Protein AF-0000000084523009 (afdb_homodimer)

Organism: Aneurinibacillus migulanus (NCBI:txid47500)

Secondary structure (DSSP, 8-state):
-TTEEEEEEETTEEEE-GGGEEEEEEEEETT-SS-EEEEEESSPPP--TTPEEEEEE--SSS-TTSGGGEEEEEEEEEEEEETTT--EEEEEE-TTHHHHH-EESS-EEEEEHHHHHHHHHHTTT--EE----SSEEEEE--SEEHHHHHHHHHHHHHHHHS--EEEEEEE-SS-EEEEEEETT--SS--EE-GGGEEEEEEEEE-TT--SEEEEEEEETTEEEEEEEEE-HHHHHHH---EEEEEE-TTS-HHHHHHHHHHHHSSPEEEEEEEEEE--GGGGG--TT-EEEEE-SSSEEEEEEEEEEEEEETTEEEEEEEEEE--/-TTEEEEEEETTEEEE-GGGEEEEEEEEETT-SS-EEEEEESSPPP--TTPEEEEEE--SSS-TTSGGGEEEEEEEEEEEEETTT--EEEEEE-TTHHHHH-EESS-EEEEEHHHHHHHHHHTTT--EE----SSEEEEE--SEEHHHHHHHHHHHHHHHHS--EEEEEEE-SS-EEEEEEETT--SS--EE-GGGEEEEEEEEE-TT--SEEEEEEEETTEEEEEEEEE-HHHHHHH---EEEEEE-TTS-HHHHHHHHHHHHSSPEEEEEEEEEE--GGGGG--TT-EEEEE-SSSEEEEEEEEEEEEEETTEEEEEEEEEE--

Solvent-accessible surface area (backbone atoms only — not comparable to full-atom values): 33278 Å² total; per-residue (Å²): 113,93,51,50,44,34,34,37,36,46,92,93,44,75,44,77,44,48,88,22,53,70,41,36,34,37,34,28,34,64,94,47,77,43,40,41,36,40,40,30,29,42,89,55,77,93,82,58,65,47,18,33,41,36,30,25,30,50,64,58,92,59,60,52,88,34,50,85,17,47,66,44,49,17,35,26,39,29,40,31,36,28,76,84,78,64,28,35,39,37,33,30,32,24,60,57,46,56,34,60,53,24,54,41,83,42,50,70,38,68,40,51,40,17,57,36,50,23,53,55,49,36,72,75,73,44,55,48,44,43,52,85,49,85,50,71,37,82,49,63,44,63,74,42,32,47,41,58,54,51,53,51,54,41,50,50,27,24,73,74,65,71,49,50,61,38,65,44,82,46,59,51,98,85,48,64,37,39,36,53,38,56,49,52,65,53,90,71,64,55,75,44,47,67,91,39,43,80,41,44,28,43,36,38,30,45,82,78,34,25,23,26,19,32,13,32,28,70,51,95,95,34,81,73,43,75,31,75,39,70,42,65,70,40,27,73,59,59,36,87,25,38,44,74,42,80,44,56,92,91,52,57,36,62,59,50,14,51,55,48,33,68,67,24,47,49,62,43,46,31,36,36,37,29,35,54,46,66,63,46,65,60,68,65,63,41,33,32,30,33,35,32,37,54,50,97,86,48,71,46,46,30,32,28,42,27,28,40,36,35,44,52,96,74,34,35,39,39,37,37,37,30,34,65,48,133,115,93,53,50,44,35,36,37,36,46,93,94,43,75,43,76,44,50,87,22,53,69,39,38,34,37,35,27,35,65,93,47,75,42,40,40,35,39,40,29,30,41,91,56,77,91,80,56,66,47,20,33,41,35,32,24,30,51,64,56,93,59,60,55,88,34,52,86,16,48,65,42,50,20,35,26,39,29,41,29,37,30,75,84,79,65,31,34,38,37,32,29,32,26,61,56,47,55,34,61,53,23,55,42,84,41,50,70,39,68,41,52,40,17,58,38,50,23,53,55,50,35,71,75,73,45,53,47,46,46,52,86,51,84,51,71,36,80,48,62,44,62,74,42,31,46,41,58,55,51,52,50,54,41,51,50,26,24,73,75,65,72,48,48,60,38,66,44,81,46,60,50,100,84,46,65,38,37,34,54,39,56,51,51,66,54,90,70,64,55,75,44,47,67,91,39,42,80,44,44,30,44,36,39,31,45,82,77,33,26,22,27,21,32,13,32,29,71,51,96,93,34,80,73,43,75,32,75,39,69,41,65,69,41,27,73,61,60,38,87,23,35,44,75,43,80,44,55,91,90,54,55,37,60,60,52,14,52,55,48,33,68,68,24,47,49,63,43,46,31,35,37,39,28,35,54,46,66,62,45,65,61,69,66,62,42,34,32,30,32,34,33,38,52,53,98,87,49,70,46,46,30,32,28,41,26,29,40,37,36,44,51,94,73,34,36,40,39,37,36,38,29,33,64,49,133

Nearest PDB structures (foldseek):
  8v3w-assembly1_b  TM=7.804E-01  e=6.690E-23  Clostridioides difficile
  7b5h-assembly1_AJ  TM=6.702E-01  e=1.439E-16  Nostoc sp. PCC 7120 = FACHB-418
  6v8i-assembly1_BE  TM=6.651E-01  e=3.294E-14  Dubowvirus dv80alpha
  6u5h-assembly1_C  TM=6.199E-01  e=3.574E-13  Pseudomonas aerugin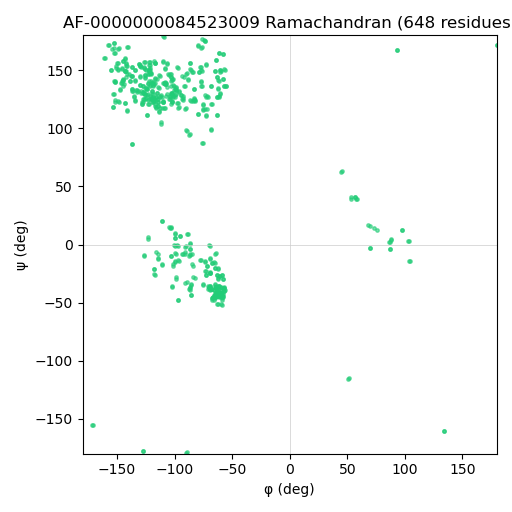osa PAO1
  8kea-assembly1_C  TM=5.680E-01  e=6.727E-10  unclassified Caudoviricetes

Sequence (652 aa):
MEKFAVVYGKQNVRHTLTEALVDLSWSSNRDEITRNMTVRLRNAPPVEQAGMLMCFARRTQEQLLHHKNQFFHGPIISYEEDEFTNEWQLEGRELGWYLAKNKGTRPYLKGEAGAELQKYIQSTGVDFRCPVLGFSIDERYGTMTHSEVILDVLQKAYEHTGYRFYLEYLRTDQSYYIVVAREGTNNQVPVFIRDQMESSSRGSSIEDTYTVVTAQKWKDEKIASSVTKSNAGAVTNLGRMEEIIEVEEKEDPATIATQKLIELSNPKLTRKITVKHEDPMLCGLRAGWLVLIQEAEYKSKWIVVSEQTSFKNGMYTVQLDLERRQMEKFAVVYGKQNVRHTLTEALVDLSWSSNRDEITRNMTVRLRNAPPVEQAGMLMCFARRTQEQLLHHKNQFFHGPIISYEEDEFTNEWQLEGRELGWYLAKNKGTRPYLKGEAGAELQKYIQSTGVDFRCPVLGFSIDERYGTMTHSEVILDVLQKAYEHTGYRFYLEYLRTDQSYYIVVAREGTNNQVPVFIRDQMESSSRGSSIEDTYTVVTAQKWKDEKIASSVTKSNAGAVTNLGRMEEIIEVEEKEDPATIATQKLIELSNPKLTRKITVKHEDPMLCGLRAGWLVLIQEAEYKSKWIVVSEQTSFKNGMYTVQLDLERRQ

pLDDT: mean 94.22, std 4.32, range [53.06, 98.75]

Structure (mmCIF, N/CA/C/O backbone):
data_AF-0000000084523009-model_v1
#
loop_
_entity.id
_entity.type
_entity.pdbx_description
1 polymer 'YQBQ-like domain-containing protein'
#
loop_
_atom_site.group_PDB
_atom_site.id
_atom_site.type_symbol
_atom_site.label_atom_id
_atom_site.label_alt_id
_atom_site.label_comp_id
_atom_site.label_asym_id
_atom_site.label_entity_id
_atom_site.label_seq_id
_atom_site.pdbx_PDB_ins_code
_atom_site.Cartn_x
_atom_site.Cartn_y
_atom_site.Cartn_z
_atom_site.occupancy
_atom_site.B_iso_or_equiv
_atom_site.auth_seq_id
_atom_site.auth_comp_id
_atom_site.auth_asym_id
_atom_site.auth_atom_id
_atom_site.pdbx_PDB_model_num
ATOM 1 N N . MET A 1 1 ? -23.031 -18.609 16.047 1 53.56 1 MET A N 1
ATOM 2 C CA . MET A 1 1 ? -22.344 -17.453 16.578 1 53.56 1 MET A CA 1
ATOM 3 C C . MET A 1 1 ? -23.266 -16.234 16.625 1 53.56 1 MET A C 1
ATOM 5 O O . MET A 1 1 ? -23.578 -15.648 15.586 1 53.56 1 MET A O 1
ATOM 9 N N . GLU A 1 2 ? -23.969 -16.016 17.625 1 73.44 2 GLU A N 1
ATOM 10 C CA . GLU A 1 2 ? -25.094 -15.094 17.781 1 73.44 2 GLU A CA 1
ATOM 11 C C . GLU A 1 2 ? -24.625 -13.641 17.734 1 73.44 2 GLU A C 1
ATOM 13 O O . GLU A 1 2 ? -25.438 -12.727 17.547 1 73.44 2 GLU A O 1
ATOM 18 N N . LYS A 1 3 ? -23.406 -13.461 17.609 1 87.94 3 LYS A N 1
ATOM 19 C CA . LYS A 1 3 ? -22.969 -12.07 17.75 1 87.94 3 LYS A CA 1
ATOM 20 C C . LYS A 1 3 ? -22.219 -11.594 16.516 1 87.94 3 LYS A C 1
ATOM 22 O O . LYS A 1 3 ? -21.75 -10.461 16.469 1 87.94 3 LYS A O 1
ATOM 27 N N . PHE A 1 4 ? -22.219 -12.508 15.539 1 93.44 4 PHE A N 1
ATOM 28 C CA . PHE A 1 4 ? -21.438 -12.211 14.344 1 93.44 4 PHE A CA 1
ATOM 29 C C . PHE A 1 4 ? -22.031 -12.891 13.117 1 93.44 4 PHE A C 1
ATOM 31 O O . PHE A 1 4 ? -22.547 -14.008 13.211 1 93.44 4 PHE A O 1
ATOM 38 N N . ALA A 1 5 ? -22.031 -12.195 12.023 1 95.81 5 ALA A N 1
ATOM 39 C CA . ALA A 1 5 ? -22.562 -12.805 10.812 1 95.81 5 ALA A CA 1
ATOM 40 C C . ALA A 1 5 ? -21.781 -12.336 9.578 1 95.81 5 ALA A C 1
ATOM 42 O O . ALA A 1 5 ? -21.375 -11.18 9.5 1 95.81 5 ALA A O 1
ATOM 43 N N . VAL A 1 6 ? -21.594 -13.227 8.68 1 96.69 6 VAL A N 1
ATOM 44 C CA . VAL A 1 6 ? -21.062 -12.945 7.348 1 96.69 6 VAL A CA 1
ATOM 45 C C . VAL A 1 6 ? -22.078 -13.367 6.293 1 96.69 6 VAL A C 1
ATOM 47 O O . VAL A 1 6 ? -22.516 -14.523 6.266 1 96.69 6 VAL A O 1
ATOM 50 N N . VAL A 1 7 ? -22.406 -12.445 5.465 1 97.06 7 VAL A N 1
ATOM 51 C CA . VAL A 1 7 ? -23.422 -12.688 4.445 1 97.06 7 VAL A CA 1
ATOM 52 C C . VAL A 1 7 ? -22.844 -12.414 3.061 1 97.06 7 VAL A C 1
ATOM 54 O O . VAL A 1 7 ? -22.078 -11.461 2.879 1 97.06 7 VAL A O 1
ATOM 57 N N . TYR A 1 8 ? -23.203 -13.281 2.188 1 97.44 8 TYR A N 1
ATOM 58 C CA . TYR A 1 8 ? -22.875 -13.148 0.773 1 97.44 8 TYR A CA 1
ATOM 59 C C . TYR A 1 8 ? -24.109 -12.836 -0.055 1 97.44 8 TYR A C 1
ATOM 61 O O . TYR A 1 8 ? -25.188 -13.391 0.195 1 97.44 8 TYR A O 1
ATOM 69 N N . GLY A 1 9 ? -23.875 -11.922 -0.99 1 96.62 9 GLY A N 1
ATOM 70 C CA . GLY A 1 9 ? -24.953 -11.641 -1.912 1 96.62 9 GLY A CA 1
ATOM 71 C C . GLY A 1 9 ? -24.484 -11.312 -3.314 1 96.62 9 GLY A C 1
ATOM 72 O O . GLY A 1 9 ? -23.469 -10.625 -3.486 1 96.62 9 GLY A O 1
ATOM 73 N N . LYS A 1 10 ? -25.188 -11.828 -4.281 1 95.44 10 LYS A N 1
ATOM 74 C CA . LYS A 1 10 ? -25 -11.477 -5.688 1 95.44 10 LYS A CA 1
ATOM 75 C C . LYS A 1 10 ? -26.297 -11.648 -6.469 1 95.44 10 LYS A C 1
ATOM 77 O O . LYS A 1 10 ? -26.875 -12.734 -6.496 1 95.44 10 LYS A O 1
ATOM 82 N N . GLN A 1 11 ? -26.688 -10.602 -7.059 1 91.44 11 GLN A N 1
ATOM 83 C CA . GLN A 1 11 ? -27.984 -10.633 -7.746 1 91.44 11 GLN A CA 1
ATOM 84 C C . GLN A 1 11 ? -29.078 -11.141 -6.824 1 91.44 11 GLN A C 1
ATOM 86 O O . GLN A 1 11 ? -29.312 -10.578 -5.754 1 91.44 11 GLN A O 1
ATOM 91 N N . ASN A 1 12 ? -29.703 -12.289 -7.078 1 90.81 12 ASN A N 1
ATOM 92 C CA . ASN A 1 12 ? -30.812 -12.773 -6.262 1 90.81 12 ASN A CA 1
ATOM 93 C C . ASN A 1 12 ? -30.344 -13.836 -5.266 1 90.81 12 ASN A C 1
ATOM 95 O O . ASN A 1 12 ? -31.156 -14.375 -4.512 1 90.81 12 ASN A O 1
ATOM 99 N N . VAL A 1 13 ? -29.094 -13.922 -5.254 1 93.38 13 VAL A N 1
ATOM 100 C CA . VAL A 1 13 ? -28.547 -14.969 -4.387 1 93.38 13 VAL A CA 1
ATOM 101 C C . VAL A 1 13 ? -28.094 -14.352 -3.064 1 93.38 13 VAL A C 1
ATOM 103 O O . VAL A 1 13 ? -27.422 -13.312 -3.053 1 93.38 13 VAL A O 1
ATOM 106 N N . ARG A 1 14 ? -28.5 -15.008 -1.971 1 94.69 14 ARG A N 1
ATOM 107 C CA . ARG A 1 14 ? -28.031 -14.656 -0.631 1 94.69 14 ARG A CA 1
ATOM 108 C C . ARG A 1 14 ? -27.656 -15.898 0.164 1 94.69 14 ARG A C 1
ATOM 110 O O . ARG A 1 14 ? -28.406 -16.875 0.195 1 94.69 14 ARG A O 1
ATOM 117 N N . HIS A 1 15 ? -26.422 -15.852 0.704 1 95.25 15 HIS A N 1
ATOM 118 C CA . HIS A 1 15 ? -25.953 -16.906 1.584 1 95.25 15 HIS A CA 1
ATOM 119 C C . HIS A 1 15 ? -25.422 -16.344 2.895 1 95.25 15 HIS A C 1
ATOM 121 O O . HIS A 1 15 ? -24.766 -15.289 2.902 1 95.25 15 HIS A O 1
ATOM 127 N N . THR A 1 16 ? -25.828 -17.047 3.939 1 95.44 16 THR A N 1
ATOM 128 C CA . THR A 1 16 ? -25.094 -16.812 5.18 1 95.44 16 THR A CA 1
ATOM 129 C C . THR A 1 16 ? -23.859 -17.719 5.242 1 95.44 16 THR A C 1
ATOM 131 O O . THR A 1 16 ? -23.953 -18.938 5.148 1 95.44 16 THR A O 1
ATOM 134 N N . LEU A 1 17 ? -22.719 -17.062 5.41 1 96 17 LEU A N 1
ATOM 135 C CA . LEU A 1 17 ? -21.469 -17.812 5.383 1 96 17 LEU A CA 1
ATOM 136 C C . LEU A 1 17 ? -20.969 -18.094 6.797 1 96 17 LEU A C 1
ATOM 138 O O . LEU A 1 17 ? -19.938 -18.734 6.98 1 96 17 LEU A O 1
ATOM 142 N N . THR A 1 18 ? -21.688 -17.766 7.75 1 94.56 18 THR A N 1
ATOM 143 C CA . THR A 1 18 ? -21.266 -17.734 9.141 1 94.56 18 THR A CA 1
ATOM 144 C C . THR A 1 18 ? -20.875 -19.141 9.617 1 94.56 18 THR A C 1
ATOM 146 O O . THR A 1 18 ? -19.828 -19.312 10.266 1 94.56 18 THR A O 1
ATOM 149 N N . GLU A 1 19 ? -21.594 -20.109 9.281 1 92.94 19 GLU A N 1
ATOM 150 C CA . GLU A 1 19 ? -21.359 -21.453 9.758 1 92.94 19 GLU A CA 1
ATOM 151 C C . GLU A 1 19 ? -20.125 -22.078 9.094 1 92.94 19 GLU A C 1
ATOM 153 O O . GLU A 1 19 ? -19.5 -22.969 9.648 1 92.94 19 GLU A O 1
ATOM 158 N N . ALA A 1 20 ? -19.781 -21.562 7.949 1 94.44 20 ALA A N 1
ATOM 159 C CA . ALA A 1 20 ? -18.672 -22.094 7.184 1 94.44 20 ALA A CA 1
ATOM 160 C C . ALA A 1 20 ? -17.359 -21.391 7.543 1 94.44 20 ALA A C 1
ATOM 162 O O . ALA A 1 20 ? -16.297 -21.75 7.059 1 94.44 20 ALA A O 1
ATOM 163 N N . LEU A 1 21 ? -17.406 -20.438 8.391 1 94.38 21 LEU A N 1
ATOM 164 C CA . LEU A 1 21 ? -16.266 -19.578 8.68 1 94.38 21 LEU A CA 1
ATOM 165 C C . LEU A 1 21 ? -15.195 -20.328 9.461 1 94.38 21 LEU A C 1
ATOM 167 O O . LEU A 1 21 ? -15.484 -20.922 10.5 1 94.38 21 LEU A O 1
ATOM 171 N N . VAL A 1 22 ? -14 -20.281 8.945 1 93.12 22 VAL A N 1
ATOM 172 C CA . VAL A 1 22 ? -12.828 -20.797 9.656 1 93.12 22 VAL A CA 1
ATOM 173 C C . VAL A 1 22 ? -12.117 -19.641 10.367 1 93.12 22 VAL A C 1
ATOM 175 O O . VAL A 1 22 ? -11.758 -19.75 11.539 1 93.12 22 VAL A O 1
ATOM 178 N N . ASP A 1 23 ? -11.93 -18.625 9.625 1 92.12 23 ASP A N 1
ATOM 179 C CA . ASP A 1 23 ? -11.258 -17.438 10.125 1 92.12 23 ASP A CA 1
ATOM 180 C C . ASP A 1 23 ? -11.672 -16.203 9.328 1 92.12 23 ASP A C 1
ATOM 182 O O . ASP A 1 23 ? -12.07 -16.312 8.164 1 92.12 23 ASP A O 1
ATOM 186 N N . LEU A 1 24 ? -11.625 -15.086 10.07 1 96.12 24 LEU A N 1
ATOM 187 C CA . LEU A 1 24 ? -11.93 -13.797 9.469 1 96.12 24 LEU A CA 1
ATOM 188 C C . LEU A 1 24 ? -10.938 -12.727 9.922 1 96.12 24 LEU A C 1
ATOM 190 O O . LEU A 1 24 ? -10.586 -12.664 11.102 1 96.12 24 LEU A O 1
ATOM 194 N N . SER A 1 25 ? -10.453 -12.023 8.945 1 97.94 25 SER A N 1
ATOM 195 C CA . SER A 1 25 ? -9.57 -10.914 9.281 1 97.94 25 SER A CA 1
ATOM 196 C C . SER A 1 25 ? -9.781 -9.727 8.359 1 97.94 25 SER A C 1
ATOM 198 O O . SER A 1 25 ? -10.242 -9.891 7.223 1 97.94 25 SER A O 1
ATOM 200 N N . TRP A 1 26 ? -9.562 -8.57 8.875 1 98.31 26 TRP A N 1
ATOM 201 C CA . TRP A 1 26 ? -9.625 -7.355 8.07 1 98.31 26 TRP A CA 1
ATOM 202 C C . TRP A 1 26 ? -8.562 -6.355 8.508 1 98.31 26 TRP A C 1
ATOM 204 O O . TRP A 1 26 ? -7.945 -6.52 9.562 1 98.31 26 TRP A O 1
ATOM 214 N N . SER A 1 27 ? -8.242 -5.43 7.652 1 98.25 27 SER A N 1
ATOM 215 C CA . SER A 1 27 ? -7.176 -4.469 7.938 1 98.25 27 SER A CA 1
ATOM 216 C C . SER A 1 27 ? -7.445 -3.131 7.254 1 98.25 27 SER A C 1
ATOM 218 O O . SER A 1 27 ? -8.203 -3.062 6.285 1 98.25 27 SER A O 1
ATOM 220 N N . SER A 1 28 ? -6.879 -2.135 7.797 1 97.94 28 SER A N 1
ATOM 221 C CA . SER A 1 28 ? -6.906 -0.783 7.25 1 97.94 28 SER A CA 1
ATOM 222 C C . SER A 1 28 ? -5.566 -0.079 7.449 1 97.94 28 SER A C 1
ATOM 224 O O . SER A 1 28 ? -4.785 -0.456 8.32 1 97.94 28 SER A O 1
ATOM 226 N N . ASN A 1 29 ? -5.297 0.819 6.609 1 97 29 ASN A N 1
ATOM 227 C CA . ASN A 1 29 ? -4.055 1.586 6.629 1 97 29 ASN A CA 1
ATOM 228 C C . ASN A 1 29 ? -4.289 3.041 6.23 1 97 29 ASN A C 1
ATOM 230 O O . ASN A 1 29 ? -5.098 3.324 5.348 1 97 29 ASN A O 1
ATOM 234 N N . ARG A 1 30 ? -3.484 3.84 6.785 1 94.62 30 ARG A N 1
ATOM 235 C CA . ARG A 1 30 ? -3.615 5.281 6.594 1 94.62 30 ARG A CA 1
ATOM 236 C C . ARG A 1 30 ? -3.467 5.652 5.125 1 94.62 30 ARG A C 1
ATOM 238 O O . ARG A 1 30 ? -4.078 6.617 4.656 1 94.62 30 ARG A O 1
ATOM 245 N N . ASP A 1 31 ? -2.781 4.918 4.371 1 91.38 31 ASP A N 1
ATOM 246 C CA . ASP A 1 31 ? -2.471 5.262 2.988 1 91.38 31 ASP A CA 1
ATOM 247 C C . ASP A 1 31 ? -3.467 4.621 2.025 1 91.38 31 ASP A C 1
ATOM 249 O O . ASP A 1 31 ? -3.279 4.668 0.809 1 91.38 31 ASP A O 1
ATOM 253 N N . GLU A 1 32 ? -4.492 4.008 2.6 1 94.69 32 GLU A N 1
ATOM 254 C CA . GLU A 1 32 ? -5.52 3.365 1.784 1 94.69 32 GLU A CA 1
ATOM 255 C C . GLU A 1 32 ? -6.898 3.951 2.072 1 94.69 32 GLU A C 1
ATOM 257 O O . GLU A 1 32 ? -7.176 4.387 3.191 1 94.69 32 GLU A O 1
ATOM 262 N N . ILE A 1 33 ? -7.75 3.82 1.017 1 97.06 33 ILE A N 1
ATOM 263 C CA . ILE A 1 33 ? -9.062 4.422 1.22 1 97.06 33 ILE A CA 1
ATOM 264 C C . ILE A 1 33 ? -10.07 3.342 1.616 1 97.06 33 ILE A C 1
ATOM 266 O O . ILE A 1 33 ? -11.227 3.643 1.922 1 97.06 33 ILE A O 1
ATOM 270 N N . THR A 1 34 ? -9.617 2.082 1.543 1 97.31 34 THR A N 1
ATOM 271 C CA . THR A 1 34 ? -10.539 0.983 1.814 1 97.31 34 THR A CA 1
ATOM 272 C C . THR A 1 34 ? -9.938 0.006 2.818 1 97.31 34 THR A C 1
ATOM 274 O O . THR A 1 34 ? -8.711 -0.14 2.893 1 97.31 34 THR A O 1
ATOM 277 N N . ARG A 1 35 ? -10.812 -0.644 3.475 1 96.81 35 ARG A N 1
ATOM 278 C CA . ARG A 1 35 ? -10.445 -1.809 4.273 1 96.81 35 ARG A CA 1
ATOM 279 C C . ARG A 1 35 ? -10.414 -3.07 3.418 1 96.81 35 ARG A C 1
ATOM 281 O O . ARG A 1 35 ? -11.211 -3.221 2.49 1 96.81 35 ARG A O 1
ATOM 288 N N . ASN A 1 36 ? -9.531 -3.932 3.838 1 97.31 36 ASN A N 1
ATOM 289 C CA . ASN A 1 36 ? -9.453 -5.262 3.246 1 97.31 36 ASN A CA 1
ATOM 290 C C . ASN A 1 36 ? -10.078 -6.32 4.156 1 97.31 36 ASN A C 1
ATOM 292 O O . ASN A 1 36 ? -9.93 -6.254 5.375 1 97.31 36 ASN A O 1
ATOM 296 N N . MET A 1 37 ? -10.719 -7.309 3.525 1 98.12 37 MET A N 1
ATOM 297 C CA . MET A 1 37 ? -11.32 -8.422 4.25 1 98.12 37 MET A CA 1
ATOM 298 C C . MET A 1 37 ? -10.836 -9.758 3.699 1 98.12 37 MET A C 1
ATOM 300 O O . MET A 1 37 ? -10.789 -9.953 2.484 1 98.12 37 MET A O 1
ATOM 304 N N . THR A 1 38 ? -10.422 -10.578 4.594 1 97.31 38 THR A N 1
ATOM 305 C CA . THR A 1 38 ? -10.086 -11.953 4.246 1 97.31 38 THR A CA 1
ATOM 306 C C . THR A 1 38 ? -10.977 -12.938 5 1 97.31 38 THR A C 1
ATOM 308 O O . THR A 1 38 ? -11.047 -12.898 6.23 1 97.31 38 THR A O 1
ATOM 311 N N . VAL A 1 39 ? -11.602 -13.805 4.25 1 96.81 39 VAL A N 1
ATOM 312 C CA . VAL A 1 39 ? -12.492 -14.805 4.828 1 96.81 39 VAL A CA 1
ATOM 313 C C . VAL A 1 39 ? -12.016 -16.203 4.434 1 96.81 39 VAL A C 1
ATOM 315 O O . VAL A 1 39 ? -11.844 -16.5 3.25 1 96.81 39 VAL A O 1
ATOM 318 N N . ARG A 1 40 ? -11.805 -17 5.414 1 95.88 40 ARG A N 1
ATOM 319 C CA . ARG A 1 40 ? -11.508 -18.406 5.164 1 95.88 40 ARG A CA 1
ATOM 320 C C . ARG A 1 40 ? -12.719 -19.281 5.469 1 95.88 40 ARG A C 1
ATOM 322 O O . ARG A 1 40 ? -13.32 -19.172 6.543 1 95.88 40 ARG A O 1
ATOM 329 N N . LEU A 1 41 ? -13.016 -20.047 4.5 1 96.31 41 LEU A N 1
ATOM 330 C CA . LEU A 1 41 ? -14.227 -20.859 4.586 1 96.31 41 LEU A CA 1
ATOM 331 C C . LEU A 1 41 ? -13.922 -22.328 4.363 1 96.31 41 LEU A C 1
ATOM 333 O O . LEU A 1 41 ? -12.977 -22.672 3.652 1 96.31 41 LEU A O 1
ATOM 337 N N . ARG A 1 42 ? -14.734 -23.094 4.973 1 95.25 42 ARG A N 1
ATOM 338 C CA . ARG A 1 42 ? -14.766 -24.531 4.738 1 95.25 42 ARG A CA 1
ATOM 339 C C . ARG A 1 42 ? -16.188 -25.031 4.523 1 95.25 42 ARG A C 1
ATOM 341 O O . ARG A 1 42 ? -17.109 -24.625 5.25 1 95.25 42 ARG A O 1
ATOM 348 N N . ASN A 1 43 ? -16.391 -25.844 3.438 1 92.62 43 ASN A N 1
ATOM 349 C CA . ASN A 1 43 ? -17.703 -26.391 3.104 1 92.62 43 ASN A CA 1
ATOM 350 C C . ASN A 1 43 ? -18.734 -25.281 2.889 1 92.62 43 ASN A C 1
ATOM 352 O O . ASN A 1 43 ? -19.859 -25.359 3.393 1 92.62 43 ASN A O 1
ATOM 356 N N . ALA A 1 44 ? -18.297 -24.25 2.273 1 90.5 44 ALA A N 1
ATOM 357 C CA . ALA A 1 44 ? -19.172 -23.094 2.062 1 90.5 44 ALA A CA 1
ATOM 358 C C . ALA A 1 44 ? -20 -23.25 0.796 1 90.5 44 ALA A C 1
ATOM 360 O O . ALA A 1 44 ? -19.625 -23.984 -0.119 1 90.5 44 ALA A O 1
ATOM 361 N N . PRO A 1 45 ? -21.188 -22.625 0.838 1 91.5 45 PRO A N 1
ATOM 362 C CA . PRO A 1 45 ? -21.906 -22.516 -0.432 1 91.5 45 PRO A CA 1
ATOM 363 C C . PRO A 1 45 ? -21.109 -21.797 -1.511 1 91.5 45 PRO A C 1
ATOM 365 O O . PRO A 1 45 ? -20.094 -21.141 -1.205 1 91.5 45 PRO A O 1
ATOM 368 N N . PRO A 1 46 ? -21.578 -21.984 -2.668 1 89.12 46 PRO A N 1
ATOM 369 C CA . PRO A 1 46 ? -20.844 -21.359 -3.77 1 89.12 46 PRO A CA 1
ATOM 370 C C . PRO A 1 46 ? -20.828 -19.828 -3.668 1 89.12 46 PRO A C 1
ATOM 372 O O . PRO A 1 46 ? -21.844 -19.219 -3.318 1 89.12 46 PRO A O 1
ATOM 375 N N . VAL A 1 47 ? -19.688 -19.25 -3.865 1 92.69 47 VAL A N 1
ATOM 376 C CA . VAL A 1 47 ? -19.484 -17.812 -3.934 1 92.69 47 VAL A CA 1
ATOM 377 C C . VAL A 1 47 ? -18.781 -17.438 -5.23 1 92.69 47 VAL A C 1
ATOM 379 O O . VAL A 1 47 ? -18.031 -18.25 -5.785 1 92.69 47 VAL A O 1
ATOM 382 N N . GLU A 1 48 ? -19.125 -16.297 -5.762 1 91.56 48 GLU A N 1
ATOM 383 C CA . GLU A 1 48 ? -18.516 -15.82 -7 1 91.56 48 GLU A CA 1
ATOM 384 C C . GLU A 1 48 ? -17.844 -14.461 -6.797 1 91.56 48 GLU A C 1
ATOM 386 O O . GLU A 1 48 ? -18.219 -13.711 -5.895 1 91.56 48 GLU A O 1
ATOM 391 N N . GLN A 1 49 ? -16.906 -14.18 -7.66 1 91.81 49 GLN A N 1
ATOM 392 C CA . GLN A 1 49 ? -16.281 -12.859 -7.668 1 91.81 49 GLN A CA 1
ATOM 393 C C . GLN A 1 49 ? -17.312 -11.766 -7.941 1 91.81 49 GLN A C 1
ATOM 395 O O . GLN A 1 49 ? -18.312 -12.008 -8.609 1 91.81 49 GLN A O 1
ATOM 400 N N . ALA A 1 50 ? -17.047 -10.641 -7.418 1 94.31 50 ALA A N 1
ATOM 401 C CA . ALA A 1 50 ? -17.875 -9.445 -7.547 1 94.31 50 ALA A CA 1
ATOM 402 C C . ALA A 1 50 ? -19.188 -9.594 -6.77 1 94.31 50 ALA A C 1
ATOM 404 O O . ALA A 1 50 ? -20.031 -8.695 -6.773 1 94.31 50 ALA A O 1
ATOM 405 N N . GLY A 1 51 ? -19.375 -10.797 -6.168 1 96.31 51 GLY A N 1
ATOM 406 C CA . GLY A 1 51 ? -20.391 -10.836 -5.133 1 96.31 51 GLY A CA 1
ATOM 407 C C . GLY A 1 51 ? -20.062 -9.969 -3.932 1 96.31 51 GLY A C 1
ATOM 408 O O . GLY A 1 51 ? -18.891 -9.648 -3.697 1 96.31 51 GLY A O 1
ATOM 409 N N . MET A 1 52 ? -21.078 -9.625 -3.203 1 96.31 52 MET A N 1
ATOM 410 C CA . MET A 1 52 ? -20.891 -8.711 -2.082 1 96.31 52 MET A CA 1
ATOM 411 C C . MET A 1 52 ? -20.719 -9.477 -0.775 1 96.31 52 MET A C 1
ATOM 413 O O . MET A 1 52 ? -21.453 -10.438 -0.511 1 96.31 52 MET A O 1
ATOM 417 N N . LEU A 1 53 ? -19.703 -9.078 -0.06 1 97.25 53 LEU A N 1
ATOM 418 C CA . LEU A 1 53 ? -19.516 -9.547 1.309 1 97.25 53 LEU A CA 1
ATOM 419 C C . LEU A 1 53 ? -20 -8.508 2.312 1 97.25 53 LEU A C 1
ATOM 421 O O . LEU A 1 53 ? -19.656 -7.328 2.211 1 97.25 53 LEU A O 1
ATOM 425 N N . MET A 1 54 ? -20.828 -8.945 3.227 1 96.38 54 MET A N 1
ATOM 426 C CA . MET A 1 54 ? -21.328 -8.109 4.316 1 96.38 54 MET A CA 1
ATOM 427 C C . MET A 1 54 ? -21.047 -8.75 5.668 1 96.38 54 MET A C 1
ATOM 429 O O . MET A 1 54 ? -21.406 -9.906 5.902 1 96.38 54 MET A O 1
ATOM 433 N N . CYS A 1 55 ? -20.422 -8.008 6.496 1 97.12 55 CYS A N 1
ATOM 434 C CA . CYS A 1 55 ? -20.094 -8.508 7.824 1 97.12 55 CYS A CA 1
ATOM 435 C C . CYS A 1 55 ? -20.781 -7.688 8.906 1 97.12 55 CYS A C 1
ATOM 437 O O . CYS A 1 55 ? -20.859 -6.461 8.805 1 97.12 55 CYS A O 1
ATOM 439 N N . PHE A 1 56 ? -21.281 -8.391 9.898 1 96.5 56 PHE A N 1
ATOM 440 C CA . PHE A 1 56 ? -22.047 -7.789 10.984 1 96.5 56 PHE A CA 1
ATOM 441 C C . PHE A 1 56 ? -21.516 -8.234 12.336 1 96.5 56 PHE A C 1
ATOM 443 O O . PHE A 1 56 ? -21.156 -9.398 12.523 1 96.5 56 PHE A O 1
ATOM 450 N N . ALA A 1 57 ? -21.422 -7.352 13.211 1 95.69 57 ALA A N 1
ATOM 451 C CA . ALA A 1 57 ? -21.141 -7.621 14.617 1 95.69 57 ALA A CA 1
ATOM 452 C C . ALA A 1 57 ? -22.141 -6.918 15.523 1 95.69 57 ALA A C 1
ATOM 454 O O . ALA A 1 57 ? -22.547 -5.785 15.258 1 95.69 57 ALA A O 1
ATOM 455 N N . ARG A 1 58 ? -22.484 -7.516 16.578 1 93.81 58 ARG A N 1
ATOM 456 C CA . ARG A 1 58 ? -23.516 -6.977 17.469 1 93.81 58 ARG A CA 1
ATOM 457 C C . ARG A 1 58 ? -22.969 -5.816 18.297 1 93.81 58 ARG A C 1
ATOM 459 O O . ARG A 1 58 ? -22.625 -5.988 19.469 1 93.81 58 ARG A O 1
ATOM 466 N N . ARG A 1 59 ? -23.062 -4.66 17.719 1 91.44 59 ARG A N 1
ATOM 467 C CA . ARG A 1 59 ? -22.578 -3.451 18.375 1 91.44 59 ARG A CA 1
ATOM 468 C C . ARG A 1 59 ? -23.719 -2.658 18.984 1 91.44 59 ARG A C 1
ATOM 470 O O . ARG A 1 59 ? -23.5 -1.773 19.812 1 91.44 59 ARG A O 1
ATOM 477 N N . THR A 1 60 ? -24.906 -2.963 18.547 1 92.12 60 THR A N 1
ATOM 478 C CA . THR A 1 60 ? -26.094 -2.275 19.047 1 92.12 60 THR A CA 1
ATOM 479 C C . THR A 1 60 ? -27.141 -3.279 19.531 1 92.12 60 THR A C 1
ATOM 481 O O . THR A 1 60 ? -26.922 -4.488 19.469 1 92.12 60 THR A O 1
ATOM 484 N N . GLN A 1 61 ? -28.297 -2.688 19.969 1 93.12 61 GLN A N 1
ATOM 485 C CA . GLN A 1 61 ? -29.375 -3.529 20.453 1 93.12 61 GLN A CA 1
ATOM 486 C C . GLN A 1 61 ? -30.281 -3.994 19.312 1 93.12 61 GLN A C 1
ATOM 488 O O . GLN A 1 61 ? -31.172 -4.824 19.516 1 93.12 61 GLN A O 1
ATOM 493 N N . GLU A 1 62 ? -29.984 -3.627 18.156 1 92.75 62 GLU A N 1
ATOM 494 C CA . GLU A 1 62 ? -30.766 -4.016 16.984 1 92.75 62 GLU A CA 1
ATOM 495 C C . GLU A 1 62 ? -30.484 -5.457 16.578 1 92.75 62 GLU A C 1
ATOM 497 O O . GLU A 1 62 ? -29.562 -6.086 17.109 1 92.75 62 GLU A O 1
ATOM 502 N N . GLN A 1 63 ? -31.359 -5.855 15.664 1 94.31 63 GLN A N 1
ATOM 503 C CA . GLN A 1 63 ? -31.109 -7.176 15.102 1 94.31 63 GLN A CA 1
ATOM 504 C C . GLN A 1 63 ? -29.719 -7.258 14.477 1 94.31 63 GLN A C 1
ATOM 506 O O . GLN A 1 63 ? -29.219 -6.262 13.945 1 94.31 63 GLN A O 1
ATOM 511 N N . LEU A 1 64 ? -29.172 -8.414 14.484 1 95.44 64 LEU A N 1
ATOM 512 C CA . LEU A 1 64 ? -27.781 -8.609 14.078 1 95.44 64 LEU A CA 1
ATOM 513 C C . LEU A 1 64 ? -27.547 -8.094 12.664 1 95.44 64 LEU A C 1
ATOM 515 O O . LEU A 1 64 ? -26.547 -7.41 12.398 1 95.44 64 LEU A O 1
ATOM 519 N N . LEU A 1 65 ? -28.484 -8.32 11.773 1 94 65 LEU A N 1
ATOM 520 C CA . LEU A 1 65 ? -28.297 -7.98 10.367 1 94 65 LEU A CA 1
ATOM 521 C C . LEU A 1 65 ? -28.75 -6.547 10.094 1 94 65 LEU A C 1
ATOM 523 O O . LEU A 1 65 ? -28.812 -6.129 8.93 1 94 65 LEU A O 1
ATOM 527 N N . HIS A 1 66 ? -29.031 -5.836 11.18 1 94.12 66 HIS A N 1
ATOM 528 C CA . HIS A 1 66 ? -29.359 -4.422 11.047 1 94.12 66 HIS A CA 1
ATOM 529 C C . HIS A 1 66 ? -28.172 -3.629 10.516 1 94.12 66 HIS A C 1
ATOM 531 O O . HIS A 1 66 ? -27.031 -3.916 10.859 1 94.12 66 HIS A O 1
ATOM 537 N N . HIS A 1 67 ? -28.406 -2.531 9.758 1 93 67 HIS A N 1
ATOM 538 C CA . HIS A 1 67 ? -27.359 -1.768 9.094 1 93 67 HIS A CA 1
ATOM 539 C C . HIS A 1 67 ? -26.406 -1.143 10.102 1 93 67 HIS A C 1
ATOM 541 O O . HIS A 1 67 ? -25.219 -0.979 9.82 1 93 67 HIS A O 1
ATOM 547 N N . LYS A 1 68 ? -26.891 -0.902 11.266 1 91.69 68 LYS A N 1
ATOM 548 C CA . LYS A 1 68 ? -26.062 -0.287 12.305 1 91.69 68 LYS A CA 1
ATOM 549 C C . LYS A 1 68 ? -25.016 -1.268 12.82 1 91.69 68 LYS A C 1
ATOM 551 O O . LYS A 1 68 ? -24.047 -0.862 13.453 1 91.69 68 LYS A O 1
ATOM 556 N N . ASN A 1 69 ? -25.25 -2.568 12.562 1 95 69 ASN A N 1
ATOM 557 C CA . ASN A 1 69 ? -24.312 -3.602 13 1 95 69 ASN A CA 1
ATOM 558 C C . ASN A 1 69 ? -23.359 -4.012 11.883 1 95 69 ASN A C 1
ATOM 560 O O . ASN A 1 69 ? -22.469 -4.832 12.094 1 95 69 ASN A O 1
ATOM 564 N N . GLN A 1 70 ? -23.531 -3.404 10.688 1 95.44 70 GLN A N 1
ATOM 565 C CA . GLN A 1 70 ? -22.672 -3.734 9.547 1 95.44 70 GLN A CA 1
ATOM 566 C C . GLN A 1 70 ? -21.375 -2.955 9.602 1 95.44 70 GLN A C 1
ATOM 568 O O . GLN A 1 70 ? -21.375 -1.724 9.664 1 95.44 70 GLN A O 1
ATOM 573 N N . PHE A 1 71 ? -20.234 -3.734 9.578 1 95.81 71 PHE A N 1
ATOM 574 C CA . PHE A 1 71 ? -18.984 -3.004 9.695 1 95.81 71 PHE A CA 1
ATOM 575 C C . PHE A 1 71 ? -18.141 -3.15 8.43 1 95.81 71 PHE A C 1
ATOM 577 O O . PHE A 1 71 ? -17.094 -2.52 8.289 1 95.81 71 PHE A O 1
ATOM 584 N N . PHE A 1 72 ? -18.656 -4.035 7.516 1 97 72 PHE A N 1
ATOM 585 C CA . PHE A 1 72 ? -17.984 -4.195 6.23 1 97 72 PHE A CA 1
ATOM 586 C C . PHE A 1 72 ? -18.984 -4.469 5.121 1 97 72 PHE A C 1
ATOM 588 O O . PHE A 1 72 ? -19.938 -5.223 5.316 1 97 72 PHE A O 1
ATOM 595 N N . HIS A 1 73 ? -18.766 -3.918 4.004 1 96.5 73 HIS A N 1
ATOM 596 C CA . HIS A 1 73 ? -19.547 -4.133 2.787 1 96.5 73 HIS A CA 1
ATOM 597 C C . HIS A 1 73 ? -18.703 -3.889 1.541 1 96.5 73 HIS A C 1
ATOM 599 O O . HIS A 1 73 ? -18.219 -2.775 1.328 1 96.5 73 HIS A O 1
ATOM 605 N N . GLY A 1 74 ? -18.562 -4.926 0.785 1 96.31 74 GLY A N 1
ATOM 606 C CA . GLY A 1 74 ? -17.812 -4.715 -0.443 1 96.31 74 GLY A CA 1
ATOM 607 C C . GLY A 1 74 ? -17.672 -5.969 -1.281 1 96.31 74 GLY A C 1
ATOM 608 O O . GLY A 1 74 ? -18.109 -7.047 -0.871 1 96.31 74 GLY A O 1
ATOM 609 N N . PRO A 1 75 ? -17.172 -5.859 -2.457 1 97.25 75 PRO A N 1
ATOM 610 C CA . PRO A 1 75 ? -17.094 -6.984 -3.393 1 97.25 75 PRO A CA 1
ATOM 611 C C . PRO A 1 75 ? -15.953 -7.945 -3.053 1 97.25 75 PRO A C 1
ATOM 613 O O . PRO A 1 75 ? -14.93 -7.531 -2.504 1 97.25 75 PRO A O 1
ATOM 616 N N . ILE A 1 76 ? -16.172 -9.18 -3.398 1 97.69 76 ILE A N 1
ATOM 617 C CA . ILE A 1 76 ? -15.102 -10.18 -3.418 1 97.69 76 ILE A CA 1
ATOM 618 C C . ILE A 1 76 ? -14.211 -9.961 -4.645 1 97.69 76 ILE A C 1
ATOM 620 O O . ILE A 1 76 ? -14.68 -10.07 -5.781 1 97.69 76 ILE A O 1
ATOM 624 N N . ILE A 1 77 ? -12.977 -9.719 -4.367 1 97.19 77 ILE A N 1
ATOM 625 C CA . ILE A 1 77 ? -12.055 -9.352 -5.438 1 97.19 77 ILE A CA 1
ATOM 626 C C . ILE A 1 77 ? -11.25 -10.57 -5.879 1 97.19 77 ILE A C 1
ATOM 628 O O . ILE A 1 77 ? -10.797 -10.641 -7.023 1 97.19 77 ILE A O 1
ATOM 632 N N . SER A 1 78 ? -11.078 -11.469 -4.949 1 96.5 78 SER A N 1
ATOM 633 C CA . SER A 1 78 ? -10.352 -12.688 -5.277 1 96.5 78 SER A CA 1
ATOM 634 C C . SER A 1 78 ? -10.812 -13.859 -4.418 1 96.5 78 SER A C 1
ATOM 636 O O . SER A 1 78 ? -11.359 -13.664 -3.334 1 96.5 78 SER A O 1
ATOM 638 N N . TYR A 1 79 ? -10.672 -15.008 -4.969 1 95 79 TYR A N 1
ATOM 639 C CA . TYR A 1 79 ? -10.883 -16.234 -4.199 1 95 79 TYR A CA 1
ATOM 640 C C . TYR A 1 79 ? -9.875 -17.297 -4.605 1 95 79 TYR A C 1
ATOM 642 O O . TYR A 1 79 ? -9.43 -17.344 -5.754 1 95 79 TYR A O 1
ATOM 650 N N . GLU A 1 80 ? -9.5 -18.016 -3.652 1 95.12 80 GLU A N 1
ATOM 651 C CA . GLU A 1 80 ? -8.539 -19.094 -3.857 1 95.12 80 GLU A CA 1
ATOM 652 C C . GLU A 1 80 ? -8.938 -20.344 -3.074 1 95.12 80 GLU A C 1
ATOM 654 O O . GLU A 1 80 ? -9.492 -20.25 -1.979 1 95.12 80 GLU A O 1
ATOM 659 N N . GLU A 1 81 ? -8.648 -21.422 -3.672 1 95.38 81 GLU A N 1
ATOM 660 C CA . GLU A 1 81 ? -8.836 -22.703 -3.006 1 95.38 81 GLU A CA 1
ATOM 661 C C . GLU A 1 81 ? -7.496 -23.312 -2.6 1 95.38 81 GLU A C 1
ATOM 663 O O . GLU A 1 81 ? -6.582 -23.422 -3.422 1 95.38 81 GLU A O 1
ATOM 668 N N . ASP A 1 82 ? -7.426 -23.688 -1.362 1 94.38 82 ASP A N 1
ATOM 669 C CA . ASP A 1 82 ? -6.227 -24.344 -0.868 1 94.38 82 ASP A CA 1
ATOM 670 C C . ASP A 1 82 ? -6.137 -25.781 -1.398 1 94.38 82 ASP A C 1
ATOM 672 O O . ASP A 1 82 ? -7.055 -26.578 -1.209 1 94.38 82 ASP A O 1
ATOM 676 N N . GLU A 1 83 ? -5.066 -26.078 -1.934 1 91.38 83 GLU A N 1
ATOM 677 C CA . GLU A 1 83 ? -4.91 -27.375 -2.592 1 91.38 83 GLU A CA 1
ATOM 678 C C . GLU A 1 83 ? -4.691 -28.484 -1.573 1 91.38 83 GLU A C 1
ATOM 680 O O . GLU A 1 83 ? -4.812 -29.672 -1.904 1 91.38 83 GLU A O 1
ATOM 685 N N . PHE A 1 84 ? -4.395 -28.125 -0.314 1 90.81 84 PHE A N 1
ATOM 686 C CA . PHE A 1 84 ? -4.105 -29.125 0.704 1 90.81 84 PHE A CA 1
ATOM 687 C C . PHE A 1 84 ? -5.305 -29.328 1.617 1 90.81 84 PHE A C 1
ATOM 689 O O . PHE A 1 84 ? -5.582 -30.453 2.041 1 90.81 84 PHE A O 1
ATOM 696 N N . THR A 1 85 ? -6.066 -28.281 1.937 1 90.69 85 THR A N 1
ATOM 697 C CA . THR A 1 85 ? -7.113 -28.359 2.949 1 90.69 85 THR A CA 1
ATOM 698 C C . THR A 1 85 ? -8.492 -28.25 2.312 1 90.69 85 THR A C 1
ATOM 700 O O . THR A 1 85 ? -9.508 -28.516 2.959 1 90.69 85 THR A O 1
ATOM 703 N N . ASN A 1 86 ? -8.602 -27.75 1.069 1 89.75 86 ASN A N 1
ATOM 704 C CA . ASN A 1 86 ? -9.828 -27.5 0.325 1 89.75 86 ASN A CA 1
ATOM 705 C C . ASN A 1 86 ? -10.617 -26.328 0.923 1 89.75 86 ASN A C 1
ATOM 707 O O . ASN A 1 86 ? -11.82 -26.219 0.715 1 89.75 86 ASN A O 1
ATOM 711 N N . GLU A 1 87 ? -9.914 -25.641 1.709 1 94.25 87 GLU A N 1
ATOM 712 C CA . GLU A 1 87 ? -10.508 -24.391 2.201 1 94.25 87 GLU A CA 1
ATOM 713 C C . GLU A 1 87 ? -10.445 -23.297 1.145 1 94.25 87 GLU A C 1
ATOM 715 O O . GLU A 1 87 ? -9.578 -23.328 0.266 1 94.25 87 GLU A O 1
ATOM 720 N N . TRP A 1 88 ? -11.414 -22.422 1.306 1 94.88 88 TRP A N 1
ATOM 721 C CA . TRP A 1 88 ? -11.461 -21.266 0.421 1 94.88 88 TRP A CA 1
ATOM 722 C C . TRP A 1 88 ? -11.062 -20 1.165 1 94.88 88 TRP A C 1
ATOM 724 O O . TRP A 1 88 ? -11.445 -19.797 2.32 1 94.88 88 TRP A O 1
ATOM 734 N N . GLN A 1 89 ? -10.312 -19.266 0.456 1 96.19 89 GLN A N 1
ATOM 735 C CA . GLN A 1 89 ? -10.023 -17.922 0.954 1 96.19 89 GLN A CA 1
ATOM 736 C C . GLN A 1 89 ? -10.594 -16.859 0.018 1 96.19 89 GLN A C 1
ATOM 738 O O . GLN A 1 89 ? -10.312 -16.859 -1.184 1 96.19 89 GLN A O 1
ATOM 743 N N . LEU A 1 90 ? -11.375 -15.961 0.585 1 97.06 90 LEU A N 1
ATOM 744 C CA . LEU A 1 90 ? -11.938 -14.82 -0.126 1 97.06 90 LEU A CA 1
ATOM 745 C C . LEU A 1 90 ? -11.258 -13.523 0.31 1 97.06 90 LEU A C 1
ATOM 747 O O . LEU A 1 90 ? -10.984 -13.328 1.496 1 97.06 90 LEU A O 1
ATOM 751 N N . GLU A 1 91 ? -11 -12.703 -0.671 1 97.38 91 GLU A N 1
ATOM 752 C CA . GLU A 1 91 ? -10.555 -11.344 -0.383 1 97.38 91 GLU A CA 1
ATOM 753 C C . GLU A 1 91 ? -11.594 -10.32 -0.847 1 97.38 91 GLU A C 1
ATOM 755 O O . GLU A 1 91 ? -12.008 -10.328 -2.008 1 97.38 91 GLU A O 1
ATOM 760 N N . GLY A 1 92 ? -12 -9.562 0.084 1 97.88 92 GLY A N 1
ATOM 761 C CA . GLY A 1 92 ? -12.906 -8.469 -0.214 1 97.88 92 GLY A CA 1
ATOM 762 C C . GLY A 1 92 ? -12.32 -7.102 0.084 1 97.88 92 GLY A C 1
ATOM 763 O O . GLY A 1 92 ? -11.359 -6.984 0.845 1 97.88 92 GLY A O 1
ATOM 764 N N . ARG A 1 93 ? -12.859 -6.121 -0.586 1 97.44 93 ARG A N 1
ATOM 765 C CA . ARG A 1 93 ? -12.555 -4.723 -0.315 1 97.44 93 ARG A CA 1
ATOM 766 C C . ARG A 1 93 ? -13.828 -3.918 -0.073 1 97.44 93 ARG A C 1
ATOM 768 O O . ARG A 1 93 ? -14.898 -4.27 -0.579 1 97.44 93 ARG A O 1
ATOM 775 N N . GLU A 1 94 ? -13.695 -2.879 0.7 1 96.75 94 GLU A N 1
ATOM 776 C CA . GLU A 1 94 ? -14.852 -2.004 0.889 1 96.75 94 GLU A CA 1
ATOM 777 C C . GLU A 1 94 ? -15.297 -1.389 -0.434 1 96.75 94 GLU A C 1
ATOM 779 O O . GLU A 1 94 ? -14.523 -1.329 -1.391 1 96.75 94 GLU A O 1
ATOM 784 N N . LEU A 1 95 ? -16.469 -0.864 -0.433 1 94.44 95 LEU A N 1
ATOM 785 C CA . LEU A 1 95 ? -17.125 -0.373 -1.638 1 94.44 95 LEU A CA 1
ATOM 786 C C . LEU A 1 95 ? -16.297 0.712 -2.311 1 94.44 95 LEU A C 1
ATOM 788 O O . LEU A 1 95 ? -16.344 0.87 -3.533 1 94.44 95 LEU A O 1
ATOM 792 N N . GLY A 1 96 ? -15.539 1.354 -1.521 1 95.19 96 GLY A N 1
ATOM 793 C CA . GLY A 1 96 ? -14.68 2.389 -2.072 1 95.19 96 GLY A CA 1
ATOM 794 C C . GLY A 1 96 ? -13.633 1.848 -3.029 1 95.19 96 GLY A C 1
ATOM 795 O O . GLY A 1 96 ? -12.969 2.615 -3.727 1 95.19 96 GLY A O 1
ATOM 796 N N . TRP A 1 97 ? -13.516 0.536 -3.133 1 96.5 97 TRP A N 1
ATOM 797 C CA . TRP A 1 97 ? -12.594 -0.105 -4.062 1 96.5 97 TRP A CA 1
ATOM 798 C C . TRP A 1 97 ? -12.883 0.317 -5.5 1 96.5 97 TRP A C 1
ATOM 800 O O . TRP A 1 97 ? -11.961 0.472 -6.305 1 96.5 97 TRP A O 1
ATOM 810 N N . TYR A 1 98 ? -14.094 0.636 -5.828 1 95.25 98 TYR A N 1
ATOM 811 C CA . TYR A 1 98 ? -14.469 1.04 -7.18 1 95.25 98 TYR A CA 1
ATOM 812 C C . TYR A 1 98 ? -13.875 2.402 -7.527 1 95.25 98 TYR A C 1
ATOM 814 O O . TYR A 1 98 ? -13.703 2.73 -8.703 1 95.25 98 TYR A O 1
ATOM 822 N N . LEU A 1 99 ? -13.578 3.174 -6.547 1 96.69 99 LEU A N 1
ATOM 823 C CA . LEU A 1 99 ? -12.906 4.445 -6.785 1 96.69 99 LEU A CA 1
ATOM 824 C C . LEU A 1 99 ? -11.445 4.227 -7.168 1 96.69 99 LEU A C 1
ATOM 826 O O . LEU A 1 99 ? -10.844 5.07 -7.832 1 96.69 99 LEU A O 1
ATOM 830 N N . ALA A 1 100 ? -10.883 3.117 -6.727 1 94.38 100 ALA A N 1
ATOM 831 C CA . ALA A 1 100 ? -9.516 2.762 -7.094 1 94.38 100 ALA A CA 1
ATOM 832 C C . ALA A 1 100 ? -9.477 2.049 -8.438 1 94.38 100 ALA A C 1
ATOM 834 O O . ALA A 1 100 ? -8.422 1.97 -9.078 1 94.38 100 ALA A O 1
ATOM 835 N N . LYS A 1 101 ? -10.578 1.546 -8.859 1 93.75 101 LYS A N 1
ATOM 836 C CA . LYS A 1 101 ? -10.68 0.795 -10.109 1 93.75 101 LYS A CA 1
ATOM 837 C C . LYS A 1 101 ? -10.977 1.722 -11.289 1 93.75 101 LYS A C 1
ATOM 839 O O . LYS A 1 101 ? -10.539 1.468 -12.406 1 93.75 101 LYS A O 1
ATOM 844 N N . ASN A 1 102 ? -11.703 2.762 -11.016 1 95.06 102 ASN A N 1
ATOM 845 C CA . ASN A 1 102 ? -12.172 3.635 -12.086 1 95.06 102 ASN A CA 1
ATOM 846 C C . ASN A 1 102 ? -11.367 4.93 -12.141 1 95.06 102 ASN A C 1
ATOM 848 O O . ASN A 1 102 ? -10.953 5.457 -11.109 1 95.06 102 ASN A O 1
ATOM 852 N N . LYS A 1 103 ? -11.219 5.422 -13.391 1 93.81 103 LYS A N 1
ATOM 853 C CA . LYS A 1 103 ? -10.422 6.625 -13.625 1 93.81 103 LYS A CA 1
ATOM 854 C C . LYS A 1 103 ? -11.312 7.801 -14.031 1 93.81 103 LYS A C 1
ATOM 856 O O . LYS A 1 103 ? -12.445 7.605 -14.469 1 93.81 103 LYS A O 1
ATOM 861 N N . GLY A 1 104 ? -10.766 8.961 -13.797 1 92.12 104 GLY A N 1
ATOM 862 C CA . GLY A 1 104 ? -11.328 10.18 -14.359 1 92.12 104 GLY A CA 1
ATOM 863 C C . GLY A 1 104 ? -10.477 10.773 -15.461 1 92.12 104 GLY A C 1
ATOM 864 O O . GLY A 1 104 ? -9.25 10.602 -15.477 1 92.12 104 GLY A O 1
ATOM 865 N N . THR A 1 105 ? -11.125 11.445 -16.344 1 91.62 105 THR A N 1
ATOM 866 C CA . THR A 1 105 ? -10.43 12.078 -17.469 1 91.62 105 THR A CA 1
ATOM 867 C C . THR A 1 105 ? -9.938 13.469 -17.078 1 91.62 105 THR A C 1
ATOM 869 O O . THR A 1 105 ? -10.688 14.445 -17.156 1 91.62 105 THR A O 1
ATOM 872 N N . ARG A 1 106 ? -8.711 13.539 -16.656 1 90.19 106 ARG A N 1
ATOM 873 C CA . ARG A 1 106 ? -7.969 14.758 -16.344 1 90.19 106 ARG A CA 1
ATOM 874 C C . ARG A 1 106 ? -8.828 15.727 -15.531 1 90.19 106 ARG A C 1
ATOM 876 O O . ARG A 1 106 ? -9.039 16.875 -15.945 1 90.19 106 ARG A O 1
ATOM 883 N N . PRO A 1 107 ? -9.242 15.336 -14.336 1 93.44 107 PRO A N 1
ATOM 884 C CA . PRO A 1 107 ? -10.094 16.219 -13.539 1 93.44 107 PRO A CA 1
ATOM 885 C C . PRO A 1 107 ? -9.391 17.531 -13.156 1 93.44 107 PRO A C 1
ATOM 887 O O . PRO A 1 107 ? -8.172 17.547 -12.977 1 93.44 107 PRO A O 1
ATOM 890 N N . TYR A 1 108 ? -10.172 18.578 -13.133 1 93.69 108 TYR A N 1
ATOM 891 C CA . TYR A 1 108 ? -9.719 19.891 -12.727 1 93.69 108 TYR A CA 1
ATOM 892 C C . TYR A 1 108 ? -10.438 20.344 -11.461 1 93.69 108 TYR A C 1
ATOM 894 O O . TYR A 1 108 ? -11.672 20.422 -11.438 1 93.69 108 TYR A O 1
ATOM 902 N N . LEU A 1 109 ? -9.688 20.562 -10.414 1 95.19 109 LEU A N 1
ATOM 903 C CA . LEU A 1 109 ? -10.234 21.047 -9.156 1 95.19 109 LEU A CA 1
ATOM 904 C C . LEU A 1 109 ? -9.789 22.484 -8.891 1 95.19 109 LEU A C 1
ATOM 906 O O . LEU A 1 109 ? -8.586 22.766 -8.867 1 95.19 109 LEU A O 1
ATOM 910 N N . LYS A 1 110 ? -10.711 23.375 -8.711 1 93.62 110 LYS A N 1
ATOM 911 C CA . LYS A 1 110 ? -10.422 24.781 -8.461 1 93.62 110 LYS A CA 1
ATOM 912 C C . LYS A 1 110 ? -11.391 25.359 -7.434 1 93.62 110 LYS A C 1
ATOM 914 O O . LYS A 1 110 ? -12.586 25.5 -7.707 1 93.62 110 LYS A O 1
ATOM 919 N N . GLY A 1 111 ? -10.883 25.75 -6.305 1 94.81 111 GLY A N 1
ATOM 920 C CA . GLY A 1 111 ? -11.695 26.25 -5.219 1 94.81 111 GLY A CA 1
ATOM 921 C C . GLY A 1 111 ? -11.336 25.672 -3.869 1 94.81 111 GLY A C 1
ATOM 922 O O . GLY A 1 111 ? -10.195 25.266 -3.65 1 94.81 111 GLY A O 1
ATOM 923 N N . GLU A 1 112 ? -12.281 25.781 -2.975 1 96.81 112 GLU A N 1
ATOM 924 C CA . GLU A 1 112 ? -12.047 25.109 -1.697 1 96.81 112 GLU A CA 1
ATOM 925 C C . GLU A 1 112 ? -11.891 23.609 -1.88 1 96.81 112 GLU A C 1
ATOM 927 O O . GLU A 1 112 ? -12.766 22.953 -2.438 1 96.81 112 GLU A O 1
ATOM 932 N N . ALA A 1 113 ? -10.82 23.016 -1.378 1 97.25 113 ALA A N 1
ATOM 933 C CA . ALA A 1 113 ? -10.383 21.672 -1.727 1 97.25 113 ALA A CA 1
ATOM 934 C C . ALA A 1 113 ? -11.438 20.641 -1.35 1 97.25 113 ALA A C 1
ATOM 936 O O . ALA A 1 113 ? -11.727 19.719 -2.125 1 97.25 113 ALA A O 1
ATOM 937 N N . GLY A 1 114 ? -12.008 20.75 -0.147 1 98.5 114 GLY A N 1
ATOM 938 C CA . GLY A 1 114 ? -13.023 19.797 0.278 1 98.5 114 GLY A CA 1
ATOM 939 C C . GLY A 1 114 ? -14.273 19.828 -0.58 1 98.5 114 GLY A C 1
ATOM 940 O O . GLY A 1 114 ? -14.797 18.781 -0.97 1 98.5 114 GLY A O 1
ATOM 941 N N . ALA A 1 115 ? -14.711 21 -0.876 1 98.62 115 ALA A N 1
ATOM 942 C CA . ALA A 1 115 ? -15.891 21.172 -1.715 1 98.62 115 ALA A CA 1
ATOM 943 C C . ALA A 1 115 ? -15.641 20.656 -3.131 1 98.62 115 ALA A C 1
ATOM 945 O O . ALA A 1 115 ? -16.5 20 -3.719 1 98.62 115 ALA A O 1
ATOM 946 N N . GLU A 1 116 ? -14.492 21.016 -3.682 1 98.5 116 GLU A N 1
ATOM 947 C CA . GLU A 1 116 ? -14.141 20.578 -5.031 1 98.5 116 GLU A CA 1
ATOM 948 C C . GLU A 1 116 ? -14.031 19.047 -5.105 1 98.5 116 GLU A C 1
ATOM 950 O O . GLU A 1 116 ? -14.5 18.438 -6.066 1 98.5 116 GLU A O 1
ATOM 955 N N . LEU A 1 117 ? -13.43 18.469 -4.062 1 98.69 117 LEU A N 1
ATOM 956 C CA . LEU A 1 117 ? -13.289 17.016 -4.023 1 98.69 117 LEU A CA 1
ATOM 957 C C . LEU A 1 117 ? -14.656 16.344 -3.943 1 98.69 117 LEU A C 1
ATOM 959 O O . LEU A 1 117 ? -14.914 15.375 -4.66 1 98.69 117 LEU A O 1
ATOM 963 N N . GLN A 1 118 ? -15.516 16.844 -3.066 1 98.75 118 GLN A N 1
ATOM 964 C CA . GLN A 1 118 ? -16.859 16.297 -2.928 1 98.75 118 GLN A CA 1
ATOM 965 C C . GLN A 1 118 ? -17.625 16.375 -4.25 1 98.75 118 GLN A C 1
ATOM 967 O O . GLN A 1 118 ? -18.203 15.375 -4.684 1 98.75 118 GLN A O 1
ATOM 972 N N . LYS A 1 119 ? -17.547 17.516 -4.875 1 98.56 119 LYS A N 1
ATOM 973 C CA . LYS A 1 119 ? -18.219 17.688 -6.156 1 98.56 119 LYS A CA 1
ATOM 974 C C . LYS A 1 119 ? -17.688 16.719 -7.199 1 98.56 119 LYS A C 1
ATOM 976 O O . LYS A 1 119 ? -18.469 16.094 -7.922 1 98.56 119 LYS A O 1
ATOM 981 N N . TYR A 1 120 ? -16.438 16.562 -7.273 1 98.31 120 TYR A N 1
ATOM 982 C CA . TYR A 1 120 ? -15.797 15.68 -8.234 1 98.31 120 TYR A CA 1
ATOM 983 C C . TYR A 1 120 ? -16.219 14.234 -8.016 1 98.31 120 TYR A C 1
ATOM 985 O O . TYR A 1 120 ? -16.688 13.57 -8.945 1 98.31 120 TYR A O 1
ATOM 993 N N . ILE A 1 121 ? -16.125 13.719 -6.785 1 98.5 121 ILE A N 1
ATOM 994 C CA . ILE A 1 121 ? -16.422 12.312 -6.516 1 98.5 121 ILE A CA 1
ATOM 995 C C . ILE A 1 121 ? -17.922 12.062 -6.672 1 98.5 121 ILE A C 1
ATOM 997 O O . ILE A 1 121 ? -18.328 11.016 -7.168 1 98.5 121 ILE A O 1
ATOM 1001 N N . GLN A 1 122 ? -18.75 13.008 -6.289 1 97.94 122 GLN A N 1
ATOM 1002 C CA . GLN A 1 122 ? -20.203 12.867 -6.457 1 97.94 122 GLN A CA 1
ATOM 1003 C C . GLN A 1 122 ? -20.562 12.742 -7.934 1 97.94 122 GLN A C 1
ATOM 1005 O O . GLN A 1 122 ? -21.547 12.086 -8.281 1 97.94 122 GLN A O 1
ATOM 1010 N N . SER A 1 123 ? -19.766 13.352 -8.781 1 96.81 123 SER A N 1
ATOM 1011 C CA . SER A 1 123 ? -20.031 13.273 -10.211 1 96.81 123 SER A CA 1
ATOM 1012 C C . SER A 1 123 ? -19.891 11.844 -10.727 1 96.81 123 SER A C 1
ATOM 1014 O O . SER A 1 123 ? -20.344 11.523 -11.828 1 96.81 123 SER A O 1
ATOM 1016 N N . THR A 1 124 ? -19.266 10.977 -9.977 1 94.19 124 THR A N 1
ATOM 1017 C CA . THR A 1 124 ? -19.109 9.578 -10.367 1 94.19 124 THR A CA 1
ATOM 1018 C C . THR A 1 124 ? -20.328 8.75 -9.922 1 94.19 124 THR A C 1
ATOM 1020 O O . THR A 1 124 ? -20.406 7.555 -10.195 1 94.19 124 THR A O 1
ATOM 1023 N N . GLY A 1 125 ? -21.234 9.289 -9.133 1 93.31 125 GLY A N 1
ATOM 1024 C CA . GLY A 1 125 ? -22.422 8.602 -8.664 1 93.31 125 GLY A CA 1
ATOM 1025 C C . GLY A 1 125 ? -22.312 8.125 -7.23 1 93.31 125 GLY A C 1
ATOM 1026 O O . GLY A 1 125 ? -23.219 7.477 -6.715 1 93.31 125 GLY A O 1
ATOM 1027 N N . VAL A 1 126 ? -21.25 8.422 -6.57 1 94.5 126 VAL A N 1
ATOM 1028 C CA . VAL A 1 126 ? -21.031 8.008 -5.191 1 94.5 126 VAL A CA 1
ATOM 1029 C C . VAL A 1 126 ? -21.469 9.117 -4.238 1 94.5 126 VAL A C 1
ATOM 1031 O O . VAL A 1 126 ? -21.141 10.289 -4.445 1 94.5 126 VAL A O 1
ATOM 1034 N N . ASP A 1 127 ? -22.266 8.781 -3.285 1 96.44 127 ASP A N 1
ATOM 1035 C CA . ASP A 1 127 ? -22.562 9.734 -2.221 1 96.44 127 ASP A CA 1
ATOM 1036 C C . ASP A 1 127 ? -21.328 9.992 -1.353 1 96.44 127 ASP A C 1
ATOM 1038 O O . ASP A 1 127 ? -21 9.188 -0.475 1 96.44 127 ASP A O 1
ATOM 1042 N N . PHE A 1 128 ? -20.672 11.031 -1.59 1 98.06 128 PHE A N 1
ATOM 1043 C CA . PHE A 1 128 ? -19.406 11.398 -0.971 1 98.06 128 PHE A CA 1
ATOM 1044 C C . PHE A 1 128 ? -19.516 12.742 -0.255 1 98.06 128 PHE A C 1
ATOM 1046 O O . PHE A 1 128 ? -19.984 13.719 -0.835 1 98.06 128 PHE A O 1
ATOM 1053 N N . ARG A 1 129 ? -19.125 12.773 0.964 1 98.12 129 ARG A N 1
ATOM 1054 C CA . ARG A 1 129 ? -19.234 13.961 1.796 1 98.12 129 ARG A CA 1
ATOM 1055 C C . ARG A 1 129 ? -17.875 14.375 2.35 1 98.12 129 ARG A C 1
ATOM 1057 O O . ARG A 1 129 ? -17.219 13.586 3.033 1 98.12 129 ARG A O 1
ATOM 1064 N N . CYS A 1 130 ? -17.469 15.492 2.068 1 98.62 130 CYS A N 1
ATOM 1065 C CA . CYS A 1 130 ? -16.172 16 2.477 1 98.62 130 CYS A CA 1
ATOM 1066 C C . CYS A 1 130 ? -16.297 17.328 3.209 1 98.62 130 CYS A C 1
ATOM 1068 O O . CYS A 1 130 ? -16.984 18.234 2.732 1 98.62 130 CYS A O 1
ATOM 1070 N N . PRO A 1 131 ? -15.711 17.469 4.367 1 98.31 131 PRO A N 1
ATOM 1071 C CA . PRO A 1 131 ? -15.727 18.75 5.066 1 98.31 131 PRO A CA 1
ATOM 1072 C C . PRO A 1 131 ? -14.805 19.781 4.422 1 98.31 131 PRO A C 1
ATOM 1074 O O . PRO A 1 131 ? -14.125 19.469 3.439 1 98.31 131 PRO A O 1
ATOM 1077 N N . VAL A 1 132 ? -14.906 20.969 5.012 1 97.75 132 VAL A N 1
ATOM 1078 C CA . VAL A 1 132 ? -13.922 21.969 4.641 1 97.75 132 VAL A CA 1
ATOM 1079 C C . VAL A 1 132 ? -12.531 21.516 5.051 1 97.75 132 VAL A C 1
ATOM 1081 O O . VAL A 1 132 ? -12.312 21.109 6.199 1 97.75 132 VAL A O 1
ATOM 1084 N N . LEU A 1 133 ? -11.547 21.516 4.09 1 96.75 133 LEU A N 1
ATOM 1085 C CA . LEU A 1 133 ? -10.219 20.969 4.367 1 96.75 133 LEU A CA 1
ATOM 1086 C C . LEU A 1 133 ? -9.25 22.078 4.754 1 96.75 133 LEU A C 1
ATOM 1088 O O . LEU A 1 133 ? -8.148 21.812 5.227 1 96.75 133 LEU A O 1
ATOM 1092 N N . GLY A 1 134 ? -9.633 23.344 4.527 1 92 134 GLY A N 1
ATOM 1093 C CA . GLY A 1 134 ? -8.859 24.453 5.062 1 92 134 GLY A CA 1
ATOM 1094 C C . GLY A 1 134 ? -7.887 25.047 4.062 1 92 134 GLY A C 1
ATOM 1095 O O . GLY A 1 134 ? -6.949 25.75 4.441 1 92 134 GLY A O 1
ATOM 1096 N N . PHE A 1 135 ? -7.992 24.703 2.768 1 91.88 135 PHE A N 1
ATOM 1097 C CA . PHE A 1 135 ? -7.145 25.297 1.738 1 91.88 135 PHE A CA 1
ATOM 1098 C C . PHE A 1 135 ? -7.852 25.281 0.389 1 91.88 135 PHE A C 1
ATOM 1100 O O . PHE A 1 135 ? -8.898 24.656 0.23 1 91.88 135 PHE A O 1
ATOM 1107 N N . SER A 1 136 ? -7.324 26.047 -0.515 1 92.12 136 SER A N 1
ATOM 1108 C CA . SER A 1 136 ? -7.828 26.078 -1.884 1 92.12 136 SER A CA 1
ATOM 1109 C C . SER A 1 136 ? -6.887 25.344 -2.832 1 92.12 136 SER A C 1
ATOM 1111 O O . SER A 1 136 ? -5.672 25.328 -2.625 1 92.12 136 SER A O 1
ATOM 1113 N N . ILE A 1 137 ? -7.527 24.75 -3.822 1 91.31 137 ILE A N 1
ATOM 1114 C CA . ILE A 1 137 ? -6.762 24 -4.805 1 91.31 137 ILE A CA 1
ATOM 1115 C C . ILE A 1 137 ? -7.02 24.547 -6.203 1 91.31 137 ILE A C 1
ATOM 1117 O O . ILE A 1 137 ? -8.109 25.047 -6.488 1 91.31 137 ILE A O 1
ATOM 1121 N N . ASP A 1 138 ? -6.02 24.609 -6.977 1 89 138 ASP A N 1
ATOM 1122 C CA . ASP A 1 138 ? -6.039 24.938 -8.398 1 89 138 ASP A CA 1
ATOM 1123 C C . ASP A 1 138 ? -5.113 24.016 -9.188 1 89 138 ASP A C 1
ATOM 1125 O O . ASP A 1 138 ? -3.965 24.359 -9.461 1 89 138 ASP A O 1
ATOM 1129 N N . GLU A 1 139 ? -5.715 22.828 -9.578 1 87.81 139 GLU A N 1
ATOM 1130 C CA . GLU A 1 139 ? -4.855 21.797 -10.148 1 87.81 139 GLU A CA 1
ATOM 1131 C C . GLU A 1 139 ? -5.598 20.984 -11.195 1 87.81 139 GLU A C 1
ATOM 1133 O O . GLU A 1 139 ? -6.75 20.594 -10.984 1 87.81 139 GLU A O 1
ATOM 1138 N N . ARG A 1 140 ? -4.961 20.781 -12.328 1 89.38 140 ARG A N 1
ATOM 1139 C CA . ARG A 1 140 ? -5.387 19.812 -13.328 1 89.38 140 ARG A CA 1
ATOM 1140 C C . ARG A 1 140 ? -4.633 18.484 -13.18 1 89.38 140 ARG A C 1
ATOM 1142 O O . ARG A 1 140 ? -3.406 18.453 -13.289 1 89.38 140 ARG A O 1
ATOM 1149 N N . TYR A 1 141 ? -5.379 17.453 -12.906 1 89.31 141 TYR A N 1
ATOM 1150 C CA . TYR A 1 141 ? -4.781 16.141 -12.781 1 89.31 141 TYR A CA 1
ATOM 1151 C C . TYR A 1 141 ? -4.684 15.445 -14.141 1 89.31 141 TYR A C 1
ATOM 1153 O O . TYR A 1 141 ? -5.402 15.805 -15.07 1 89.31 141 TYR A O 1
ATOM 1161 N N . GLY A 1 142 ? -3.754 14.516 -14.242 1 86.62 142 GLY A N 1
ATOM 1162 C CA . GLY A 1 142 ? -3.797 13.594 -15.367 1 86.62 142 GLY A CA 1
ATOM 1163 C C . GLY A 1 142 ? -4.887 12.547 -15.234 1 86.62 142 GLY A C 1
ATOM 1164 O O . GLY A 1 142 ? -5.66 12.562 -14.281 1 86.62 142 GLY A O 1
ATOM 1165 N N . THR A 1 143 ? -4.973 11.766 -16.297 1 90.62 143 THR A N 1
ATOM 1166 C CA . THR A 1 143 ? -5.855 10.609 -16.203 1 90.62 143 THR A CA 1
ATOM 1167 C C . THR A 1 143 ? -5.375 9.633 -15.133 1 90.62 143 THR A C 1
ATOM 1169 O O . THR A 1 143 ? -4.289 9.062 -15.25 1 90.62 143 THR A O 1
ATOM 1172 N N . MET A 1 144 ? -6.121 9.5 -14.039 1 91.88 144 MET A N 1
ATOM 1173 C CA . MET A 1 144 ? -5.77 8.633 -12.914 1 91.88 144 MET A CA 1
ATOM 1174 C C . MET A 1 144 ? -7.02 8.164 -12.18 1 91.88 144 MET A C 1
ATOM 1176 O O . MET A 1 144 ? -8.125 8.617 -12.477 1 91.88 144 MET A O 1
ATOM 1180 N N . THR A 1 145 ? -6.859 7.316 -11.273 1 95.06 145 THR A N 1
ATOM 1181 C CA . THR A 1 145 ? -8 6.77 -10.547 1 95.06 145 THR A CA 1
ATOM 1182 C C . THR A 1 145 ? -8.586 7.812 -9.594 1 95.06 145 THR A C 1
ATOM 1184 O O . THR A 1 145 ? -7.871 8.703 -9.125 1 95.06 145 THR A O 1
ATOM 1187 N N . HIS A 1 146 ? -9.836 7.66 -9.289 1 97.31 146 HIS A N 1
ATOM 1188 C CA . HIS A 1 146 ? -10.484 8.578 -8.352 1 97.31 146 HIS A CA 1
ATOM 1189 C C . HIS A 1 146 ? -9.82 8.516 -6.98 1 97.31 146 HIS A C 1
ATOM 1191 O O . HIS A 1 146 ? -9.688 9.547 -6.309 1 97.31 146 HIS A O 1
ATOM 1197 N N . SER A 1 147 ? -9.398 7.344 -6.602 1 96.94 147 SER A N 1
ATOM 1198 C CA . SER A 1 147 ? -8.75 7.172 -5.305 1 96.94 147 SER A CA 1
ATOM 1199 C C . SER A 1 147 ? -7.449 7.961 -5.23 1 96.94 147 SER A C 1
ATOM 1201 O O . SER A 1 147 ? -7.109 8.516 -4.18 1 96.94 147 SER A O 1
ATOM 1203 N N . GLU A 1 148 ? -6.719 8.047 -6.305 1 94.5 148 GLU A N 1
ATOM 1204 C CA . GLU A 1 148 ? -5.473 8.805 -6.324 1 94.5 148 GLU A CA 1
ATOM 1205 C C . GLU A 1 148 ? -5.734 10.297 -6.133 1 94.5 148 GLU A C 1
ATOM 1207 O O . GLU A 1 148 ? -4.973 10.984 -5.449 1 94.5 148 GLU A O 1
ATOM 1212 N N . VAL A 1 149 ? -6.77 10.773 -6.727 1 96 149 VAL A N 1
ATOM 1213 C CA . VAL A 1 149 ? -7.152 12.172 -6.551 1 96 149 VAL A CA 1
ATOM 1214 C C . VAL A 1 149 ? -7.516 12.43 -5.09 1 96 149 VAL A C 1
ATOM 1216 O O . VAL A 1 149 ? -7.062 13.406 -4.496 1 96 149 VAL A O 1
ATOM 1219 N N . ILE A 1 150 ? -8.266 11.508 -4.52 1 98.06 150 ILE A N 1
ATOM 1220 C CA . ILE A 1 150 ? -8.68 11.633 -3.125 1 98.06 150 ILE A CA 1
ATOM 1221 C C . ILE A 1 150 ? -7.441 11.703 -2.23 1 98.06 150 ILE A C 1
ATOM 1223 O O . ILE A 1 150 ? -7.301 12.633 -1.427 1 98.06 150 ILE A O 1
ATOM 1227 N N . LEU A 1 151 ? -6.555 10.789 -2.393 1 96.25 151 LEU A N 1
ATOM 1228 C CA . LEU A 1 151 ? -5.379 10.688 -1.537 1 96.25 151 LEU A CA 1
ATOM 1229 C C . LEU A 1 151 ? -4.477 11.906 -1.7 1 96.25 151 LEU A C 1
ATOM 1231 O O . LEU A 1 151 ? -3.91 12.398 -0.724 1 96.25 151 LEU A O 1
ATOM 1235 N N . ASP A 1 152 ? -4.375 12.414 -2.904 1 94 152 ASP A N 1
ATOM 1236 C CA . ASP A 1 152 ? -3.543 13.586 -3.143 1 94 152 ASP A CA 1
ATOM 1237 C C . ASP A 1 152 ? -4.125 14.82 -2.461 1 94 152 ASP A C 1
ATOM 1239 O O . ASP A 1 152 ? -3.4 15.578 -1.811 1 94 152 ASP A O 1
ATOM 1243 N N . VAL A 1 153 ? -5.395 14.984 -2.621 1 96.94 153 VAL A N 1
ATOM 1244 C CA . VAL A 1 153 ? -6.055 16.141 -2.029 1 96.94 153 VAL A CA 1
ATOM 1245 C C . VAL A 1 153 ? -5.949 16.078 -0.507 1 96.94 153 VAL A C 1
ATOM 1247 O O . VAL A 1 153 ? -5.668 17.094 0.145 1 96.94 153 VAL A O 1
ATOM 1250 N N . LEU A 1 154 ? -6.121 14.938 0.064 1 97.38 154 LEU A N 1
ATOM 1251 C CA . LEU A 1 154 ? -6.047 14.789 1.514 1 97.38 154 LEU A CA 1
ATOM 1252 C C . LEU A 1 154 ? -4.617 14.984 2.008 1 97.38 154 LEU A C 1
ATOM 1254 O O . LEU A 1 154 ? -4.398 15.508 3.102 1 97.38 154 LEU A O 1
ATOM 1258 N N . GLN A 1 155 ? -3.652 14.547 1.254 1 93.56 155 GLN A N 1
ATOM 1259 C CA . GLN A 1 155 ? -2.256 14.797 1.598 1 93.56 155 GLN A CA 1
ATOM 1260 C C . GLN A 1 155 ? -1.95 16.281 1.604 1 93.56 155 GLN A C 1
ATOM 1262 O O . GLN A 1 155 ? -1.27 16.781 2.506 1 93.56 155 GLN A O 1
ATOM 1267 N N . LYS A 1 156 ? -2.41 16.953 0.662 1 92.25 156 LYS A N 1
ATOM 1268 C CA . LYS A 1 156 ? -2.215 18.406 0.599 1 92.25 156 LYS A CA 1
ATOM 1269 C C . LYS A 1 156 ? -2.891 19.109 1.775 1 92.25 156 LYS A C 1
ATOM 1271 O O . LYS A 1 156 ? -2.369 20.094 2.303 1 92.25 156 LYS A O 1
ATOM 1276 N N . ALA A 1 157 ? -4.055 18.594 2.154 1 94.94 157 ALA A N 1
ATOM 1277 C CA . ALA A 1 157 ? -4.707 19.141 3.344 1 94.94 157 ALA A CA 1
ATOM 1278 C C . ALA A 1 157 ? -3.799 19.016 4.566 1 94.94 157 ALA A C 1
ATOM 1280 O O . ALA A 1 157 ? -3.662 19.969 5.336 1 94.94 157 ALA A O 1
ATOM 1281 N N . TYR A 1 158 ? -3.178 17.906 4.758 1 91.81 158 TYR A N 1
ATOM 1282 C CA . TYR A 1 158 ? -2.254 17.688 5.867 1 91.81 158 TYR A CA 1
ATOM 1283 C C . TYR A 1 158 ? -1.092 18.672 5.805 1 91.81 158 TYR A C 1
ATOM 1285 O O . TYR A 1 158 ? -0.717 19.266 6.824 1 91.81 158 TYR A O 1
ATOM 1293 N N . GLU A 1 159 ? -0.623 18.859 4.629 1 85.94 159 GLU A N 1
ATOM 1294 C CA . GLU A 1 159 ? 0.516 19.75 4.434 1 85.94 159 GLU A CA 1
ATOM 1295 C C . GLU A 1 159 ? 0.156 21.188 4.785 1 85.94 159 GLU A C 1
ATOM 1297 O O . GLU A 1 159 ? 0.982 21.938 5.328 1 85.94 159 GLU A O 1
ATOM 1302 N N . HIS A 1 160 ? -1.065 21.547 4.523 1 87 160 HIS A N 1
ATOM 1303 C CA . HIS A 1 160 ? -1.495 22.938 4.727 1 87 160 HIS A CA 1
ATOM 1304 C C . HIS A 1 160 ? -1.946 23.172 6.164 1 87 160 HIS A C 1
ATOM 1306 O O . HIS A 1 160 ? -1.717 24.234 6.727 1 87 160 HIS A O 1
ATOM 1312 N N . THR A 1 161 ? -2.537 22.141 6.738 1 87.81 161 THR A N 1
ATOM 1313 C CA . THR A 1 161 ? -3.252 22.438 7.977 1 87.81 161 THR A CA 1
ATOM 1314 C C . THR A 1 161 ? -2.641 21.672 9.148 1 87.81 161 THR A C 1
ATOM 1316 O O . THR A 1 161 ? -2.904 21.984 10.305 1 87.81 161 THR A O 1
ATOM 1319 N N . GLY A 1 162 ? -1.94 20.609 8.82 1 84.38 162 GLY A N 1
ATOM 1320 C CA . GLY A 1 162 ? -1.44 19.734 9.859 1 84.38 162 GLY A CA 1
ATOM 1321 C C . GLY A 1 162 ? -2.434 18.656 10.266 1 84.38 162 GLY A C 1
ATOM 1322 O O . GLY A 1 162 ? -2.117 17.781 11.07 1 84.38 162 GLY A O 1
ATOM 1323 N N . TYR A 1 163 ? -3.645 18.719 9.664 1 91.75 163 TYR A N 1
ATOM 1324 C CA . TYR A 1 163 ? -4.664 17.719 9.977 1 91.75 163 TYR A CA 1
ATOM 1325 C C . TYR A 1 163 ? -4.711 16.641 8.898 1 91.75 163 TYR A C 1
ATOM 1327 O O . TYR A 1 163 ? -4.727 16.953 7.703 1 91.75 163 TYR A O 1
ATOM 1335 N N . ARG A 1 164 ? -4.75 15.445 9.352 1 95.19 164 ARG A N 1
ATOM 1336 C CA . ARG A 1 164 ? -4.922 14.32 8.43 1 95.19 164 ARG A CA 1
ATOM 1337 C C . ARG A 1 164 ? -6.379 13.875 8.375 1 95.19 164 ARG A C 1
ATOM 1339 O O . ARG A 1 164 ? -7.129 14.07 9.336 1 95.19 164 ARG A O 1
ATOM 1346 N N . PHE A 1 165 ? -6.684 13.32 7.242 1 97.69 165 PHE A N 1
ATOM 1347 C CA . PHE A 1 165 ? -8.055 12.867 7.023 1 97.69 165 PHE A CA 1
ATOM 1348 C C . PHE A 1 165 ? -8.07 11.438 6.508 1 97.69 165 PHE A C 1
ATOM 1350 O O . PHE A 1 165 ? -7.062 10.945 5.992 1 97.69 165 PHE A O 1
ATOM 1357 N N . TYR A 1 166 ? -9.18 10.742 6.785 1 97.12 166 TYR A N 1
ATOM 1358 C CA . TYR A 1 166 ? -9.414 9.391 6.293 1 97.12 166 TYR A CA 1
ATOM 1359 C C . TYR A 1 166 ? -10.867 9.195 5.898 1 97.12 166 TYR A C 1
ATOM 1361 O O . TYR A 1 166 ? -11.703 10.078 6.117 1 97.12 166 TYR A O 1
ATOM 1369 N N . LEU A 1 167 ? -11.156 8.086 5.254 1 97.25 167 LEU A N 1
ATOM 1370 C CA . LEU A 1 167 ? -12.516 7.828 4.781 1 97.25 167 LEU A CA 1
ATOM 1371 C C . LEU A 1 167 ? -13.234 6.852 5.703 1 97.25 167 LEU A C 1
ATOM 1373 O O . LEU A 1 167 ? -12.641 5.875 6.164 1 97.25 167 LEU A O 1
ATOM 1377 N N . GLU A 1 168 ? -14.5 7.125 5.867 1 94.31 168 GLU A N 1
ATOM 1378 C CA . GLU A 1 168 ? -15.422 6.211 6.543 1 94.31 168 GLU A CA 1
ATOM 1379 C C . GLU A 1 168 ? -16.578 5.809 5.629 1 94.31 168 GLU A C 1
ATOM 1381 O O . GLU A 1 168 ? -17 6.594 4.781 1 94.31 168 GLU A O 1
ATOM 1386 N N . TYR A 1 169 ? -16.969 4.656 5.848 1 94.38 169 TYR A N 1
ATOM 1387 C CA . TYR A 1 169 ? -18.078 4.09 5.098 1 94.38 169 TYR A CA 1
ATOM 1388 C C . TYR A 1 169 ? -19.281 3.855 6 1 94.38 169 TYR A C 1
ATOM 1390 O O . TYR A 1 169 ? -19.234 3.027 6.914 1 94.38 169 TYR A O 1
ATOM 1398 N N . LEU A 1 170 ? -20.312 4.609 5.703 1 91.38 170 LEU A N 1
ATOM 1399 C CA . LEU A 1 170 ? -21.469 4.566 6.578 1 91.38 170 LEU A CA 1
ATOM 1400 C C . LEU A 1 170 ? -22.703 4.098 5.82 1 91.38 170 LEU A C 1
ATOM 1402 O O . LEU A 1 170 ? -22.891 4.449 4.656 1 91.38 170 LEU A O 1
ATOM 1406 N N . ARG A 1 171 ? -23.438 3.281 6.512 1 90.69 171 ARG A N 1
ATOM 1407 C CA . ARG A 1 171 ? -24.688 2.76 5.953 1 90.69 171 ARG A CA 1
ATOM 1408 C C . ARG A 1 171 ? -25.891 3.268 6.734 1 90.69 171 ARG A C 1
ATOM 1410 O O . ARG A 1 171 ? -25.844 3.363 7.961 1 90.69 171 ARG A O 1
ATOM 1417 N N . THR A 1 172 ? -26.859 3.672 5.957 1 87.81 172 THR A N 1
ATOM 1418 C CA . THR A 1 172 ? -28.188 3.934 6.516 1 87.81 172 THR A CA 1
ATOM 1419 C C . THR A 1 172 ? -29.188 2.867 6.07 1 87.81 172 THR A C 1
ATOM 1421 O O . THR A 1 172 ? -28.797 1.89 5.418 1 87.81 172 THR A O 1
ATOM 1424 N N . ASP A 1 173 ? -30.422 2.947 6.504 1 85.19 173 ASP A N 1
ATOM 1425 C CA . ASP A 1 173 ? -31.469 2.008 6.09 1 85.19 173 ASP A CA 1
ATOM 1426 C C . ASP A 1 173 ? -31.719 2.096 4.586 1 85.19 173 ASP A C 1
ATOM 1428 O O . ASP A 1 173 ? -32.219 1.145 3.977 1 85.19 173 ASP A O 1
ATOM 1432 N N . GLN A 1 174 ? -31.297 3.223 4.016 1 83.44 174 GLN A N 1
ATOM 1433 C CA . GLN A 1 174 ? -31.672 3.447 2.627 1 83.44 174 GLN A CA 1
ATOM 1434 C C . GLN A 1 174 ? -30.453 3.516 1.722 1 83.44 174 GLN A C 1
ATOM 1436 O O . GLN A 1 174 ? -30.547 3.277 0.516 1 83.44 174 GLN A O 1
ATOM 1441 N N . SER A 1 175 ? -29.375 3.912 2.354 1 86.06 175 SER A N 1
ATOM 1442 C CA . SER A 1 175 ? -28.266 4.215 1.456 1 86.06 175 SER A CA 1
ATOM 1443 C C . SER A 1 175 ? -26.938 4.047 2.16 1 86.06 175 SER A C 1
ATOM 1445 O O . SER A 1 175 ? -26.875 3.609 3.311 1 86.06 175 SER A O 1
ATOM 1447 N N . TYR A 1 176 ? -25.906 4.062 1.345 1 89.12 176 TYR A N 1
ATOM 1448 C CA . TYR A 1 176 ? -24.531 4.109 1.832 1 89.12 176 TYR A CA 1
ATOM 1449 C C . TYR A 1 176 ? -23.828 5.387 1.374 1 89.12 176 TYR A C 1
ATOM 1451 O O . TYR A 1 176 ? -24.156 5.941 0.324 1 89.12 176 TYR A O 1
ATOM 1459 N N . TYR A 1 177 ? -23 5.938 2.232 1 94.56 177 TYR A N 1
ATOM 1460 C CA . TYR A 1 177 ? -22.203 7.082 1.8 1 94.56 177 TYR A CA 1
ATOM 1461 C C . TYR A 1 177 ? -20.797 7.027 2.385 1 94.56 177 TYR A C 1
ATOM 1463 O O . TYR A 1 177 ? -20.547 6.301 3.348 1 94.56 177 TYR A O 1
ATOM 1471 N N . ILE A 1 178 ? -19.922 7.645 1.714 1 97.25 178 ILE A N 1
ATOM 1472 C CA . ILE A 1 178 ? -18.531 7.785 2.133 1 97.25 178 ILE A CA 1
ATOM 1473 C C . ILE A 1 178 ? -18.297 9.18 2.703 1 97.25 178 ILE A C 1
ATOM 1475 O O . ILE A 1 178 ? -18.688 10.18 2.096 1 97.25 178 ILE A O 1
ATOM 1479 N N . VAL A 1 179 ? -17.703 9.242 3.848 1 97.25 179 VAL A N 1
ATOM 1480 C CA . VAL A 1 179 ? -17.469 10.539 4.473 1 97.25 179 VAL A CA 1
ATOM 1481 C C . VAL A 1 179 ? -15.977 10.695 4.785 1 97.25 179 VAL A C 1
ATOM 1483 O O . VAL A 1 179 ? -15.328 9.742 5.234 1 97.25 179 VAL A O 1
ATOM 1486 N N . VAL A 1 180 ? -15.43 11.852 4.465 1 98.25 180 VAL A N 1
ATOM 1487 C CA . VAL A 1 180 ? -14.078 12.203 4.883 1 98.25 180 VAL A CA 1
ATOM 1488 C C . VAL A 1 180 ? -14.102 12.727 6.32 1 98.25 180 VAL A C 1
ATOM 1490 O O . VAL A 1 180 ? -14.859 13.648 6.641 1 98.25 180 VAL A O 1
ATOM 1493 N N . ALA A 1 181 ? -13.328 12.094 7.117 1 97.56 181 ALA A N 1
ATOM 1494 C CA . ALA A 1 181 ? -13.258 12.484 8.523 1 97.56 181 ALA A CA 1
ATOM 1495 C C . ALA A 1 181 ? -11.836 12.852 8.93 1 97.56 181 ALA A C 1
ATOM 1497 O O . ALA A 1 181 ? -10.875 12.32 8.367 1 97.56 181 ALA A O 1
ATOM 1498 N N . ARG A 1 182 ? -11.766 13.742 9.859 1 97.38 182 ARG A N 1
ATOM 1499 C CA . ARG A 1 182 ? -10.461 14.102 10.406 1 97.38 182 ARG A CA 1
ATOM 1500 C C . ARG A 1 182 ? -9.969 13.039 11.383 1 97.38 182 ARG A C 1
ATOM 1502 O O . ARG A 1 182 ? -10.742 12.523 12.195 1 97.38 182 ARG A O 1
ATOM 1509 N N . GLU A 1 183 ? -8.68 12.766 11.305 1 96.94 183 GLU A N 1
ATOM 1510 C CA . GLU A 1 183 ? -8.109 11.781 12.219 1 96.94 183 GLU A CA 1
ATOM 1511 C C . GLU A 1 183 ? -8.367 12.18 13.672 1 96.94 183 GLU A C 1
ATOM 1513 O O . GLU A 1 183 ? -8.25 13.352 14.039 1 96.94 183 GLU A O 1
ATOM 1518 N N . GLY A 1 184 ? -8.75 11.203 14.469 1 97.12 184 GLY A N 1
ATOM 1519 C CA . GLY A 1 184 ? -8.867 11.383 15.906 1 97.12 184 GLY A CA 1
ATOM 1520 C C . GLY A 1 184 ? -10.227 11.898 16.344 1 97.12 184 GLY A C 1
ATOM 1521 O O . GLY A 1 184 ? -10.438 12.195 17.516 1 97.12 184 GLY A O 1
ATOM 1522 N N . THR A 1 185 ? -11.156 12.016 15.398 1 96.31 185 THR A N 1
ATOM 1523 C CA . THR A 1 185 ? -12.453 12.594 15.75 1 96.31 185 THR A CA 1
ATOM 1524 C C . THR A 1 185 ? -13.516 11.5 15.852 1 96.31 185 THR A C 1
ATOM 1526 O O . THR A 1 185 ? -14.711 11.789 15.773 1 96.31 185 THR A O 1
ATOM 1529 N N . ASN A 1 186 ? -13.039 10.289 15.922 1 94.69 186 ASN A N 1
ATOM 1530 C CA . ASN A 1 186 ? -13.984 9.195 16.094 1 94.69 186 ASN A CA 1
ATOM 1531 C C . ASN A 1 186 ? -14.828 9.367 17.344 1 94.69 186 ASN A C 1
ATOM 1533 O O . ASN A 1 186 ? -14.336 9.836 18.375 1 94.69 186 ASN A O 1
ATOM 1537 N N . ASN A 1 187 ? -16.109 8.984 17.234 1 89.81 187 ASN A N 1
ATOM 1538 C CA . ASN A 1 187 ? -17.078 9.172 18.312 1 89.81 187 ASN A CA 1
ATOM 1539 C C . ASN A 1 187 ? -16.797 8.234 19.484 1 89.81 187 ASN A C 1
ATOM 1541 O O . ASN A 1 187 ? -17.016 8.602 20.641 1 89.81 187 ASN A O 1
ATOM 1545 N N . GLN A 1 188 ? -16.422 7.086 19.172 1 91.62 188 GLN A N 1
ATOM 1546 C CA . GLN A 1 188 ? -16.031 6.121 20.203 1 91.62 188 GLN A CA 1
ATOM 1547 C C . GLN A 1 188 ? -14.516 5.969 20.266 1 91.62 188 GLN A C 1
ATOM 1549 O O . GLN A 1 188 ? -13.867 5.645 19.266 1 91.62 188 GLN A O 1
ATOM 1554 N N . VAL A 1 189 ? -14.008 6.18 21.469 1 96.25 189 VAL A N 1
ATOM 1555 C CA . VAL A 1 189 ? -12.562 6.121 21.641 1 96.25 189 VAL A CA 1
ATOM 1556 C C . VAL A 1 189 ? -12.188 4.906 22.484 1 96.25 189 VAL A C 1
ATOM 1558 O O . VAL A 1 189 ? -12.398 4.902 23.703 1 96.25 189 VAL A O 1
ATOM 1561 N N . PRO A 1 190 ? -11.664 3.91 21.859 1 96.62 190 PRO A N 1
ATOM 1562 C CA . PRO A 1 190 ? -11.234 2.746 22.641 1 96.62 190 PRO A CA 1
ATOM 1563 C C . PRO A 1 190 ? -10.125 3.08 23.641 1 96.62 190 PRO A C 1
ATOM 1565 O O . PRO A 1 190 ? -9.242 3.893 23.344 1 96.62 190 PRO A O 1
ATOM 1568 N N . VAL A 1 191 ? -10.227 2.459 24.828 1 97 191 VAL A N 1
ATOM 1569 C CA . VAL A 1 191 ? -9.172 2.52 25.844 1 97 191 VAL A CA 1
ATOM 1570 C C . VAL A 1 191 ? -8.578 1.128 26.047 1 97 191 VAL A C 1
ATOM 1572 O O . VAL A 1 191 ? -9.289 0.198 26.453 1 97 191 VAL A O 1
ATOM 1575 N N . PHE A 1 192 ? -7.277 1.046 25.766 1 97.12 192 PHE A N 1
ATOM 1576 C CA . PHE A 1 192 ? -6.609 -0.237 25.953 1 97.12 192 PHE A CA 1
ATOM 1577 C C . PHE A 1 192 ? -5.793 -0.245 27.234 1 97.12 192 PHE A C 1
ATOM 1579 O O . PHE A 1 192 ? -5.164 0.756 27.578 1 97.12 192 PHE A O 1
ATOM 1586 N N . ILE A 1 193 ? -5.828 -1.366 27.891 1 95.44 193 ILE A N 1
ATOM 1587 C CA . ILE A 1 193 ? -5.082 -1.513 29.141 1 95.44 193 ILE A CA 1
ATOM 1588 C C . ILE A 1 193 ? -4.031 -2.609 28.984 1 95.44 193 ILE A C 1
ATOM 1590 O O . ILE A 1 193 ? -4.164 -3.494 28.141 1 95.44 193 ILE A O 1
ATOM 1594 N N . ARG A 1 194 ? -3.078 -2.547 29.766 1 91.12 194 ARG A N 1
ATOM 1595 C CA . ARG A 1 194 ? -1.915 -3.424 29.672 1 91.12 194 ARG A CA 1
ATOM 1596 C C . ARG A 1 194 ? -2.326 -4.891 29.75 1 91.12 194 ARG A C 1
ATOM 1598 O O . ARG A 1 194 ? -1.791 -5.73 29.031 1 91.12 194 ARG A O 1
ATOM 1605 N N . ASP A 1 195 ? -3.271 -5.23 30.562 1 90.25 195 ASP A N 1
ATOM 1606 C CA . ASP A 1 195 ? -3.676 -6.613 30.797 1 90.25 195 ASP A CA 1
ATOM 1607 C C . ASP A 1 195 ? -4.273 -7.234 29.531 1 90.25 195 ASP A C 1
ATOM 1609 O O . ASP A 1 195 ? -4.344 -8.461 29.422 1 90.25 195 ASP A O 1
ATOM 1613 N N . GLN A 1 196 ? -4.695 -6.395 28.656 1 90.69 196 GLN A N 1
ATOM 1614 C CA . GLN A 1 196 ? -5.305 -6.875 27.422 1 90.69 196 GLN A CA 1
ATOM 1615 C C . GLN A 1 196 ? -4.262 -7.043 26.312 1 90.69 196 GLN A C 1
ATOM 1617 O O . GLN A 1 196 ? -4.559 -7.582 25.25 1 90.69 196 GLN A O 1
ATOM 1622 N N . MET A 1 197 ? -3.051 -6.617 26.578 1 94.5 197 MET A N 1
ATOM 1623 C CA . MET A 1 197 ? -2.039 -6.57 25.531 1 94.5 197 MET A CA 1
ATOM 1624 C C . MET A 1 197 ? -1.203 -7.844 25.516 1 94.5 197 MET A C 1
ATOM 1626 O O . MET A 1 197 ? -0.654 -8.242 26.547 1 94.5 197 MET A O 1
ATOM 1630 N N . GLU A 1 198 ? -1.197 -8.43 24.344 1 95 198 GLU A N 1
ATOM 1631 C CA . GLU A 1 198 ? -0.311 -9.57 24.141 1 95 198 GLU A CA 1
ATOM 1632 C C . GLU A 1 198 ? 1.102 -9.109 23.781 1 95 198 GLU A C 1
ATOM 1634 O O . GLU A 1 198 ? 2.072 -9.828 24.047 1 95 198 GLU A O 1
ATOM 1639 N N . SER A 1 199 ? 1.219 -8.016 23.203 1 95.25 199 SER A N 1
ATOM 1640 C CA . SER A 1 199 ? 2.494 -7.391 22.859 1 95.25 199 SER A CA 1
ATOM 1641 C C . SER A 1 199 ? 2.385 -5.871 22.875 1 95.25 199 SER A C 1
ATOM 1643 O O . SER A 1 199 ? 1.305 -5.32 22.656 1 95.25 199 SER A O 1
ATOM 1645 N N . SER A 1 200 ? 3.441 -5.293 23.172 1 96.31 200 SER A N 1
ATOM 1646 C CA . SER A 1 200 ? 3.553 -3.836 23.172 1 96.31 200 SER A CA 1
ATOM 1647 C C . SER A 1 200 ? 4.988 -3.393 22.922 1 96.31 200 SER A C 1
ATOM 1649 O O . SER A 1 200 ? 5.926 -3.926 23.531 1 96.31 200 SER A O 1
ATOM 1651 N N . SER A 1 201 ? 5.105 -2.496 21.969 1 96.5 201 SER A N 1
ATOM 1652 C CA . SER A 1 201 ? 6.422 -1.936 21.672 1 96.5 201 SER A CA 1
ATOM 1653 C C . SER A 1 201 ? 6.352 -0.419 21.531 1 96.5 201 SER A C 1
ATOM 1655 O O . SER A 1 201 ? 5.301 0.132 21.188 1 96.5 201 SER A O 1
ATOM 1657 N N . ARG A 1 202 ? 7.418 0.216 21.859 1 96.19 202 ARG A N 1
ATOM 1658 C CA . ARG A 1 202 ? 7.543 1.665 21.734 1 96.19 202 ARG A CA 1
ATOM 1659 C C . ARG A 1 202 ? 8.773 2.039 20.906 1 96.19 202 ARG A C 1
ATOM 1661 O O . ARG A 1 202 ? 9.805 1.368 20.984 1 96.19 202 ARG A O 1
ATOM 1668 N N . GLY A 1 203 ? 8.609 3.07 20.141 1 96.19 203 GLY A N 1
ATOM 1669 C CA . GLY A 1 203 ? 9.734 3.51 19.328 1 96.19 203 GLY A CA 1
ATOM 1670 C C . GLY A 1 203 ? 9.492 4.84 18.641 1 96.19 203 GLY A C 1
ATOM 1671 O O . GLY A 1 203 ? 8.844 5.73 19.203 1 96.19 203 GLY A O 1
ATOM 1672 N N . SER A 1 204 ? 10.195 4.992 17.578 1 96.31 204 SER A N 1
ATOM 1673 C CA . SER A 1 204 ? 10.094 6.211 16.797 1 96.31 204 SER A CA 1
ATOM 1674 C C . SER A 1 204 ? 10.25 5.918 15.305 1 96.31 204 SER A C 1
ATOM 1676 O O . SER A 1 204 ? 10.766 4.863 14.922 1 96.31 204 SER A O 1
ATOM 1678 N N . SER A 1 205 ? 9.727 6.832 14.523 1 96.62 205 SER A N 1
ATOM 1679 C CA . SER A 1 205 ? 9.75 6.68 13.078 1 96.62 205 SER A CA 1
ATOM 1680 C C . SER A 1 205 ? 10.07 8 12.383 1 96.62 205 SER A C 1
ATOM 1682 O O . SER A 1 205 ? 9.57 9.055 12.789 1 96.62 205 SER A O 1
ATOM 1684 N N . ILE A 1 206 ? 10.875 7.902 11.312 1 96.12 206 ILE A N 1
ATOM 1685 C CA . ILE A 1 206 ? 11.18 9.094 10.523 1 96.12 206 ILE A CA 1
ATOM 1686 C C . ILE A 1 206 ? 10.375 9.07 9.227 1 96.12 206 ILE A C 1
ATOM 1688 O O . ILE A 1 206 ? 10.648 9.844 8.305 1 96.12 206 ILE A O 1
ATOM 1692 N N . GLU A 1 207 ? 9.359 8.211 9.109 1 93.31 207 GLU A N 1
ATOM 1693 C CA . GLU A 1 207 ? 8.562 8.078 7.898 1 93.31 207 GLU A CA 1
ATOM 1694 C C . GLU A 1 207 ? 7.926 9.406 7.508 1 93.31 207 GLU A C 1
ATOM 1696 O O . GLU A 1 207 ? 7.887 9.758 6.324 1 93.31 207 GLU A O 1
ATOM 1701 N N . ASP A 1 208 ? 7.496 10.18 8.469 1 90.5 208 ASP A N 1
ATOM 1702 C CA . ASP A 1 208 ? 6.812 11.438 8.203 1 90.5 208 ASP A CA 1
ATOM 1703 C C . ASP A 1 208 ? 7.684 12.625 8.617 1 90.5 208 ASP A C 1
ATOM 1705 O O . ASP A 1 208 ? 7.164 13.703 8.914 1 90.5 208 ASP A O 1
ATOM 1709 N N . THR A 1 209 ? 8.953 12.414 8.742 1 94.56 209 THR A N 1
ATOM 1710 C CA . THR A 1 209 ? 9.898 13.461 9.109 1 94.56 209 THR A CA 1
ATOM 1711 C C . THR A 1 209 ? 10.461 14.141 7.867 1 94.56 209 THR A C 1
ATOM 1713 O O . THR A 1 209 ? 10.805 13.469 6.891 1 94.56 209 THR A O 1
ATOM 1716 N N . TYR A 1 210 ? 10.516 15.391 7.941 1 95.5 210 TYR A N 1
ATOM 1717 C CA . TYR A 1 210 ? 11.141 16.188 6.895 1 95.5 210 TYR A CA 1
ATOM 1718 C C . TYR A 1 210 ? 12.156 17.156 7.48 1 95.5 210 TYR A C 1
ATOM 1720 O O . TYR A 1 210 ? 11.852 17.891 8.43 1 95.5 210 TYR A O 1
ATOM 1728 N N . THR A 1 211 ? 13.289 17.172 6.898 1 96.81 211 THR A N 1
ATOM 1729 C CA . THR A 1 211 ? 14.391 17.969 7.434 1 96.81 211 THR A CA 1
ATOM 1730 C C . THR A 1 211 ? 14.523 19.281 6.664 1 96.81 211 THR A C 1
ATOM 1732 O O . THR A 1 211 ? 15.227 20.203 7.102 1 96.81 211 THR A O 1
ATOM 1735 N N . VAL A 1 212 ? 13.891 19.375 5.5 1 96.88 212 VAL A N 1
ATOM 1736 C CA . VAL A 1 212 ? 13.844 20.547 4.641 1 96.88 212 VAL A CA 1
ATOM 1737 C C . VAL A 1 212 ? 12.414 20.812 4.191 1 96.88 212 VAL A C 1
ATOM 1739 O O . VAL A 1 212 ? 11.695 19.875 3.816 1 96.88 212 VAL A O 1
ATOM 1742 N N . VAL A 1 213 ? 11.969 22.062 4.277 1 96.56 213 VAL A N 1
ATOM 1743 C CA . VAL A 1 213 ? 10.641 22.422 3.799 1 96.56 213 VAL A CA 1
ATOM 1744 C C . VAL A 1 213 ? 10.742 23.609 2.838 1 96.56 213 VAL A C 1
ATOM 1746 O O . VAL A 1 213 ? 11.375 24.625 3.15 1 96.56 213 VAL A O 1
ATOM 1749 N N . THR A 1 214 ? 10.203 23.422 1.679 1 97.12 214 THR A N 1
ATOM 1750 C CA . THR A 1 214 ? 10.094 24.5 0.704 1 97.12 214 THR A CA 1
ATOM 1751 C C . THR A 1 214 ? 8.641 24.938 0.525 1 97.12 214 THR A C 1
ATOM 1753 O O . THR A 1 214 ? 7.773 24.094 0.242 1 97.12 214 THR A O 1
ATOM 1756 N N . ALA A 1 215 ? 8.367 26.188 0.757 1 96.44 215 ALA A N 1
ATOM 1757 C CA . ALA A 1 215 ? 7.059 26.781 0.489 1 96.44 215 ALA A CA 1
ATOM 1758 C C . ALA A 1 215 ? 7.074 27.578 -0.807 1 96.44 215 ALA A C 1
ATOM 1760 O O . ALA A 1 215 ? 7.945 28.422 -1.008 1 96.44 215 ALA A O 1
ATOM 1761 N N . GLN A 1 216 ? 6.094 27.234 -1.66 1 95.12 216 GLN A N 1
ATOM 1762 C CA . GLN A 1 216 ? 6.062 27.875 -2.973 1 95.12 216 GLN A CA 1
ATOM 1763 C C . GLN A 1 216 ? 4.727 28.562 -3.219 1 95.12 216 GLN A C 1
ATOM 1765 O O . GLN A 1 216 ? 3.668 28.016 -2.914 1 95.12 216 GLN A O 1
ATOM 1770 N N . LYS A 1 217 ? 4.844 29.781 -3.699 1 92.56 217 LYS A N 1
ATOM 1771 C CA . LYS A 1 217 ? 3.686 30.531 -4.188 1 92.56 217 LYS A CA 1
ATOM 1772 C C . LYS A 1 217 ? 3.643 30.531 -5.715 1 92.56 217 LYS A C 1
ATOM 1774 O O . LYS A 1 217 ? 4.629 30.891 -6.367 1 92.56 217 LYS A O 1
ATOM 1779 N N . TRP A 1 218 ? 2.529 30.047 -6.199 1 88.38 218 TRP A N 1
ATOM 1780 C CA . TRP A 1 218 ? 2.365 29.969 -7.645 1 88.38 218 TRP A CA 1
ATOM 1781 C C . TRP A 1 218 ? 1.395 31.031 -8.141 1 88.38 218 TRP A C 1
ATOM 1783 O O . TRP A 1 218 ? 0.405 31.328 -7.473 1 88.38 218 TRP A O 1
ATOM 1793 N N . LYS A 1 219 ? 1.803 31.688 -9.258 1 85.19 219 LYS A N 1
ATOM 1794 C CA . LYS A 1 219 ? 0.954 32.625 -9.984 1 85.19 219 LYS A CA 1
ATOM 1795 C C . LYS A 1 219 ? 1.028 32.375 -11.492 1 85.19 219 LYS A C 1
ATOM 1797 O O . LYS A 1 219 ? 2.117 32.344 -12.062 1 85.19 219 LYS A O 1
ATOM 1802 N N . ASP A 1 220 ? -0.12 32.156 -12.133 1 81.88 220 ASP A N 1
ATOM 1803 C CA . ASP A 1 220 ? -0.215 31.938 -13.578 1 81.88 220 ASP A CA 1
ATOM 1804 C C . ASP A 1 220 ? 0.726 30.812 -14.023 1 81.88 220 ASP A C 1
ATOM 1806 O O . ASP A 1 220 ? 1.518 31 -14.953 1 81.88 220 ASP A O 1
ATOM 1810 N N . GLU A 1 221 ? 0.881 29.672 -13.234 1 79.25 221 GLU A N 1
ATOM 1811 C CA . GLU A 1 221 ? 1.617 28.453 -13.555 1 79.25 221 GLU A CA 1
ATOM 1812 C C . GLU A 1 221 ? 3.123 28.672 -13.43 1 79.25 221 GLU A C 1
ATOM 1814 O O . GLU A 1 221 ? 3.912 27.906 -13.977 1 79.25 221 GLU A O 1
ATOM 1819 N N . LYS A 1 222 ? 3.441 29.891 -12.773 1 87.44 222 LYS A N 1
ATOM 1820 C CA . LYS A 1 222 ? 4.844 30.172 -12.484 1 87.44 222 LYS A CA 1
ATOM 1821 C C . LYS A 1 222 ? 5.066 30.391 -10.992 1 87.44 222 LYS A C 1
ATOM 1823 O O . LYS A 1 222 ? 4.152 30.812 -10.273 1 87.44 222 LYS A O 1
ATOM 1828 N N . ILE A 1 223 ? 6.258 30.031 -10.602 1 92.19 223 ILE A N 1
ATOM 1829 C CA . ILE A 1 223 ? 6.602 30.266 -9.203 1 92.19 223 ILE A CA 1
ATOM 1830 C C . ILE A 1 223 ? 6.801 31.75 -8.953 1 92.19 223 ILE A C 1
ATOM 1832 O O . ILE A 1 223 ? 7.688 32.375 -9.539 1 92.19 223 ILE A O 1
ATOM 1836 N N . ALA A 1 224 ? 6.012 32.344 -8.156 1 93.44 224 ALA A N 1
ATOM 1837 C CA . ALA A 1 224 ? 6.105 33.781 -7.797 1 93.44 224 ALA A CA 1
ATOM 1838 C C . ALA A 1 224 ? 7.066 33.969 -6.633 1 93.44 224 ALA A C 1
ATOM 1840 O O . ALA A 1 224 ? 7.746 35 -6.555 1 93.44 224 ALA A O 1
ATOM 1841 N N . SER A 1 225 ? 7.027 33.062 -5.758 1 94.75 225 SER A N 1
ATOM 1842 C CA . SER A 1 225 ? 7.898 33.094 -4.59 1 94.75 225 SER A CA 1
ATOM 1843 C C .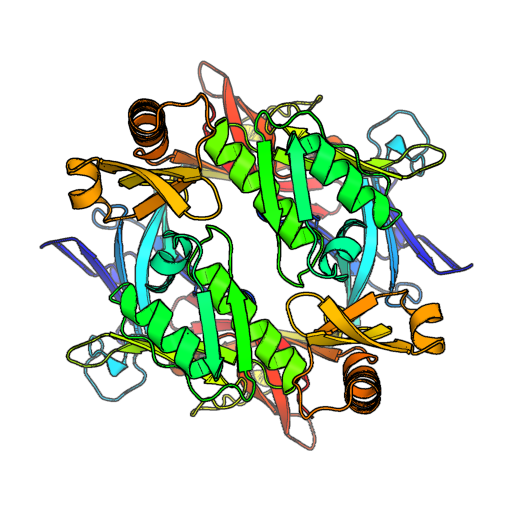 SER A 1 225 ? 8.195 31.688 -4.074 1 94.75 225 SER A C 1
ATOM 1845 O O . SER A 1 225 ? 7.344 30.797 -4.145 1 94.75 225 SER A O 1
ATOM 1847 N N . SER A 1 226 ? 9.43 31.438 -3.641 1 96.31 226 SER A N 1
ATOM 1848 C CA . SER A 1 226 ? 9.859 30.172 -3.084 1 96.31 226 SER A CA 1
ATOM 1849 C C . SER A 1 226 ? 10.844 30.359 -1.937 1 96.31 226 SER A C 1
ATOM 1851 O O . SER A 1 226 ? 11.859 31.047 -2.094 1 96.31 226 SER A O 1
ATOM 1853 N N . VAL A 1 227 ? 10.492 29.844 -0.798 1 97.75 227 VAL A N 1
ATOM 1854 C CA . VAL A 1 227 ? 11.359 29.938 0.369 1 97.75 227 VAL A CA 1
ATOM 1855 C C . VAL A 1 227 ? 11.656 28.531 0.912 1 97.75 227 VAL A C 1
ATOM 1857 O O . VAL A 1 227 ? 10.734 27.734 1.104 1 97.75 227 VAL A O 1
ATOM 1860 N N . THR A 1 228 ? 12.883 28.234 1.107 1 97.62 228 THR A N 1
ATOM 1861 C CA . THR A 1 228 ? 13.32 26.953 1.651 1 97.62 228 THR A CA 1
ATOM 1862 C C . THR A 1 228 ? 13.93 27.125 3.039 1 97.62 228 THR A C 1
ATOM 1864 O O . THR A 1 228 ? 14.75 28.031 3.25 1 97.62 228 THR A O 1
ATOM 1867 N N . LYS A 1 229 ? 13.484 26.406 3.971 1 97.81 229 LYS A N 1
ATOM 1868 C CA . LYS A 1 229 ? 14.039 26.344 5.32 1 97.81 229 LYS A CA 1
ATOM 1869 C C . LYS A 1 229 ? 14.562 24.938 5.621 1 97.81 229 LYS A C 1
ATOM 1871 O O . LYS A 1 229 ? 14 23.938 5.156 1 97.81 229 LYS A O 1
ATOM 1876 N N . SER A 1 230 ? 15.672 24.859 6.355 1 97.38 230 SER A N 1
ATOM 1877 C CA . SER A 1 230 ? 16.281 23.562 6.668 1 97.38 230 SER A CA 1
ATOM 1878 C C . SER A 1 230 ? 16.672 23.484 8.133 1 97.38 230 SER A C 1
ATOM 1880 O O . SER A 1 230 ? 17 24.484 8.758 1 97.38 230 SER A O 1
ATOM 1882 N N . ASN A 1 231 ? 16.484 22.359 8.719 1 96.69 231 ASN A N 1
ATOM 1883 C CA . ASN A 1 231 ? 17.062 22 10.008 1 96.69 231 ASN A CA 1
ATOM 1884 C C . ASN A 1 231 ? 18.422 21.328 9.844 1 96.69 231 ASN A C 1
ATOM 1886 O O . ASN A 1 231 ? 18.5 20.125 9.617 1 96.69 231 ASN A O 1
ATOM 1890 N N . ALA A 1 232 ? 19.484 22.047 9.992 1 94.88 232 ALA A N 1
ATOM 1891 C CA . ALA A 1 232 ? 20.828 21.594 9.68 1 94.88 232 ALA A CA 1
ATOM 1892 C C . ALA A 1 232 ? 21.203 20.359 10.508 1 94.88 232 ALA A C 1
ATOM 1894 O O . ALA A 1 232 ? 21.812 19.422 9.992 1 94.88 232 ALA A O 1
ATOM 1895 N N . GLY A 1 233 ? 20.891 20.469 11.75 1 93.56 233 GLY A N 1
ATOM 1896 C CA . GLY A 1 233 ? 21.156 19.312 12.602 1 93.56 233 GLY A CA 1
ATOM 1897 C C . GLY A 1 233 ? 20.453 18.047 12.141 1 93.56 233 GLY A C 1
ATOM 1898 O O . GLY A 1 233 ? 21.078 16.984 12.062 1 93.56 233 GLY A O 1
ATOM 1899 N N . ALA A 1 234 ? 19.188 18.203 11.75 1 94.38 234 ALA A N 1
ATOM 1900 C CA . ALA A 1 234 ? 18.406 17.062 11.289 1 94.38 234 ALA A CA 1
ATOM 1901 C C . ALA A 1 234 ? 18.922 16.562 9.938 1 94.38 234 ALA A C 1
ATOM 1903 O O . ALA A 1 234 ? 18.953 15.352 9.695 1 94.38 234 ALA A O 1
ATOM 1904 N N . VAL A 1 235 ? 19.297 17.484 9.078 1 94.38 235 VAL A N 1
ATOM 1905 C CA . VAL A 1 235 ? 19.844 17.078 7.781 1 94.38 235 VAL A CA 1
ATOM 1906 C C . VAL A 1 235 ? 21.094 16.234 7.977 1 94.38 235 VAL A C 1
ATOM 1908 O O . VAL A 1 235 ? 21.266 15.203 7.32 1 94.38 235 VAL A O 1
ATOM 1911 N N . THR A 1 236 ? 21.875 16.641 8.875 1 92.31 236 THR A N 1
ATOM 1912 C CA . THR A 1 236 ? 23.125 15.93 9.141 1 92.31 236 THR A CA 1
ATOM 1913 C C . THR A 1 236 ? 22.844 14.547 9.734 1 92.31 236 THR A C 1
ATOM 1915 O O . THR A 1 236 ? 23.469 13.562 9.328 1 92.31 236 THR A O 1
ATOM 1918 N N . ASN A 1 237 ? 21.875 14.477 10.555 1 92.62 237 ASN A N 1
ATOM 1919 C CA . ASN A 1 237 ? 21.609 13.258 11.32 1 92.62 237 ASN A CA 1
ATOM 1920 C C . ASN A 1 237 ? 20.734 12.289 10.539 1 92.62 237 ASN A C 1
ATOM 1922 O O . ASN A 1 237 ? 20.922 11.07 10.617 1 92.62 237 ASN A O 1
ATOM 1926 N N . LEU A 1 238 ? 19.734 12.805 9.805 1 93.56 238 LEU A N 1
ATOM 1927 C CA . LEU A 1 238 ? 18.719 11.953 9.219 1 93.56 238 LEU A CA 1
ATOM 1928 C C . LEU A 1 238 ? 18.797 11.977 7.695 1 93.56 238 LEU A C 1
ATOM 1930 O O . LEU A 1 238 ? 18.188 11.141 7.023 1 93.56 238 LEU A O 1
ATOM 1934 N N . GLY A 1 239 ? 19.547 12.898 7.188 1 90.81 239 GLY A N 1
ATOM 1935 C CA . GLY A 1 239 ? 19.578 13.078 5.742 1 90.81 239 GLY A CA 1
ATOM 1936 C C . GLY A 1 239 ? 18.594 14.117 5.242 1 90.81 239 GLY A C 1
ATOM 1937 O O . GLY A 1 239 ? 17.781 14.633 6.016 1 90.81 239 GLY A O 1
ATOM 1938 N N . ARG A 1 240 ? 18.797 14.453 4.027 1 92.12 240 ARG A N 1
ATOM 1939 C CA . ARG A 1 240 ? 17.922 15.453 3.412 1 92.12 240 ARG A CA 1
ATOM 1940 C C . ARG A 1 240 ? 16.594 14.836 2.977 1 92.12 240 ARG A C 1
ATOM 1942 O O . ARG A 1 240 ? 16.578 13.961 2.105 1 92.12 240 ARG A O 1
ATOM 194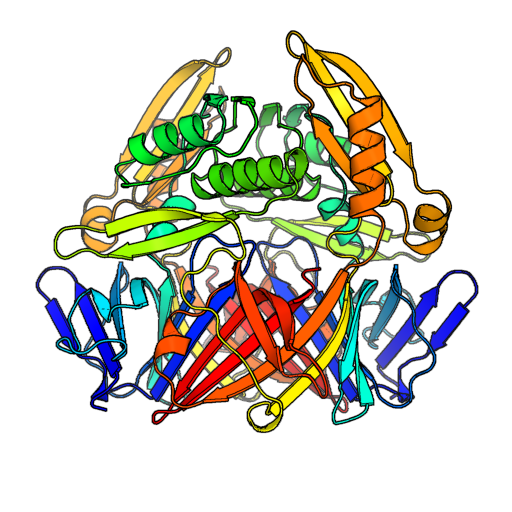9 N N . MET A 1 241 ? 15.562 15.172 3.562 1 94.75 241 MET A N 1
ATOM 1950 C CA . MET A 1 241 ? 14.172 14.844 3.252 1 94.75 241 MET A CA 1
ATOM 1951 C C . MET A 1 241 ? 13.344 16.109 3.08 1 94.75 241 MET A C 1
ATOM 1953 O O . MET A 1 241 ? 13.07 16.828 4.051 1 94.75 241 MET A O 1
ATOM 1957 N N . GLU A 1 242 ? 12.922 16.328 1.829 1 94.75 242 GLU A N 1
ATOM 1958 C CA . GLU A 1 242 ? 12.344 17.641 1.521 1 94.75 242 GLU A CA 1
ATOM 1959 C C . GLU A 1 242 ? 10.852 17.516 1.238 1 94.75 242 GLU A C 1
ATOM 1961 O O . GLU A 1 242 ? 10.422 16.688 0.437 1 94.75 242 GLU A O 1
ATOM 1966 N N . GLU A 1 243 ? 10.109 18.344 1.937 1 94.06 243 GLU A N 1
ATOM 1967 C CA . GLU A 1 243 ? 8.695 18.562 1.662 1 94.06 243 GLU A CA 1
ATOM 1968 C C . GLU A 1 243 ? 8.484 19.875 0.894 1 94.06 243 GLU A C 1
ATOM 1970 O O . GLU A 1 243 ? 9.156 20.875 1.162 1 94.06 243 GLU A O 1
ATOM 1975 N N . ILE A 1 244 ? 7.637 19.859 -0.094 1 94.56 244 ILE A N 1
ATOM 1976 C CA . ILE A 1 244 ? 7.262 21.062 -0.84 1 94.56 244 ILE A CA 1
ATOM 1977 C C . ILE A 1 244 ? 5.777 21.359 -0.621 1 94.56 244 ILE A C 1
ATOM 1979 O O . ILE A 1 244 ? 4.922 20.5 -0.875 1 94.56 244 ILE A O 1
ATOM 1983 N N . ILE A 1 245 ? 5.551 22.562 -0.176 1 92.56 245 ILE A N 1
ATOM 1984 C CA . ILE A 1 245 ? 4.184 22.984 0.117 1 92.56 245 ILE A CA 1
ATOM 1985 C C . ILE A 1 245 ? 3.811 24.156 -0.778 1 92.56 245 ILE A C 1
ATOM 1987 O O . ILE A 1 245 ? 4.523 25.172 -0.827 1 92.56 245 ILE A O 1
ATOM 1991 N N . GLU A 1 246 ? 2.781 24.031 -1.504 1 89.5 246 GLU A N 1
ATOM 1992 C CA . GLU A 1 246 ? 2.244 25.172 -2.256 1 89.5 246 GLU A CA 1
ATOM 1993 C C . GLU A 1 246 ? 1.356 26.047 -1.378 1 89.5 246 GLU A C 1
ATOM 1995 O O . GLU A 1 246 ? 0.391 25.562 -0.784 1 89.5 246 GLU A O 1
ATOM 2000 N N . VAL A 1 247 ? 1.69 27.328 -1.346 1 91.19 247 VAL A N 1
ATOM 2001 C CA . VAL A 1 247 ? 1.002 28.219 -0.42 1 91.19 247 VAL A CA 1
ATOM 2002 C C . VAL A 1 247 ? 0.041 29.125 -1.191 1 91.19 247 VAL A C 1
ATOM 2004 O O . VAL A 1 247 ? 0.244 29.391 -2.379 1 91.19 247 VAL A O 1
ATOM 2007 N N . GLU A 1 248 ? -0.947 29.578 -0.474 1 86.75 248 GLU A N 1
ATOM 2008 C CA . GLU A 1 248 ? -1.973 30.422 -1.06 1 86.75 248 GLU A CA 1
ATOM 2009 C C . GLU A 1 248 ? -1.48 31.875 -1.187 1 86.75 248 GLU A C 1
ATOM 2011 O O . GLU A 1 248 ? -0.476 32.25 -0.579 1 86.75 248 GLU A O 1
ATOM 2016 N N . GLU A 1 249 ? -2.34 32.688 -1.918 1 84.81 249 GLU A N 1
ATOM 2017 C CA . GLU A 1 249 ? -1.985 34.062 -2.219 1 84.81 249 GLU A CA 1
ATOM 2018 C C . GLU A 1 249 ? -1.827 34.875 -0.94 1 84.81 249 GLU A C 1
ATOM 2020 O O . GLU A 1 249 ? -0.909 35.688 -0.828 1 84.81 249 GLU A O 1
ATOM 2025 N N . LYS A 1 250 ? -2.586 34.625 0.019 1 87.06 250 LYS A N 1
ATOM 2026 C CA . LYS A 1 250 ? -2.604 35.438 1.231 1 87.06 250 LYS A CA 1
ATOM 2027 C C . LYS A 1 250 ? -1.562 34.969 2.234 1 87.06 250 LYS A C 1
ATOM 2029 O O . LYS A 1 250 ? -1.316 35.625 3.25 1 87.06 250 LYS A O 1
ATOM 2034 N N . GLU A 1 251 ? -0.918 33.844 1.988 1 89.75 251 GLU A N 1
ATOM 2035 C CA . GLU A 1 251 ? 0.028 33.25 2.926 1 89.75 251 GLU A CA 1
ATOM 2036 C C . GLU A 1 251 ? 1.455 33.688 2.635 1 89.75 251 GLU A C 1
ATOM 2038 O O . GLU A 1 251 ? 1.806 33.969 1.481 1 89.75 251 GLU A O 1
ATOM 2043 N N . ASP A 1 252 ? 2.203 33.844 3.631 1 93.94 252 ASP A N 1
ATOM 2044 C CA . ASP A 1 252 ? 3.625 34.156 3.5 1 93.94 252 ASP A CA 1
ATOM 2045 C C . ASP A 1 252 ? 4.457 32.875 3.467 1 93.94 252 ASP A C 1
ATOM 2047 O O . ASP A 1 252 ? 4.535 32.156 4.461 1 93.94 252 ASP A O 1
ATOM 2051 N N . PRO A 1 253 ? 5.152 32.562 2.389 1 95.44 253 PRO A N 1
ATOM 2052 C CA . PRO A 1 253 ? 5.91 31.312 2.254 1 95.44 253 PRO A CA 1
ATOM 2053 C C . PRO A 1 253 ? 6.949 31.125 3.357 1 95.44 253 PRO A C 1
ATOM 2055 O O . PRO A 1 253 ? 7.164 30 3.826 1 95.44 253 PRO A O 1
ATOM 2058 N N . ALA A 1 254 ? 7.562 32.219 3.766 1 96.62 254 ALA A N 1
ATOM 2059 C CA . ALA A 1 254 ? 8.602 32.125 4.789 1 96.62 254 ALA A CA 1
ATOM 2060 C C . ALA A 1 254 ? 8.016 31.672 6.121 1 96.62 254 ALA A C 1
ATOM 2062 O O . ALA A 1 254 ? 8.602 30.812 6.801 1 96.62 254 ALA A O 1
ATOM 2063 N N . THR A 1 255 ? 6.945 32.188 6.465 1 95.75 255 THR A N 1
ATOM 2064 C CA . THR A 1 255 ? 6.273 31.844 7.707 1 95.75 255 THR A CA 1
ATOM 2065 C C . THR A 1 255 ? 5.82 30.391 7.68 1 95.75 255 THR A C 1
ATOM 2067 O O . THR A 1 255 ? 6.051 29.641 8.633 1 95.75 255 THR A O 1
ATOM 2070 N N . ILE A 1 256 ? 5.258 29.984 6.539 1 94.12 256 ILE A N 1
ATOM 2071 C CA . ILE A 1 256 ? 4.738 28.625 6.406 1 94.12 256 ILE A CA 1
ATOM 2072 C C . ILE A 1 256 ? 5.891 27.625 6.449 1 94.12 256 ILE A C 1
ATOM 2074 O O . ILE A 1 256 ? 5.828 26.625 7.168 1 94.12 256 ILE A O 1
ATOM 2078 N N . ALA A 1 257 ? 6.953 27.891 5.742 1 96.5 257 ALA A N 1
ATOM 2079 C CA . ALA A 1 257 ? 8.102 26.984 5.703 1 96.5 257 ALA A CA 1
ATOM 2080 C C . ALA A 1 257 ? 8.703 26.812 7.094 1 96.5 257 ALA A C 1
ATOM 2082 O O . ALA A 1 257 ? 9.055 25.703 7.492 1 96.5 257 ALA A O 1
ATOM 2083 N N . THR A 1 258 ? 8.797 27.938 7.852 1 96.44 258 THR A N 1
ATOM 2084 C CA . THR A 1 258 ? 9.383 27.906 9.188 1 96.44 258 THR A CA 1
ATOM 2085 C C . THR A 1 258 ? 8.523 27.078 10.141 1 96.44 258 THR A C 1
ATOM 2087 O O . THR A 1 258 ? 9.023 26.203 10.836 1 96.44 258 THR A O 1
ATOM 2090 N N . GLN A 1 259 ? 7.273 27.359 10.109 1 94 259 GLN A N 1
ATOM 2091 C CA . GLN A 1 259 ? 6.352 26.672 11.008 1 94 259 GLN A CA 1
ATOM 2092 C C . GLN A 1 259 ? 6.289 25.172 10.695 1 94 259 GLN A C 1
ATOM 2094 O O . GLN A 1 259 ? 6.352 24.344 11.602 1 94 259 GLN A O 1
ATOM 2099 N N . LYS A 1 260 ? 6.266 24.875 9.438 1 93.25 260 LYS A N 1
ATOM 2100 C CA . LYS A 1 260 ? 6.145 23.469 9.039 1 93.25 260 LYS A CA 1
ATOM 2101 C C . LYS A 1 260 ? 7.426 22.703 9.336 1 93.25 260 LYS A C 1
ATOM 2103 O O . LYS A 1 260 ? 7.379 21.516 9.695 1 93.25 260 LYS A O 1
ATOM 2108 N N . LEU A 1 261 ? 8.523 23.344 9.18 1 95.75 261 LEU A N 1
ATOM 2109 C CA . LEU A 1 261 ? 9.789 22.688 9.492 1 95.75 261 LEU A CA 1
ATOM 2110 C C . LEU A 1 261 ? 9.844 22.281 10.961 1 95.75 261 LEU A C 1
ATOM 2112 O O . LEU A 1 261 ? 10.289 21.188 11.297 1 95.75 261 LEU A O 1
ATOM 2116 N N . ILE A 1 262 ? 9.383 23.125 11.844 1 92.94 262 ILE A N 1
ATOM 2117 C CA . ILE A 1 262 ? 9.375 22.844 13.273 1 92.94 262 ILE A CA 1
ATOM 2118 C C . ILE A 1 262 ? 8.477 21.641 13.57 1 92.94 262 ILE A C 1
ATOM 2120 O O . ILE A 1 262 ? 8.836 20.766 14.344 1 92.94 262 ILE A O 1
ATOM 2124 N N . GLU A 1 263 ? 7.434 21.578 12.844 1 88.75 263 GLU A N 1
ATOM 2125 C CA . GLU A 1 263 ? 6.445 20.516 13.07 1 88.75 263 GLU A CA 1
ATOM 2126 C C . GLU A 1 263 ? 6.938 19.188 12.531 1 88.75 263 GLU A C 1
ATOM 2128 O O . GLU A 1 263 ? 6.668 18.141 13.125 1 88.75 263 GLU A O 1
ATOM 2133 N N . LEU A 1 264 ? 7.676 19.203 11.445 1 90.56 264 LEU A N 1
ATOM 2134 C CA . LEU A 1 264 ? 7.918 17.984 10.672 1 90.56 264 LEU A CA 1
ATOM 2135 C C . LEU A 1 264 ? 9.32 17.453 10.938 1 90.56 264 LEU A C 1
ATOM 2137 O O . LEU A 1 264 ? 9.625 16.312 10.594 1 90.56 264 LEU A O 1
ATOM 2141 N N . SER A 1 265 ? 10.164 18.156 11.594 1 91.31 265 SER A N 1
ATOM 2142 C CA . SER A 1 265 ? 11.586 17.812 11.625 1 91.31 265 SER A CA 1
ATOM 2143 C C . SER A 1 265 ? 11.898 16.812 12.734 1 91.31 265 SER A C 1
ATOM 2145 O O . SER A 1 265 ? 13.031 16.359 12.867 1 91.31 265 SER A O 1
ATOM 2147 N N . ASN A 1 266 ? 10.898 16.5 13.492 1 89.75 266 ASN A N 1
ATOM 2148 C CA . ASN A 1 266 ? 11.141 15.539 14.562 1 89.75 266 ASN A CA 1
ATOM 2149 C C . ASN A 1 266 ? 10.484 14.195 14.258 1 89.75 266 ASN A C 1
ATOM 2151 O O . ASN A 1 266 ? 9.352 14.156 13.773 1 89.75 266 ASN A O 1
ATOM 2155 N N . PRO A 1 267 ? 11.219 13.125 14.586 1 93.19 267 PRO A N 1
ATOM 2156 C CA . PRO A 1 267 ? 10.602 11.805 14.445 1 93.19 267 PRO A CA 1
ATOM 2157 C C . PRO A 1 267 ? 9.359 11.633 15.312 1 93.19 267 PRO A C 1
ATOM 2159 O O . PRO A 1 267 ? 9.266 12.227 16.391 1 93.19 267 PRO A O 1
ATOM 2162 N N . LYS A 1 268 ? 8.492 10.867 14.82 1 94.06 268 LYS A N 1
ATOM 2163 C CA . LYS A 1 268 ? 7.262 10.617 15.57 1 94.06 268 LYS A CA 1
ATOM 2164 C C . LYS A 1 268 ? 7.43 9.43 16.516 1 94.06 268 LYS A C 1
ATOM 2166 O O . LYS A 1 268 ? 8.07 8.438 16.172 1 94.06 268 LYS A O 1
ATOM 2171 N N . LEU A 1 269 ? 6.832 9.586 17.656 1 96.5 269 LEU A N 1
ATOM 2172 C CA . LEU A 1 269 ? 6.793 8.453 18.562 1 96.5 269 LEU A CA 1
ATOM 2173 C C . LEU A 1 269 ? 5.754 7.43 18.125 1 96.5 269 LEU A C 1
ATOM 2175 O O . LEU A 1 269 ? 4.66 7.801 17.688 1 96.5 269 LEU A O 1
ATOM 2179 N N . THR A 1 270 ? 6.141 6.219 18.188 1 97.12 270 THR A N 1
ATOM 2180 C CA . THR A 1 270 ? 5.27 5.152 17.719 1 97.12 270 THR A CA 1
ATOM 2181 C C . THR A 1 270 ? 5.066 4.09 18.797 1 97.12 270 THR A C 1
ATOM 2183 O O . THR A 1 270 ? 5.855 3.998 19.734 1 97.12 270 THR A O 1
ATOM 2186 N N . ARG A 1 271 ? 3.996 3.4 18.656 1 97 271 ARG A N 1
ATOM 2187 C CA . ARG A 1 271 ? 3.678 2.25 19.5 1 97 271 ARG A CA 1
ATOM 2188 C C . ARG A 1 271 ? 2.975 1.162 18.688 1 97 271 ARG A C 1
ATOM 2190 O O . ARG A 1 271 ? 2.141 1.459 17.828 1 97 271 ARG A O 1
ATOM 2197 N N . LYS A 1 272 ? 3.369 -0.028 18.938 1 97.19 272 LYS A N 1
ATOM 2198 C CA . LYS A 1 272 ? 2.691 -1.188 18.375 1 97.19 272 LYS A CA 1
ATOM 2199 C C . LYS A 1 272 ? 2.133 -2.092 19.469 1 97.19 272 LYS A C 1
ATOM 2201 O O . LYS A 1 272 ? 2.854 -2.477 20.391 1 97.19 272 LYS A O 1
ATOM 2206 N N . ILE A 1 273 ? 0.883 -2.434 19.312 1 97.88 273 ILE A N 1
ATOM 2207 C CA . ILE A 1 273 ? 0.298 -3.291 20.344 1 97.88 273 ILE A CA 1
ATOM 2208 C C . ILE A 1 273 ? -0.548 -4.379 19.688 1 97.88 273 ILE A C 1
ATOM 2210 O O . ILE A 1 273 ? -1.019 -4.211 18.547 1 97.88 273 ILE A O 1
ATOM 2214 N N . THR A 1 274 ? -0.677 -5.457 20.328 1 97.88 274 THR A N 1
ATOM 2215 C CA . THR A 1 274 ? -1.647 -6.508 20.047 1 97.88 274 THR A CA 1
ATOM 2216 C C . THR A 1 274 ? -2.58 -6.727 21.234 1 97.88 274 THR A C 1
ATOM 2218 O O . THR A 1 274 ? -2.123 -6.992 22.344 1 97.88 274 THR A O 1
ATOM 2221 N N . VAL A 1 275 ? -3.799 -6.582 20.969 1 97.19 275 VAL A N 1
ATOM 2222 C CA . VAL A 1 275 ? -4.781 -6.688 22.047 1 97.19 275 VAL A CA 1
ATOM 2223 C C . VAL A 1 275 ? -5.797 -7.777 21.703 1 97.19 275 VAL A C 1
ATOM 2225 O O . VAL A 1 275 ? -6.168 -7.949 20.531 1 97.19 275 VAL A O 1
ATOM 2228 N N . LYS A 1 276 ? -6.277 -8.445 22.75 1 95.75 276 LYS A N 1
ATOM 2229 C CA . LYS A 1 276 ? -7.367 -9.406 22.641 1 95.75 276 LYS A CA 1
ATOM 2230 C C . LYS A 1 276 ? -8.562 -8.984 23.5 1 95.75 276 LYS A C 1
ATOM 2232 O O . LYS A 1 276 ? -8.391 -8.602 24.656 1 95.75 276 LYS A O 1
ATOM 2237 N N . HIS A 1 277 ? -9.695 -9.039 22.844 1 94.25 277 HIS A N 1
ATOM 2238 C CA . HIS A 1 277 ? -10.891 -8.656 23.578 1 94.25 277 HIS A CA 1
ATOM 2239 C C . HIS A 1 277 ? -12.148 -9.195 22.906 1 94.25 277 HIS A C 1
ATOM 2241 O O . HIS A 1 277 ? -12.141 -9.492 21.719 1 94.25 277 HIS A O 1
ATOM 2247 N N . GLU A 1 278 ? -13.266 -9.281 23.641 1 93.25 278 GLU A N 1
ATOM 2248 C CA . GLU A 1 278 ? -14.516 -9.82 23.109 1 93.25 278 GLU A CA 1
ATOM 2249 C C . GLU A 1 278 ? -15.477 -8.703 22.703 1 93.25 278 GLU A C 1
ATOM 2251 O O . GLU A 1 278 ? -16.547 -8.969 22.156 1 93.25 278 GLU A O 1
ATOM 2256 N N . ASP A 1 279 ? -15.078 -7.488 22.906 1 93.31 279 ASP A N 1
ATOM 2257 C CA . ASP A 1 279 ? -15.945 -6.344 22.625 1 93.31 279 ASP A CA 1
ATOM 2258 C C . ASP A 1 279 ? -16.188 -6.199 21.125 1 93.31 279 ASP A C 1
ATOM 2260 O O . ASP A 1 279 ? -15.258 -5.926 20.359 1 93.31 279 ASP A O 1
ATOM 2264 N N . PRO A 1 280 ? -17.453 -6.242 20.656 1 94.06 280 PRO A N 1
ATOM 2265 C CA . PRO A 1 280 ? -17.75 -6.16 19.219 1 94.06 280 PRO A CA 1
ATOM 2266 C C . PRO A 1 280 ? -17.469 -4.781 18.641 1 94.06 280 PRO A C 1
ATOM 2268 O O . PRO A 1 280 ? -17.391 -4.629 17.422 1 94.06 280 PRO A O 1
ATOM 2271 N N . MET A 1 281 ? -17.234 -3.814 19.469 1 92.12 281 MET A N 1
ATOM 2272 C CA . MET A 1 281 ? -16.938 -2.473 18.969 1 92.12 281 MET A CA 1
ATOM 2273 C C . MET A 1 281 ? -15.594 -2.443 18.25 1 92.12 281 MET A C 1
ATOM 2275 O O . MET A 1 281 ? -15.328 -1.532 17.453 1 92.12 281 MET A O 1
ATOM 2279 N N . LEU A 1 282 ? -14.766 -3.455 18.438 1 94.06 282 LEU A N 1
ATOM 2280 C CA . LEU A 1 282 ? -13.438 -3.508 17.844 1 94.06 282 LEU A CA 1
ATOM 2281 C C . LEU A 1 282 ? -13.508 -3.799 16.359 1 94.06 282 LEU A C 1
ATOM 2283 O O . LEU A 1 282 ? -12.539 -3.572 15.625 1 94.06 282 LEU A O 1
ATOM 2287 N N . CYS A 1 283 ? -14.688 -4.234 15.922 1 95.19 283 CYS A N 1
ATOM 2288 C CA . CYS A 1 283 ? -14.812 -4.555 14.5 1 95.19 283 CYS A CA 1
ATOM 2289 C C . CYS A 1 283 ? -14.75 -3.289 13.656 1 95.19 283 CYS A C 1
ATOM 2291 O O . CYS A 1 283 ? -14.344 -3.334 12.492 1 95.19 283 CYS A O 1
ATOM 2293 N N . GLY A 1 284 ? -15.102 -2.162 14.234 1 93.69 284 GLY A N 1
ATOM 2294 C CA . GLY A 1 284 ? -15.156 -0.906 13.508 1 93.69 284 GLY A CA 1
ATOM 2295 C C . GLY A 1 284 ? -13.875 -0.107 13.594 1 93.69 284 GLY A C 1
ATOM 2296 O O . GLY A 1 284 ? -13.719 0.911 12.922 1 93.69 284 GLY A O 1
ATOM 2297 N N . LEU A 1 285 ? -12.938 -0.58 14.469 1 96.56 285 LEU A N 1
ATOM 2298 C CA . LEU A 1 285 ? -11.664 0.115 14.648 1 96.56 285 LEU A CA 1
ATOM 2299 C C . LEU A 1 285 ? -10.883 0.161 13.344 1 96.56 285 LEU A C 1
ATOM 2301 O O . LEU A 1 285 ? -10.727 -0.861 12.672 1 96.56 285 LEU A O 1
ATOM 2305 N N . ARG A 1 286 ? -10.406 1.366 12.953 1 97.19 286 ARG A N 1
ATOM 2306 C CA . ARG A 1 286 ? -9.695 1.499 11.68 1 97.19 286 ARG A CA 1
ATOM 2307 C C . ARG A 1 286 ? -8.633 2.586 11.758 1 97.19 286 ARG A C 1
ATOM 2309 O O . ARG A 1 286 ? -8.594 3.361 12.719 1 97.19 286 ARG A O 1
ATOM 2316 N N . ALA A 1 287 ? -7.793 2.627 10.75 1 98 287 ALA A N 1
ATOM 2317 C CA . ALA A 1 287 ? -6.801 3.689 10.625 1 98 287 ALA A CA 1
ATOM 2318 C C . ALA A 1 287 ? -7.457 5.066 10.656 1 98 287 ALA A C 1
ATOM 2320 O O . ALA A 1 287 ? -8.508 5.27 10.047 1 98 287 ALA A O 1
ATOM 2321 N N . GLY A 1 288 ? -6.824 5.945 11.414 1 97.75 288 GLY A N 1
ATOM 2322 C CA . GLY A 1 288 ? -7.355 7.289 11.562 1 97.75 288 GLY A CA 1
ATOM 2323 C C . GLY A 1 288 ? -8.039 7.52 12.898 1 97.75 288 GLY A C 1
ATOM 2324 O O . GLY A 1 288 ? -8.258 8.664 13.297 1 97.75 288 GLY A O 1
ATOM 2325 N N . TRP A 1 289 ? -8.336 6.477 13.641 1 97.88 289 TRP A N 1
ATOM 2326 C CA . TRP A 1 289 ? -9.016 6.594 14.93 1 97.88 289 TRP A CA 1
ATOM 2327 C C . TRP A 1 289 ? -8.039 7.012 16.031 1 97.88 289 TRP A C 1
ATOM 2329 O O . TRP A 1 289 ? -6.863 6.652 15.984 1 97.88 289 TRP A O 1
ATOM 2339 N N . LEU A 1 290 ? -8.602 7.734 16.953 1 98.19 290 LEU A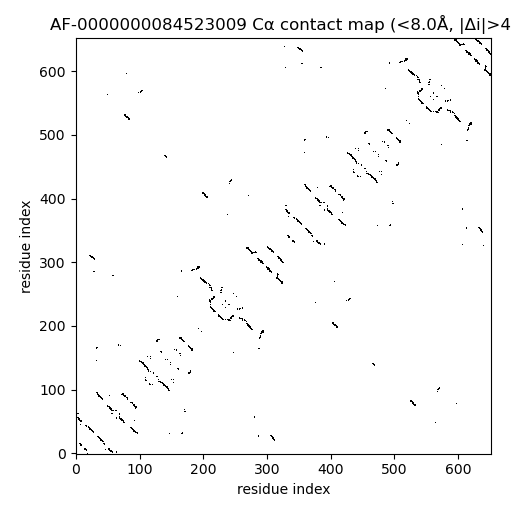 N 1
ATOM 2340 C CA . LEU A 1 290 ? -7.938 7.961 18.234 1 98.19 290 LEU A CA 1
ATOM 2341 C C . LEU A 1 290 ? -8.172 6.793 19.188 1 98.19 290 LEU A C 1
ATOM 2343 O O . LEU A 1 290 ? -9.297 6.289 19.297 1 98.19 290 LEU A O 1
ATOM 2347 N N . VAL A 1 291 ? -7.145 6.375 19.797 1 98.06 291 VAL A N 1
ATOM 2348 C CA . VAL A 1 291 ? -7.242 5.391 20.875 1 98.06 291 VAL A CA 1
ATOM 2349 C C . VAL A 1 291 ? -6.441 5.867 22.078 1 98.06 291 VAL A C 1
ATOM 2351 O O . VAL A 1 291 ? -5.52 6.676 21.938 1 98.06 291 VAL A O 1
ATOM 2354 N N . LEU A 1 292 ? -6.844 5.367 23.188 1 98.06 292 LEU A N 1
ATOM 2355 C CA . LEU A 1 292 ? -6.117 5.66 24.422 1 98.06 292 LEU A CA 1
ATOM 2356 C C . LEU A 1 292 ? -5.457 4.402 24.969 1 98.06 292 LEU A C 1
ATOM 2358 O O . LEU A 1 292 ? -5.988 3.299 24.828 1 98.06 292 LEU A O 1
ATOM 2362 N N . ILE A 1 293 ? -4.332 4.574 25.547 1 97.25 293 ILE A N 1
ATOM 2363 C CA . ILE A 1 293 ? -3.66 3.508 26.266 1 97.25 293 ILE A CA 1
ATOM 2364 C C . ILE A 1 293 ? -3.5 3.906 27.734 1 97.25 293 ILE A C 1
ATOM 2366 O O . ILE A 1 293 ? -2.955 4.969 28.047 1 97.25 293 ILE A O 1
ATOM 2370 N N . GLN A 1 294 ? -3.979 3.09 28.578 1 96.69 294 GLN A N 1
ATOM 2371 C CA . GLN A 1 294 ? -3.828 3.318 30.016 1 96.69 294 GLN A CA 1
ATOM 2372 C C . GLN A 1 294 ? -2.391 3.062 30.453 1 96.69 294 GLN A C 1
ATOM 2374 O O . GLN A 1 294 ? -1.93 1.92 30.469 1 96.69 294 GLN A O 1
ATOM 2379 N N . GLU A 1 295 ? -1.773 4.133 30.812 1 94.06 295 GLU A N 1
ATOM 2380 C CA . GLU A 1 295 ? -0.452 4.051 31.422 1 94.06 295 GLU A CA 1
ATOM 2381 C C . GLU A 1 295 ? -0.555 3.945 32.938 1 94.06 295 GLU A C 1
ATOM 2383 O O . GLU A 1 295 ? -1.649 3.785 33.5 1 94.06 295 GLU A O 1
ATOM 2388 N N . ALA A 1 296 ? 0.572 3.883 33.625 1 91.62 296 ALA A N 1
ATOM 2389 C CA . ALA A 1 296 ? 0.582 3.75 35.094 1 91.62 296 ALA A CA 1
ATOM 2390 C C . ALA A 1 296 ? -0.132 4.926 35.75 1 91.62 296 ALA A C 1
ATOM 2392 O O . ALA A 1 296 ? -0.948 4.73 36.656 1 91.62 296 ALA A O 1
ATOM 2393 N N . GLU A 1 297 ? 0.05 6.141 35.156 1 93.56 297 GLU A N 1
ATOM 2394 C CA . GLU A 1 297 ? -0.437 7.324 35.875 1 93.56 297 GLU A CA 1
ATOM 2395 C C . GLU A 1 297 ? -1.372 8.148 34.969 1 93.56 297 GLU A C 1
ATOM 2397 O O . GLU A 1 297 ? -2.004 9.094 35.438 1 93.56 297 GLU A O 1
ATOM 2402 N N . TYR A 1 298 ? -1.483 7.867 33.781 1 95 298 TYR A N 1
ATOM 2403 C CA . TYR A 1 298 ? -2.281 8.672 32.844 1 95 298 TYR A CA 1
ATOM 2404 C C . TYR A 1 298 ? -2.693 7.852 31.625 1 95 298 TYR A C 1
ATOM 2406 O O . TYR A 1 298 ? -2.318 6.684 31.5 1 95 298 TYR A O 1
ATOM 2414 N N . LYS A 1 299 ? -3.537 8.43 30.844 1 96.25 299 LYS A N 1
ATOM 2415 C CA . LYS A 1 299 ? -3.898 7.848 29.547 1 96.25 299 LYS A CA 1
ATOM 2416 C C . LYS A 1 299 ? -3.188 8.562 28.406 1 96.25 299 LYS A C 1
ATOM 2418 O O . LYS A 1 299 ? -3.281 9.781 28.281 1 96.25 299 LYS A O 1
ATOM 2423 N N . SER A 1 300 ? -2.438 7.824 27.625 1 96.75 300 SER A N 1
ATOM 2424 C CA . SER A 1 300 ? -1.778 8.398 26.469 1 96.75 300 SER A CA 1
ATOM 2425 C C . SER A 1 300 ? -2.672 8.328 25.234 1 96.75 300 SER A C 1
ATOM 2427 O O . SER A 1 300 ? -3.502 7.422 25.109 1 96.75 300 SER A O 1
ATOM 2429 N N . LYS A 1 301 ? -2.562 9.32 24.344 1 97.75 301 LYS A N 1
ATOM 2430 C CA . LYS A 1 301 ? -3.377 9.43 23.141 1 97.75 301 LYS A CA 1
ATOM 2431 C C . LYS A 1 301 ? -2.582 9.016 21.891 1 97.75 301 LYS A C 1
ATOM 2433 O O . LYS A 1 301 ? -1.45 9.461 21.703 1 97.75 301 LYS A O 1
ATOM 2438 N N . TRP A 1 302 ? -3.215 8.141 21.109 1 98.25 302 TRP A N 1
ATOM 2439 C CA . TRP A 1 302 ? -2.535 7.609 19.938 1 98.25 302 TRP A CA 1
ATOM 2440 C C . TRP A 1 302 ? -3.475 7.566 18.734 1 98.25 302 TRP A C 1
ATOM 2442 O O . TRP A 1 302 ? -4.668 7.301 18.891 1 98.25 302 TRP A O 1
ATOM 2452 N N . ILE A 1 303 ? -2.938 7.812 17.516 1 98 303 ILE A N 1
ATOM 2453 C CA . ILE A 1 303 ? -3.678 7.648 16.281 1 98 303 ILE A CA 1
ATOM 2454 C C . ILE A 1 303 ? -3.328 6.301 15.641 1 98 303 ILE A C 1
ATOM 2456 O O . ILE A 1 303 ? -2.158 5.914 15.602 1 98 303 ILE A O 1
ATOM 2460 N N . VAL A 1 304 ? -4.352 5.617 15.188 1 98.25 304 VAL A N 1
ATOM 2461 C CA . VAL A 1 304 ? -4.141 4.348 14.508 1 98.25 304 VAL A CA 1
ATOM 2462 C C . VAL A 1 304 ? -3.621 4.602 13.094 1 98.25 304 VAL A C 1
ATOM 2464 O O . VAL A 1 304 ? -4.336 5.16 12.25 1 98.25 304 VAL A O 1
ATOM 2467 N N . VAL A 1 305 ? -2.422 4.168 12.836 1 97.5 305 VAL A N 1
ATOM 2468 C CA . VAL A 1 305 ? -1.831 4.277 11.508 1 97.5 305 VAL A CA 1
ATOM 2469 C C . VAL A 1 305 ? -2.25 3.082 10.648 1 97.5 305 VAL A C 1
ATOM 2471 O O . VAL A 1 305 ? -2.594 3.24 9.477 1 97.5 305 VAL A O 1
ATOM 2474 N N . SER A 1 306 ? -2.184 1.965 11.281 1 97.88 306 SER A N 1
ATOM 2475 C CA . SER A 1 306 ? -2.676 0.748 10.641 1 97.88 306 SER A CA 1
ATOM 2476 C C . SER A 1 306 ? -3.291 -0.203 11.664 1 97.88 306 SER A C 1
ATOM 2478 O O . SER A 1 306 ? -2.941 -0.165 12.844 1 97.88 306 SER A O 1
ATOM 2480 N N . GLU A 1 307 ? -4.215 -0.968 11.188 1 98.19 307 GLU A N 1
ATOM 2481 C CA . GLU A 1 307 ? -4.941 -1.947 11.992 1 98.19 307 GLU A CA 1
ATOM 2482 C C . GLU A 1 307 ? -5.102 -3.266 11.242 1 98.19 307 GLU A C 1
ATOM 2484 O O . GLU A 1 307 ? -5.371 -3.275 10.039 1 98.19 307 GLU A O 1
ATOM 2489 N N . GLN A 1 308 ? -4.828 -4.309 11.953 1 98 308 GLN A N 1
ATOM 2490 C CA . GLN A 1 308 ? -5.176 -5.656 11.508 1 98 308 GLN A CA 1
ATOM 2491 C C . GLN A 1 308 ? -5.949 -6.41 12.578 1 98 308 GLN A C 1
ATOM 2493 O O . GLN A 1 308 ? -5.445 -6.605 13.688 1 98 308 GLN A O 1
ATOM 2498 N N . THR A 1 309 ? -7.121 -6.812 12.242 1 98.12 309 THR A N 1
ATOM 2499 C CA . THR A 1 309 ? -7.977 -7.508 13.195 1 98.12 309 THR A CA 1
ATOM 2500 C C . THR A 1 309 ? -8.352 -8.891 12.672 1 98.12 309 THR A C 1
ATOM 2502 O O . THR A 1 309 ? -8.641 -9.062 11.484 1 98.12 309 THR A O 1
ATOM 2505 N N . SER A 1 310 ? -8.297 -9.797 13.57 1 97.06 310 SER A N 1
ATOM 2506 C CA . SER A 1 310 ? -8.836 -11.117 13.289 1 97.06 310 SER A CA 1
ATOM 2507 C C . SER A 1 310 ? -9.922 -11.492 14.297 1 97.06 310 SER A C 1
ATOM 2509 O O . SER A 1 310 ? -9.945 -10.977 15.414 1 97.06 310 SER A O 1
ATOM 2511 N N . PHE A 1 311 ? -10.781 -12.281 13.812 1 95 311 PHE A N 1
ATOM 2512 C CA . PHE A 1 311 ? -11.875 -12.781 14.641 1 95 311 PHE A CA 1
ATOM 2513 C C . PHE A 1 311 ? -11.969 -14.297 14.562 1 95 311 PHE A C 1
ATOM 2515 O O . PHE A 1 311 ? -12.078 -14.867 13.469 1 95 3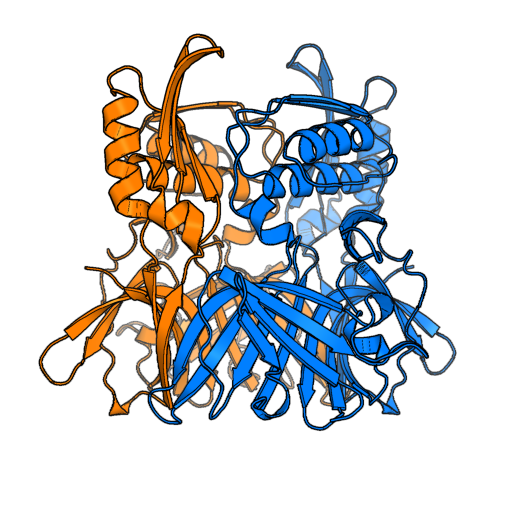11 PHE A O 1
ATOM 2522 N N . LYS A 1 312 ? -11.875 -14.859 15.727 1 90.12 312 LYS A N 1
ATOM 2523 C CA . LYS A 1 312 ? -11.969 -16.312 15.828 1 90.12 312 LYS A CA 1
ATOM 2524 C C . LYS A 1 312 ? -12.602 -16.734 17.156 1 90.12 312 LYS A C 1
ATOM 2526 O O . LYS A 1 312 ? -12.156 -16.297 18.219 1 90.12 312 LYS A O 1
ATOM 2531 N N . ASN A 1 313 ? -13.664 -17.469 17.062 1 87.19 313 ASN A N 1
ATOM 2532 C CA . ASN A 1 313 ? -14.32 -18.047 18.234 1 87.19 313 ASN A CA 1
ATOM 2533 C C . ASN A 1 313 ? -14.719 -16.969 19.234 1 87.19 313 ASN A C 1
ATOM 2535 O O . ASN A 1 313 ? -14.453 -17.109 20.438 1 87.19 313 ASN A O 1
ATOM 2539 N N . GLY A 1 314 ? -15.211 -15.883 18.781 1 88.25 314 GLY A N 1
ATOM 2540 C CA . GLY A 1 314 ? -15.75 -14.852 19.656 1 88.25 314 GLY A CA 1
ATOM 2541 C C . GLY A 1 314 ? -14.695 -13.883 20.156 1 88.25 314 GLY A C 1
ATOM 2542 O O . GLY A 1 314 ? -15 -12.953 20.906 1 88.25 314 GLY A O 1
ATOM 2543 N N . MET A 1 315 ? -13.477 -14.055 19.719 1 93.06 315 MET A N 1
ATOM 2544 C CA . MET A 1 315 ? -12.367 -13.234 20.203 1 93.06 315 MET A CA 1
ATOM 2545 C C . MET A 1 315 ? -11.797 -12.383 19.078 1 93.06 315 MET A C 1
ATOM 2547 O O . MET A 1 315 ? -11.523 -12.883 18 1 93.06 315 MET A O 1
ATOM 2551 N N . TYR A 1 316 ? -11.672 -11.125 19.391 1 95.44 316 TYR A N 1
ATOM 2552 C CA . TYR A 1 316 ? -10.969 -10.211 18.5 1 95.44 316 TYR A CA 1
ATOM 2553 C C . TYR A 1 316 ? -9.5 -10.102 18.875 1 95.44 316 TYR A C 1
ATOM 2555 O O . TYR A 1 316 ? -9.164 -9.906 20.047 1 95.44 316 TYR A O 1
ATOM 2563 N N . THR A 1 317 ? -8.648 -10.305 17.938 1 97.5 317 THR A N 1
ATOM 2564 C CA . THR A 1 317 ? -7.238 -9.961 18.062 1 97.5 317 THR A CA 1
ATOM 2565 C C . THR A 1 317 ? -6.891 -8.766 17.188 1 97.5 317 THR A C 1
ATOM 2567 O O . THR A 1 317 ? -6.977 -8.852 15.961 1 97.5 317 THR A O 1
ATOM 2570 N N . VAL A 1 318 ? -6.484 -7.711 17.828 1 98.06 318 VAL A N 1
ATOM 2571 C CA . VAL A 1 318 ? -6.27 -6.457 17.109 1 98.06 318 VAL A CA 1
ATOM 2572 C C . VAL A 1 318 ? -4.797 -6.059 17.203 1 98.06 318 VAL A C 1
ATOM 2574 O O . VAL A 1 318 ? -4.254 -5.887 18.297 1 98.06 318 VAL A O 1
ATOM 2577 N N . GLN A 1 319 ? -4.168 -5.941 16.078 1 98.12 319 GLN A N 1
ATOM 2578 C CA . GLN A 1 319 ? -2.814 -5.406 15.961 1 98.12 319 GLN A CA 1
ATOM 2579 C C . GLN A 1 319 ? -2.838 -3.955 15.484 1 98.12 319 GLN A C 1
ATOM 2581 O O . GLN A 1 319 ? -3.43 -3.646 14.445 1 98.12 319 GLN A O 1
ATOM 2586 N N . LEU A 1 320 ? -2.158 -3.115 16.25 1 98.25 320 LEU A N 1
ATOM 2587 C CA . LEU A 1 320 ? -2.215 -1.688 15.953 1 98.25 320 LEU A CA 1
ATOM 2588 C C . LEU A 1 320 ? -0.812 -1.106 15.812 1 98.25 320 LEU A C 1
ATOM 2590 O O . LEU A 1 320 ? 0.067 -1.393 16.625 1 98.25 320 LEU A O 1
ATOM 2594 N N . ASP A 1 321 ? -0.587 -0.36 14.766 1 97.69 321 ASP A N 1
ATOM 2595 C CA . ASP A 1 321 ? 0.507 0.601 14.664 1 97.69 321 ASP A CA 1
ATOM 2596 C C . ASP A 1 321 ? 0.029 2.014 14.992 1 97.69 321 ASP A C 1
ATOM 2598 O O . ASP A 1 321 ? -0.87 2.539 14.328 1 97.69 321 ASP A O 1
ATOM 2602 N N . LEU A 1 322 ? 0.679 2.543 15.977 1 98.19 322 LEU A N 1
ATOM 2603 C CA . LEU A 1 322 ? 0.16 3.787 16.531 1 98.19 322 LEU A CA 1
ATOM 2604 C C . LEU A 1 322 ? 1.199 4.898 16.438 1 98.19 322 LEU A C 1
ATOM 2606 O O . LEU A 1 322 ? 2.402 4.641 16.531 1 98.19 322 LEU A O 1
ATOM 2610 N N . GLU A 1 323 ? 0.662 6.047 16.266 1 96.94 323 GLU A N 1
ATOM 2611 C CA . GLU A 1 323 ? 1.456 7.273 16.312 1 96.94 323 GLU A CA 1
ATOM 2612 C C . GLU A 1 323 ? 0.983 8.188 17.438 1 96.94 323 GLU A C 1
ATOM 2614 O O . GLU A 1 323 ? -0.218 8.414 17.594 1 96.94 323 GLU A O 1
ATOM 2619 N N . ARG A 1 324 ? 1.908 8.742 18.141 1 96.12 324 ARG A N 1
ATOM 2620 C CA . ARG A 1 324 ? 1.57 9.555 19.312 1 96.12 324 ARG A CA 1
ATOM 2621 C C . ARG A 1 324 ? 0.873 10.844 18.891 1 96.12 324 ARG A C 1
ATOM 2623 O O . ARG A 1 324 ? 1.268 11.484 17.922 1 96.12 324 ARG A O 1
ATOM 2630 N N . ARG A 1 325 ? -0.122 11.078 19.641 1 90 325 ARG A N 1
ATOM 2631 C CA . ARG A 1 325 ? -0.808 12.359 19.516 1 90 325 ARG A CA 1
ATOM 2632 C C . ARG A 1 325 ? -0.578 13.227 20.75 1 90 325 ARG A C 1
ATOM 2634 O O . ARG A 1 325 ? -0.76 12.766 21.891 1 90 325 ARG A O 1
ATOM 2641 N N . GLN A 1 326 ? 0.039 14.359 20.656 1 75.75 326 GLN A N 1
ATOM 2642 C CA . GLN A 1 326 ? 0.256 15.25 21.781 1 75.75 326 GLN A CA 1
ATOM 2643 C C . GLN A 1 326 ? -0.994 16.078 22.078 1 75.75 326 GLN A C 1
ATOM 2645 O O . GLN A 1 326 ? -1.795 16.344 21.188 1 75.75 326 GLN A O 1
ATOM 2650 N N . MET B 1 1 ? 26.797 -17.859 11.727 1 53.06 1 MET B N 1
ATOM 2651 C CA . MET B 1 1 ? 25.922 -17.969 10.547 1 53.06 1 MET B CA 1
ATOM 2652 C C . MET B 1 1 ? 26.688 -17.578 9.281 1 53.06 1 MET B C 1
ATOM 2654 O O . MET B 1 1 ? 26.812 -16.391 8.969 1 53.06 1 MET B O 1
ATOM 2658 N N . GLU B 1 2 ? 27.469 -18.406 8.719 1 72.06 2 GLU B N 1
ATOM 2659 C CA . GLU B 1 2 ? 28.5 -18.188 7.715 1 72.06 2 GLU B CA 1
ATOM 2660 C C . GLU B 1 2 ? 27.891 -17.828 6.363 1 72.06 2 GLU B C 1
ATOM 2662 O O . GLU B 1 2 ? 28.578 -17.312 5.484 1 72.06 2 GLU B O 1
ATOM 2667 N N . LYS B 1 3 ? 26.672 -17.781 6.285 1 87.56 3 LYS B N 1
ATOM 2668 C CA . LYS B 1 3 ? 26.125 -17.609 4.945 1 87.56 3 LYS B CA 1
ATOM 2669 C C . LYS B 1 3 ? 25.234 -16.375 4.867 1 87.56 3 LYS B C 1
ATOM 2671 O O . LYS B 1 3 ? 24.641 -16.094 3.824 1 87.56 3 LYS B O 1
ATOM 2676 N N . PHE B 1 4 ? 25.266 -15.633 6.012 1 92.94 4 PHE B N 1
ATOM 2677 C CA . PHE B 1 4 ? 24.359 -14.492 6.082 1 92.94 4 PHE B CA 1
ATOM 2678 C C . PHE B 1 4 ? 24.938 -13.414 6.996 1 92.94 4 PHE B C 1
ATOM 2680 O O . PHE B 1 4 ? 25.578 -13.719 8 1 92.94 4 PHE B O 1
ATOM 2687 N N . ALA B 1 5 ? 24.781 -12.219 6.605 1 95.56 5 ALA B N 1
ATOM 2688 C CA . ALA B 1 5 ? 25.281 -11.133 7.449 1 95.56 5 ALA B CA 1
ATOM 2689 C C . ALA B 1 5 ? 24.359 -9.914 7.379 1 95.56 5 ALA B C 1
ATOM 2691 O O . ALA B 1 5 ? 23.812 -9.602 6.316 1 95.56 5 ALA B O 1
ATOM 2692 N N . VAL B 1 6 ? 24.188 -9.289 8.469 1 96.62 6 VAL B N 1
ATOM 2693 C CA . VAL B 1 6 ? 23.516 -7.996 8.586 1 96.62 6 VAL B CA 1
ATOM 2694 C C . VAL B 1 6 ? 24.484 -6.965 9.172 1 96.62 6 VAL B C 1
ATOM 2696 O O . VAL B 1 6 ? 25.031 -7.172 10.25 1 96.62 6 VAL B O 1
ATOM 2699 N N . VAL B 1 7 ? 24.641 -5.902 8.469 1 96.94 7 VAL B N 1
ATOM 2700 C CA . VAL B 1 7 ? 25.594 -4.863 8.867 1 96.94 7 VAL B CA 1
ATOM 2701 C C . VAL B 1 7 ? 24.859 -3.527 9 1 96.94 7 VAL B C 1
ATOM 2703 O O . VAL B 1 7 ? 23.984 -3.207 8.203 1 96.94 7 VAL B O 1
ATOM 2706 N N . TYR B 1 8 ? 25.234 -2.859 10.023 1 97.44 8 TYR B N 1
ATOM 2707 C CA . TYR B 1 8 ? 24.766 -1.503 10.281 1 97.44 8 TYR B CA 1
ATOM 2708 C C . TYR B 1 8 ? 25.891 -0.491 10.086 1 97.44 8 TYR B C 1
ATOM 2710 O O . TYR B 1 8 ? 27.031 -0.748 10.453 1 97.44 8 TYR B O 1
ATOM 2718 N N . GLY B 1 9 ? 25.469 0.615 9.469 1 96.44 9 GLY B N 1
ATOM 2719 C CA . GLY B 1 9 ? 26.438 1.695 9.336 1 96.44 9 GLY B CA 1
ATOM 2720 C C . GLY B 1 9 ? 25.812 3.072 9.414 1 96.44 9 GLY B C 1
ATOM 2721 O O . GLY B 1 9 ? 24.703 3.287 8.906 1 96.44 9 GLY B O 1
ATOM 2722 N N . LYS B 1 10 ? 26.484 3.934 10.094 1 95.5 10 LYS B N 1
ATOM 2723 C CA . LYS B 1 10 ? 26.141 5.352 10.125 1 95.5 10 LYS B CA 1
ATOM 2724 C C . LYS B 1 10 ? 27.375 6.207 10.383 1 95.5 10 LYS B C 1
ATOM 2726 O O . LYS B 1 10 ? 28.078 6.02 11.383 1 95.5 10 LYS B O 1
ATOM 2731 N N . GLN B 1 11 ? 27.594 7.094 9.516 1 91.12 11 GLN B N 1
ATOM 2732 C CA . GLN B 1 11 ? 28.812 7.891 9.617 1 91.12 11 GLN B CA 1
ATOM 2733 C C . GLN B 1 11 ? 30.047 6.996 9.781 1 91.12 11 GLN B C 1
ATOM 2735 O O . GLN B 1 11 ? 30.312 6.137 8.938 1 91.12 11 GLN B O 1
ATOM 2740 N N . ASN B 1 12 ? 30.766 7.027 10.875 1 90.69 12 ASN B N 1
ATOM 2741 C CA . ASN B 1 12 ? 31.984 6.242 11.047 1 90.69 12 ASN B CA 1
ATOM 2742 C C . ASN B 1 12 ? 31.719 4.977 11.859 1 90.69 12 ASN B C 1
ATOM 2744 O O . ASN B 1 12 ? 32.656 4.215 12.141 1 90.69 12 ASN B O 1
ATOM 2748 N N . VAL B 1 13 ? 30.484 4.785 12.039 1 93.25 13 VAL B N 1
ATOM 2749 C CA . VAL B 1 13 ? 30.141 3.639 12.875 1 93.25 13 VAL B CA 1
ATOM 2750 C C . VAL B 1 13 ? 29.734 2.463 11.984 1 93.25 13 VAL B C 1
ATOM 2752 O O . VAL B 1 13 ? 28.953 2.631 11.047 1 93.25 13 VAL B O 1
ATOM 2755 N N . ARG B 1 14 ? 30.312 1.312 12.32 1 94.69 14 ARG B N 1
ATOM 2756 C CA . ARG B 1 14 ? 29.938 0.056 11.68 1 94.69 14 ARG B CA 1
ATOM 2757 C C . ARG B 1 14 ? 29.766 -1.055 12.711 1 94.69 14 ARG B C 1
ATOM 2759 O O . ARG B 1 14 ? 30.609 -1.241 13.578 1 94.69 14 ARG B O 1
ATOM 2766 N N . HIS B 1 15 ? 28.578 -1.685 12.617 1 95.25 15 HIS B N 1
ATOM 2767 C CA . HIS B 1 15 ? 28.297 -2.842 13.461 1 95.25 15 HIS B CA 1
ATOM 2768 C C . HIS B 1 15 ? 27.828 -4.027 12.625 1 95.25 15 HIS B C 1
ATOM 2770 O O . HIS B 1 15 ? 27.078 -3.854 11.656 1 95.25 15 HIS B O 1
ATOM 2776 N N . THR B 1 16 ? 28.406 -5.172 13.008 1 95.31 16 THR B N 1
ATOM 2777 C CA . THR B 1 16 ? 27.766 -6.395 12.539 1 95.31 16 THR B CA 1
ATOM 2778 C C . THR B 1 16 ? 26.641 -6.816 13.492 1 95.31 16 THR B C 1
ATOM 2780 O O . THR B 1 16 ? 26.875 -7.023 14.68 1 95.31 16 THR B O 1
ATOM 2783 N N . LEU B 1 17 ? 25.469 -6.941 12.922 1 95.94 17 LEU B N 1
ATOM 2784 C CA . LEU B 1 17 ? 24.312 -7.242 13.758 1 95.94 17 LEU B CA 1
ATOM 2785 C C . LEU B 1 17 ? 23.969 -8.727 13.711 1 95.94 17 LEU B C 1
ATOM 2787 O O . LEU B 1 17 ? 23.031 -9.18 14.375 1 95.94 17 LEU B O 1
ATOM 2791 N N . THR B 1 18 ? 24.734 -9.477 13.086 1 94.38 18 THR B N 1
ATOM 2792 C CA . THR B 1 18 ? 24.438 -10.867 12.75 1 94.38 18 THR B CA 1
ATOM 2793 C C . THR B 1 18 ? 24.234 -11.703 14.008 1 94.38 18 THR B C 1
ATOM 2795 O O . THR B 1 18 ? 23.297 -12.484 14.102 1 94.38 18 THR B O 1
ATOM 2798 N N . GLU B 1 19 ? 25.016 -11.523 14.961 1 92.81 19 GLU B N 1
ATOM 2799 C CA . GLU B 1 19 ? 24.969 -12.344 16.172 1 92.81 19 GLU B CA 1
ATOM 2800 C C . GLU B 1 19 ? 23.766 -11.984 17.031 1 92.81 19 GLU B C 1
ATOM 2802 O O . GLU B 1 19 ? 23.297 -12.812 17.812 1 92.81 19 GLU B O 1
ATOM 2807 N N . ALA B 1 20 ? 23.281 -10.805 16.859 1 94.25 20 ALA B N 1
ATOM 2808 C CA . ALA B 1 20 ? 22.156 -10.32 17.656 1 94.25 20 ALA B CA 1
ATOM 2809 C C . ALA B 1 20 ? 20.828 -10.641 16.984 1 94.25 20 ALA B C 1
ATOM 2811 O O . ALA B 1 20 ? 19.766 -10.391 17.562 1 94.25 20 ALA B O 1
ATOM 2812 N N . LEU B 1 21 ? 20.844 -11.242 15.852 1 94.19 21 LEU B N 1
ATOM 2813 C CA . LEU B 1 21 ? 19.656 -11.438 15.039 1 94.19 21 LEU B CA 1
ATOM 2814 C C . LEU B 1 21 ? 18.75 -12.5 15.656 1 94.19 21 LEU B C 1
ATOM 2816 O O . LEU B 1 21 ? 19.203 -13.617 15.938 1 94.19 21 LEU B O 1
ATOM 2820 N N . VAL B 1 22 ? 17.5 -12.133 15.844 1 93.06 22 VAL B N 1
ATOM 2821 C CA . VAL B 1 22 ? 16.469 -13.078 16.25 1 93.06 22 VAL B CA 1
ATOM 2822 C C . VAL B 1 22 ? 15.703 -13.562 15.023 1 93.06 22 VAL B C 1
ATOM 2824 O O . VAL B 1 22 ? 15.477 -14.758 14.859 1 93.06 22 VAL B O 1
ATOM 2827 N N . ASP B 1 23 ? 15.328 -12.625 14.25 1 91.94 23 ASP B N 1
ATOM 2828 C CA . ASP B 1 23 ? 14.586 -12.891 13.023 1 91.94 23 ASP B CA 1
ATOM 2829 C C . ASP B 1 23 ? 14.773 -11.773 12.008 1 91.94 23 ASP B C 1
ATOM 2831 O O . ASP B 1 23 ? 15.094 -10.641 12.375 1 91.94 23 ASP B O 1
ATOM 2835 N N . LEU B 1 24 ? 14.672 -12.242 10.734 1 96 24 LEU B N 1
ATOM 2836 C CA . LEU B 1 24 ? 14.781 -11.305 9.617 1 96 24 LEU B CA 1
ATOM 2837 C C . LEU B 1 24 ? 13.711 -11.586 8.57 1 96 24 LEU B C 1
ATOM 2839 O O . LEU B 1 24 ? 13.453 -12.75 8.242 1 96 24 LEU B O 1
ATOM 2843 N N . SER B 1 25 ? 13.07 -10.516 8.188 1 97.88 25 SER B N 1
ATOM 2844 C CA . SER B 1 25 ? 12.094 -10.672 7.113 1 97.88 25 SER B CA 1
ATOM 2845 C C . SER B 1 25 ? 12.094 -9.461 6.184 1 97.88 25 SER B C 1
ATOM 2847 O O . SER B 1 25 ? 12.469 -8.359 6.586 1 97.88 25 SER B O 1
ATOM 2849 N N . TRP B 1 26 ? 11.781 -9.711 4.938 1 98.25 26 TRP B N 1
ATOM 2850 C CA . TRP B 1 26 ? 11.641 -8.633 3.967 1 98.25 26 TRP B CA 1
ATOM 2851 C C . TRP B 1 26 ? 10.508 -8.922 2.986 1 98.25 26 TRP B C 1
ATOM 2853 O O . TRP B 1 26 ? 10 -10.047 2.93 1 98.25 26 TRP B O 1
ATOM 2863 N N . SER B 1 27 ? 10.016 -7.918 2.35 1 98.19 27 SER B N 1
ATOM 2864 C CA . SER B 1 27 ? 8.875 -8.07 1.444 1 98.19 27 SER B CA 1
ATOM 2865 C C . SER B 1 27 ? 8.938 -7.059 0.307 1 98.19 27 SER B C 1
ATOM 2867 O O . SER B 1 27 ? 9.602 -6.027 0.42 1 98.19 27 SER B O 1
ATOM 2869 N N . SER B 1 28 ? 8.312 -7.398 -0.745 1 97.88 28 SER B N 1
ATOM 2870 C CA . SER B 1 28 ? 8.141 -6.535 -1.906 1 97.88 28 SER B CA 1
ATOM 2871 C C . SER B 1 28 ? 6.75 -6.699 -2.52 1 97.88 28 SER B C 1
ATOM 2873 O O . SER B 1 28 ? 6.094 -7.719 -2.311 1 97.88 28 SER B O 1
ATOM 2875 N N . ASN B 1 29 ? 6.312 -5.699 -3.145 1 96.94 29 ASN B N 1
ATOM 2876 C CA . ASN B 1 29 ? 5 -5.668 -3.783 1 96.94 29 ASN B CA 1
ATOM 2877 C C . ASN B 1 29 ? 5.039 -4.902 -5.105 1 96.94 29 ASN B C 1
ATOM 2879 O O . ASN B 1 29 ? 5.73 -3.891 -5.223 1 96.94 29 ASN B O 1
ATOM 2883 N N . ARG B 1 30 ? 4.195 -5.328 -5.949 1 94.62 30 ARG B N 1
ATOM 2884 C CA . ARG B 1 30 ? 4.152 -4.777 -7.301 1 94.62 30 ARG B CA 1
ATOM 2885 C C . ARG B 1 30 ? 3.84 -3.285 -7.273 1 94.62 30 ARG B C 1
ATOM 2887 O O . ARG B 1 30 ? 4.297 -2.531 -8.133 1 94.62 30 ARG B O 1
ATOM 2894 N N . ASP B 1 31 ? 3.186 -2.826 -6.312 1 91.12 31 ASP B N 1
ATOM 2895 C CA . ASP B 1 31 ? 2.719 -1.443 -6.27 1 91.12 31 ASP B CA 1
ATOM 2896 C C . ASP B 1 31 ? 3.697 -0.56 -5.496 1 91.12 31 ASP B C 1
ATOM 2898 O O . ASP B 1 31 ? 3.408 0.607 -5.227 1 91.12 31 ASP B O 1
ATOM 2902 N N . GLU B 1 32 ? 4.84 -1.143 -5.141 1 94.56 32 GLU B N 1
ATOM 2903 C CA . GLU B 1 32 ? 5.855 -0.398 -4.402 1 94.56 32 GLU B CA 1
ATOM 2904 C C . GLU B 1 32 ? 7.18 -0.379 -5.156 1 94.56 32 GLU B C 1
ATOM 2906 O O . GLU B 1 32 ? 7.5 -1.319 -5.891 1 94.56 32 GLU B O 1
ATOM 2911 N N . ILE B 1 33 ? 7.934 0.696 -4.828 1 96.94 33 ILE B N 1
ATOM 2912 C CA . ILE B 1 33 ? 9.188 0.792 -5.57 1 96.94 33 ILE B CA 1
ATOM 2913 C C . ILE B 1 33 ? 10.336 0.253 -4.715 1 96.94 33 ILE B C 1
ATOM 2915 O O . ILE B 1 33 ? 11.469 0.152 -5.184 1 96.94 33 ILE B O 1
ATOM 2919 N N . THR B 1 34 ? 10.023 -0.023 -3.449 1 97.19 34 THR B N 1
ATOM 2920 C CA . THR B 1 34 ? 11.078 -0.451 -2.539 1 97.19 34 THR B CA 1
ATOM 2921 C C . THR B 1 34 ? 10.672 -1.719 -1.795 1 97.19 34 THR B C 1
ATOM 2923 O O . THR B 1 34 ? 9.484 -1.955 -1.565 1 97.19 34 THR B O 1
ATOM 2926 N N . ARG B 1 35 ? 11.672 -2.443 -1.418 1 96.81 35 ARG B N 1
ATOM 2927 C CA . ARG B 1 35 ? 11.508 -3.537 -0.466 1 96.81 35 ARG B CA 1
ATOM 2928 C C . ARG B 1 35 ? 11.539 -3.023 0.969 1 96.81 35 ARG B C 1
ATOM 2930 O O . ARG B 1 35 ? 12.258 -2.068 1.276 1 96.81 35 ARG B O 1
ATOM 2937 N N . ASN B 1 36 ? 10.805 -3.727 1.759 1 97.25 36 ASN B N 1
ATOM 2938 C CA . ASN B 1 36 ? 10.82 -3.49 3.199 1 97.25 36 ASN B CA 1
ATOM 2939 C C . ASN B 1 36 ? 11.633 -4.555 3.93 1 97.25 36 ASN B C 1
ATOM 2941 O O . ASN B 1 36 ? 11.602 -5.73 3.564 1 97.25 36 ASN B O 1
ATOM 2945 N N . MET B 1 37 ? 12.336 -4.117 4.992 1 98.06 37 MET B N 1
ATOM 2946 C CA . MET B 1 37 ? 13.125 -5.02 5.828 1 98.06 37 MET B CA 1
ATOM 2947 C C . MET B 1 37 ? 12.742 -4.871 7.297 1 98.06 37 MET B C 1
ATOM 2949 O O . MET B 1 37 ? 12.617 -3.752 7.801 1 98.06 37 MET B O 1
ATOM 2953 N N . THR B 1 38 ? 12.5 -5.98 7.891 1 97.31 38 THR B N 1
ATOM 2954 C CA . THR B 1 38 ? 12.297 -6.016 9.336 1 97.31 38 THR B CA 1
ATOM 2955 C C . THR B 1 38 ? 13.352 -6.883 10.008 1 97.31 38 THR B C 1
ATOM 2957 O O . THR B 1 38 ? 13.531 -8.047 9.648 1 97.31 38 THR B O 1
ATOM 2960 N N . VAL B 1 39 ? 14.008 -6.305 10.992 1 96.81 39 VAL B N 1
ATOM 2961 C CA . VAL B 1 39 ? 15.047 -7 11.734 1 96.81 39 VAL B CA 1
ATOM 2962 C C . VAL B 1 39 ? 14.711 -7.012 13.219 1 96.81 39 VAL B C 1
ATOM 2964 O O . VAL B 1 39 ? 14.469 -5.961 13.812 1 96.81 39 VAL B O 1
ATOM 2967 N N . ARG B 1 40 ? 14.68 -8.195 13.75 1 95.81 40 ARG B N 1
ATOM 2968 C CA . ARG B 1 40 ? 14.523 -8.336 15.195 1 95.81 40 ARG B CA 1
ATOM 2969 C C . ARG B 1 40 ? 15.844 -8.703 15.859 1 95.81 40 ARG B C 1
ATOM 2971 O O . ARG B 1 40 ? 16.516 -9.641 15.438 1 95.81 40 ARG B O 1
ATOM 2978 N N . LEU B 1 41 ? 16.125 -7.887 16.828 1 96.38 41 LEU B N 1
ATOM 2979 C CA . LEU B 1 41 ? 17.422 -8.023 17.484 1 96.38 41 LEU B CA 1
ATOM 2980 C C . LEU B 1 41 ? 17.266 -8.203 18.984 1 96.38 41 LEU B C 1
ATOM 2982 O O . LEU B 1 41 ? 16.297 -7.711 19.578 1 96.38 41 LEU B O 1
ATOM 2986 N N . ARG B 1 42 ? 18.203 -8.898 19.484 1 95.31 42 ARG B N 1
ATOM 2987 C CA . ARG B 1 42 ? 18.375 -9.023 20.938 1 95.31 42 ARG B CA 1
ATOM 2988 C C . ARG B 1 42 ? 19.828 -8.773 21.328 1 95.31 42 ARG B C 1
ATOM 2990 O O . ARG B 1 42 ? 20.75 -9.266 20.688 1 95.31 42 ARG B O 1
ATOM 2997 N N . ASN B 1 43 ? 20 -7.883 22.406 1 92.5 43 ASN B N 1
ATOM 2998 C CA . ASN B 1 43 ? 21.328 -7.543 22.906 1 92.5 43 ASN B CA 1
ATOM 2999 C C . ASN B 1 43 ? 22.203 -6.949 21.797 1 92.5 43 ASN B C 1
ATOM 3001 O O . ASN B 1 43 ? 23.375 -7.324 21.656 1 92.5 43 ASN B O 1
ATOM 3005 N N . ALA B 1 44 ? 21.609 -6.16 21 1 90.44 44 ALA B N 1
ATOM 3006 C CA . ALA B 1 44 ? 22.312 -5.574 19.859 1 90.44 44 ALA B CA 1
ATOM 3007 C C . ALA B 1 44 ? 23.047 -4.301 20.281 1 90.44 44 ALA B C 1
ATOM 3009 O O . ALA B 1 44 ? 22.656 -3.641 21.25 1 90.44 44 ALA B O 1
ATOM 3010 N N . PRO B 1 45 ? 24.156 -4.047 19.578 1 91.19 45 PRO B N 1
ATOM 3011 C CA . PRO B 1 45 ? 24.75 -2.713 19.734 1 91.19 45 PRO B CA 1
ATOM 3012 C C . PRO B 1 45 ? 23.766 -1.594 19.375 1 91.19 45 PRO B C 1
ATOM 3014 O O . PRO B 1 45 ? 22.734 -1.846 18.75 1 91.19 45 PRO B O 1
ATOM 3017 N N . PRO B 1 46 ? 24.141 -0.467 19.797 1 88.94 46 PRO B N 1
ATOM 3018 C CA . PRO B 1 46 ? 23.25 0.661 19.516 1 88.94 46 PRO B CA 1
ATOM 3019 C C . PRO B 1 46 ? 23.078 0.927 18.016 1 88.94 46 PRO B C 1
ATOM 3021 O O . PRO B 1 46 ? 24.047 0.854 17.266 1 88.94 46 PRO B O 1
ATOM 3024 N N . VAL B 1 47 ? 21.875 1.13 17.594 1 92.44 47 VAL B N 1
ATOM 3025 C CA . VAL B 1 47 ? 21.516 1.521 16.234 1 92.44 47 VAL B CA 1
ATOM 3026 C C . VAL B 1 47 ? 20.656 2.779 16.266 1 92.44 47 VAL B C 1
ATOM 3028 O O . VAL B 1 47 ? 19.953 3.033 17.25 1 92.44 47 VAL B O 1
ATOM 3031 N N . GLU B 1 48 ? 20.828 3.604 15.281 1 91.62 48 GLU B N 1
ATOM 3032 C CA . GLU B 1 48 ? 20.062 4.84 15.188 1 91.62 48 GLU B CA 1
ATOM 3033 C C . GLU B 1 48 ? 19.281 4.902 13.883 1 91.62 48 GLU B C 1
ATOM 3035 O O . GLU B 1 48 ? 19.641 4.262 12.891 1 91.62 48 GLU B O 1
ATOM 3040 N N . GLN B 1 49 ? 18.234 5.691 13.906 1 92.12 49 GLN B N 1
ATOM 3041 C CA . GLN B 1 49 ? 17.469 5.949 12.688 1 92.12 49 GLN B CA 1
ATOM 3042 C C . GLN B 1 49 ? 18.344 6.609 11.617 1 92.12 49 GLN B C 1
ATOM 3044 O O . GLN B 1 49 ? 19.297 7.312 11.938 1 92.12 49 GLN B O 1
ATOM 3049 N N . ALA B 1 50 ? 18 6.344 10.438 1 94.25 50 ALA B N 1
ATOM 3050 C CA . ALA B 1 50 ? 18.688 6.855 9.25 1 94.25 50 ALA B CA 1
ATOM 3051 C C . ALA B 1 50 ? 20.062 6.215 9.094 1 94.25 50 ALA B C 1
ATOM 3053 O O . ALA B 1 50 ? 20.812 6.535 8.164 1 94.25 50 ALA B O 1
ATOM 3054 N N . GLY B 1 51 ? 20.438 5.363 10.086 1 96.31 51 GLY B N 1
ATOM 3055 C CA . GLY B 1 51 ? 21.547 4.473 9.773 1 96.31 51 GLY B CA 1
ATOM 3056 C C . GLY B 1 51 ? 21.234 3.49 8.664 1 96.31 51 GLY B C 1
ATOM 3057 O O . GLY B 1 51 ? 20.062 3.217 8.383 1 96.31 51 GLY B O 1
ATOM 3058 N N . MET B 1 52 ? 22.266 2.984 8.062 1 96.25 52 MET B N 1
ATOM 3059 C CA . MET B 1 52 ? 22.078 2.105 6.91 1 96.25 52 MET B CA 1
ATOM 3060 C C . MET B 1 52 ? 22.109 0.641 7.332 1 96.25 52 MET B C 1
ATOM 3062 O O . MET B 1 52 ? 22.953 0.234 8.125 1 96.25 52 MET B O 1
ATOM 3066 N N . LEU B 1 53 ? 21.109 -0.058 6.863 1 97.25 53 LEU B N 1
ATOM 3067 C CA . LEU B 1 53 ? 21.094 -1.512 6.984 1 97.25 53 LEU B CA 1
ATOM 3068 C C . LEU B 1 53 ? 21.547 -2.174 5.688 1 97.25 53 LEU B C 1
ATOM 3070 O O . LEU B 1 53 ? 21.062 -1.822 4.605 1 97.25 53 LEU B O 1
ATOM 3074 N N . MET B 1 54 ? 22.484 -3.082 5.801 1 96.38 54 MET B N 1
ATOM 3075 C CA . MET B 1 54 ? 22.984 -3.873 4.676 1 96.38 54 MET B CA 1
ATOM 3076 C C . MET B 1 54 ? 22.891 -5.363 4.977 1 96.38 54 MET B C 1
ATOM 3078 O O . MET B 1 54 ? 23.391 -5.828 6 1 96.38 54 MET B O 1
ATOM 3082 N N . CYS B 1 55 ? 22.25 -6.047 4.105 1 97.06 55 CYS B N 1
ATOM 3083 C CA . CYS B 1 55 ? 22.094 -7.484 4.277 1 97.06 55 CYS B CA 1
ATOM 3084 C C . CYS B 1 55 ? 22.781 -8.25 3.154 1 97.06 55 CYS B C 1
ATOM 3086 O O . CYS B 1 55 ? 22.703 -7.848 1.991 1 97.06 55 CYS B O 1
ATOM 3088 N N . PHE B 1 56 ? 23.438 -9.328 3.535 1 96.44 56 PHE B N 1
ATOM 3089 C CA . PHE B 1 56 ? 24.234 -10.141 2.617 1 96.44 56 PHE B CA 1
ATOM 3090 C C . PHE B 1 56 ? 23.859 -11.617 2.748 1 96.44 56 PHE B C 1
ATOM 3092 O O . PHE B 1 56 ? 23.656 -12.109 3.855 1 96.44 56 PHE B O 1
ATOM 3099 N N . ALA B 1 57 ? 23.75 -12.234 1.674 1 95.56 57 ALA B N 1
ATOM 3100 C CA . ALA B 1 57 ? 23.609 -13.688 1.602 1 95.56 57 ALA B CA 1
ATOM 3101 C C . ALA B 1 57 ? 24.609 -14.281 0.617 1 95.56 57 ALA B C 1
ATOM 3103 O O . ALA B 1 57 ? 24.859 -13.711 -0.445 1 95.56 57 ALA B O 1
ATOM 3104 N N . ARG B 1 58 ? 25.109 -15.414 0.899 1 93.81 58 ARG B N 1
ATOM 3105 C CA . ARG B 1 58 ? 26.141 -16.031 0.077 1 93.81 58 ARG B CA 1
ATOM 3106 C C . ARG B 1 58 ? 25.562 -16.609 -1.207 1 93.81 58 ARG B C 1
ATOM 3108 O O . ARG B 1 58 ? 25.359 -17.812 -1.318 1 93.81 58 ARG B O 1
ATOM 3115 N N . ARG B 1 59 ? 25.484 -15.773 -2.199 1 91.5 59 ARG B N 1
ATOM 3116 C CA . ARG B 1 59 ? 24.922 -16.156 -3.49 1 91.5 59 ARG B CA 1
ATOM 3117 C C . ARG B 1 59 ? 26.031 -16.438 -4.504 1 91.5 59 ARG B C 1
ATOM 3119 O O . ARG B 1 59 ? 25.781 -17.047 -5.547 1 91.5 59 ARG B O 1
ATOM 3126 N N . THR B 1 60 ? 27.203 -15.945 -4.184 1 92.38 60 THR B N 1
ATOM 3127 C CA . THR B 1 60 ? 28.344 -16.125 -5.066 1 92.38 60 THR B CA 1
ATOM 3128 C C . THR B 1 60 ? 29.531 -16.719 -4.305 1 92.38 60 THR B C 1
ATOM 3130 O O . THR B 1 60 ? 29.438 -16.969 -3.1 1 92.38 60 THR B O 1
ATOM 3133 N N . GLN B 1 61 ? 30.656 -16.875 -5.062 1 93.12 61 GLN B N 1
ATOM 3134 C CA . GLN B 1 61 ? 31.859 -17.422 -4.461 1 93.12 61 GLN B CA 1
ATOM 3135 C C . GLN B 1 61 ? 32.688 -16.328 -3.805 1 93.12 61 GLN B C 1
ATOM 3137 O O . GLN B 1 61 ? 33.688 -16.609 -3.121 1 93.12 61 GLN B O 1
ATOM 3142 N N . GLU B 1 62 ? 32.25 -15.148 -3.857 1 92.75 62 GLU B N 1
ATOM 3143 C CA . GLU B 1 62 ? 32.969 -14.023 -3.258 1 92.75 62 GLU B CA 1
ATOM 3144 C C . GLU B 1 62 ? 32.781 -14.016 -1.741 1 92.75 62 GLU B C 1
ATOM 3146 O O . GLU B 1 62 ? 32 -14.773 -1.191 1 92.75 62 GLU B O 1
ATOM 3151 N N . GLN B 1 63 ? 33.625 -13.148 -1.197 1 94.19 63 GLN B N 1
ATOM 3152 C CA . GLN B 1 63 ? 33.469 -12.945 0.24 1 94.19 63 GLN B CA 1
ATOM 3153 C C . GLN B 1 63 ? 32.062 -12.523 0.59 1 94.19 63 GLN B C 1
ATOM 3155 O O . GLN B 1 63 ? 31.391 -11.836 -0.193 1 94.19 63 GLN B O 1
ATOM 3160 N N . LEU B 1 64 ? 31.641 -12.867 1.748 1 95.31 64 LEU B N 1
ATOM 3161 C CA . LEU B 1 64 ? 30.25 -12.672 2.156 1 95.31 64 LEU B CA 1
ATOM 3162 C C . LEU B 1 64 ? 29.844 -11.211 2.031 1 95.31 64 LEU B C 1
ATOM 3164 O O . LEU B 1 64 ? 28.766 -10.898 1.53 1 95.31 64 LEU B O 1
ATOM 3168 N N . LEU B 1 65 ? 30.734 -10.312 2.395 1 94 65 LEU B N 1
ATOM 3169 C CA . LEU B 1 65 ? 30.391 -8.898 2.434 1 94 65 LEU B CA 1
ATOM 3170 C C . LEU B 1 65 ? 30.641 -8.234 1.084 1 94 65 LEU B C 1
ATOM 3172 O O . LEU B 1 65 ? 30.578 -7.008 0.965 1 94 65 LEU B O 1
ATOM 3176 N N . HIS B 1 66 ? 30.938 -9.086 0.1 1 94.12 66 HIS B N 1
ATOM 3177 C CA . HIS B 1 66 ? 31.094 -8.57 -1.257 1 94.12 66 HIS B CA 1
ATOM 3178 C C . HIS B 1 66 ? 29.781 -8.008 -1.79 1 94.12 66 HIS B C 1
ATOM 3180 O O . HIS B 1 66 ? 28.703 -8.539 -1.501 1 94.12 66 HIS B O 1
ATOM 3186 N N . HIS B 1 67 ? 29.844 -6.988 -2.678 1 92.94 67 HIS B N 1
ATOM 3187 C CA . HIS B 1 67 ? 28.656 -6.281 -3.16 1 92.94 67 HIS B CA 1
ATOM 3188 C C . HIS B 1 67 ? 27.734 -7.215 -3.939 1 92.94 67 HIS B C 1
ATOM 3190 O O . HIS B 1 67 ? 26.516 -7.035 -3.932 1 92.94 67 HIS B O 1
ATOM 3196 N N . LYS B 1 68 ? 28.281 -8.227 -4.512 1 91.81 68 LYS B N 1
ATOM 3197 C CA . LYS B 1 68 ? 27.484 -9.172 -5.293 1 91.81 68 LYS B CA 1
ATOM 3198 C C . LYS B 1 68 ? 26.609 -10.023 -4.391 1 91.81 68 LYS B C 1
ATOM 3200 O O . LYS B 1 68 ? 25.641 -10.641 -4.859 1 91.81 68 LYS B O 1
ATOM 3205 N N . ASN B 1 69 ? 26.969 -10.055 -3.092 1 95 69 ASN B N 1
ATOM 3206 C CA . ASN B 1 69 ? 26.188 -10.828 -2.129 1 95 69 ASN B CA 1
ATOM 3207 C C . ASN B 1 69 ? 25.203 -9.953 -1.366 1 95 69 ASN B C 1
ATOM 3209 O O . ASN B 1 69 ? 24.422 -10.453 -0.546 1 95 69 ASN B O 1
ATOM 3213 N N . GLN B 1 70 ? 25.188 -8.633 -1.662 1 95.44 70 GLN B N 1
ATOM 3214 C CA . GLN B 1 70 ? 24.281 -7.711 -0.983 1 95.44 70 GLN B CA 1
ATOM 3215 C C . GLN B 1 70 ? 22.906 -7.711 -1.637 1 95.44 70 GLN B C 1
ATOM 3217 O O . GLN B 1 70 ? 22.781 -7.457 -2.838 1 95.44 70 GLN B O 1
ATOM 3222 N N . PHE B 1 71 ? 21.875 -8.016 -0.793 1 95.69 71 PHE B N 1
ATOM 3223 C CA . PHE B 1 71 ? 20.562 -8.094 -1.418 1 95.69 71 PHE B CA 1
ATOM 3224 C C . PHE B 1 71 ? 19.641 -6.992 -0.887 1 95.69 71 PHE B C 1
ATOM 3226 O O . PHE B 1 71 ? 18.531 -6.816 -1.379 1 95.69 71 PHE B O 1
ATOM 3233 N N . PHE B 1 72 ? 20.156 -6.293 0.151 1 96.88 72 PHE B N 1
ATOM 3234 C CA . PHE B 1 72 ? 19.406 -5.168 0.685 1 96.88 72 PHE B CA 1
ATOM 3235 C C . PHE B 1 72 ? 20.328 -4.055 1.143 1 96.88 72 PHE B C 1
ATOM 3237 O O . PHE B 1 72 ? 21.375 -4.324 1.735 1 96.88 72 PHE B O 1
ATOM 3244 N N . HIS B 1 73 ? 19.953 -2.842 0.923 1 96.44 73 HIS B N 1
ATOM 3245 C CA . HIS B 1 73 ? 20.641 -1.637 1.372 1 96.44 73 HIS B CA 1
ATOM 3246 C C . HIS B 1 73 ? 19.672 -0.471 1.521 1 96.44 73 HIS B C 1
ATOM 3248 O O . HIS B 1 73 ? 19.047 -0.055 0.546 1 96.44 73 HIS B O 1
ATOM 3254 N N . GLY B 1 74 ? 19.578 -0.007 2.713 1 96.25 74 GLY B N 1
ATOM 3255 C CA . GLY B 1 74 ? 18.703 1.145 2.885 1 96.25 74 GLY B CA 1
ATOM 3256 C C . GLY B 1 74 ? 18.641 1.633 4.32 1 96.25 74 GLY B C 1
ATOM 3257 O O . GLY B 1 74 ? 19.234 1.028 5.215 1 96.25 74 GLY B O 1
ATOM 3258 N N . PRO B 1 75 ? 18.031 2.738 4.555 1 97.19 75 PRO B N 1
ATOM 3259 C CA . PRO B 1 75 ? 17.984 3.357 5.883 1 97.19 75 PRO B CA 1
ATOM 3260 C C . PRO B 1 75 ? 17.016 2.666 6.824 1 97.19 75 PRO B C 1
ATOM 3262 O O . PRO B 1 75 ? 16 2.119 6.375 1 97.19 75 PRO B O 1
ATOM 3265 N N . ILE B 1 76 ? 17.344 2.715 8.07 1 97.69 76 ILE B N 1
ATOM 3266 C CA . ILE B 1 76 ? 16.391 2.371 9.133 1 97.69 76 ILE B CA 1
ATOM 3267 C C . ILE B 1 76 ? 15.383 3.502 9.305 1 97.69 76 ILE B C 1
ATOM 3269 O O . ILE B 1 76 ? 15.758 4.625 9.648 1 97.69 76 ILE B O 1
ATOM 3273 N N . ILE B 1 77 ? 14.156 3.154 9.125 1 97.19 77 ILE B N 1
ATOM 3274 C CA . ILE B 1 77 ? 13.102 4.168 9.117 1 97.19 77 ILE B CA 1
ATOM 3275 C C . ILE B 1 77 ? 12.414 4.211 10.477 1 97.19 77 ILE B C 1
ATOM 3277 O O . ILE B 1 77 ? 11.891 5.25 10.883 1 97.19 77 ILE B O 1
ATOM 3281 N N . SER B 1 78 ? 12.414 3.078 11.109 1 96.56 78 SER B N 1
ATOM 3282 C CA . SER B 1 78 ? 11.805 3.025 12.438 1 96.56 78 SER B CA 1
ATOM 3283 C C . SER B 1 78 ? 12.453 1.952 13.305 1 96.56 78 SER B C 1
ATOM 3285 O O . SER B 1 78 ? 13.055 1.012 12.781 1 96.56 78 SER B O 1
ATOM 3287 N N . TYR B 1 79 ? 12.375 2.191 14.562 1 95.19 79 TYR B N 1
ATOM 3288 C CA . TYR B 1 79 ? 12.773 1.175 15.531 1 95.19 79 TYR B CA 1
ATOM 3289 C C . TYR B 1 79 ? 11.828 1.168 16.734 1 95.19 79 TYR B C 1
ATOM 3291 O O . TYR B 1 79 ? 11.234 2.195 17.062 1 95.19 79 TYR B O 1
ATOM 3299 N N . GLU B 1 80 ? 11.664 0.031 17.219 1 95.25 80 GLU B N 1
ATOM 3300 C CA . GLU B 1 80 ? 10.82 -0.145 18.406 1 95.25 80 GLU B CA 1
ATOM 3301 C C . GLU B 1 80 ? 11.43 -1.16 19.375 1 95.25 80 GLU B C 1
ATOM 3303 O O . GLU B 1 80 ? 12.078 -2.117 18.953 1 95.25 80 GLU B O 1
ATOM 3308 N N . GLU B 1 81 ? 11.195 -0.882 20.578 1 95.44 81 GLU B N 1
ATOM 3309 C CA . GLU B 1 81 ? 11.586 -1.814 21.641 1 95.44 81 GLU B CA 1
ATOM 3310 C C . GLU B 1 81 ? 10.367 -2.506 22.234 1 95.44 81 GLU B C 1
ATOM 3312 O O . GLU B 1 81 ? 9.414 -1.846 22.656 1 95.44 81 GLU B O 1
ATOM 3317 N N . ASP B 1 82 ? 10.438 -3.799 22.266 1 94.31 82 ASP B N 1
ATOM 3318 C CA . ASP B 1 82 ? 9.375 -4.574 22.891 1 94.31 82 ASP B CA 1
ATOM 3319 C C . ASP B 1 82 ? 9.398 -4.426 24.406 1 94.31 82 ASP B C 1
ATOM 3321 O O . ASP B 1 82 ? 10.422 -4.707 25.047 1 94.31 82 ASP B O 1
ATOM 3325 N N . GLU B 1 83 ? 8.328 -4.098 24.922 1 91.31 83 GLU B N 1
ATOM 3326 C CA . GLU B 1 83 ? 8.266 -3.799 26.344 1 91.31 83 GLU B CA 1
ATOM 3327 C C . GLU B 1 83 ? 8.266 -5.078 27.188 1 91.31 83 GLU B C 1
ATOM 3329 O O . GLU B 1 83 ? 8.492 -5.039 28.391 1 91.31 83 GLU B O 1
ATOM 3334 N N . PHE B 1 84 ? 8.039 -6.234 26.547 1 90.62 84 PHE B N 1
ATOM 3335 C CA . PHE B 1 84 ? 7.957 -7.492 27.281 1 90.62 84 PHE B CA 1
ATOM 3336 C C . PHE B 1 84 ? 9.25 -8.281 27.141 1 90.62 84 PHE B C 1
ATOM 3338 O O . PHE B 1 84 ? 9.688 -8.938 28.094 1 90.62 84 PHE B O 1
ATOM 3345 N N . THR B 1 85 ? 9.922 -8.25 25.984 1 90.44 85 THR B N 1
ATOM 3346 C CA . THR B 1 85 ? 11.062 -9.125 25.719 1 90.44 85 THR B CA 1
ATOM 3347 C C . THR B 1 85 ? 12.359 -8.32 25.656 1 90.44 85 THR B C 1
ATOM 3349 O O . THR B 1 85 ? 13.453 -8.891 25.672 1 90.44 85 THR B O 1
ATOM 3352 N N . ASN B 1 86 ? 12.297 -6.984 25.5 1 89.62 86 ASN B N 1
ATOM 3353 C CA . ASN B 1 86 ? 13.414 -6.059 25.328 1 89.62 86 ASN B CA 1
ATOM 3354 C C . ASN B 1 86 ? 14.117 -6.262 24 1 89.62 86 ASN B C 1
ATOM 3356 O O . ASN B 1 86 ? 15.281 -5.895 23.844 1 89.62 86 ASN B O 1
ATOM 3360 N N . GLU B 1 87 ? 13.422 -6.934 23.172 1 94.06 87 GLU B N 1
ATOM 3361 C CA . GLU B 1 87 ? 13.914 -7.039 21.797 1 94.06 87 GLU B CA 1
ATOM 3362 C C . GLU B 1 87 ? 13.625 -5.766 21.016 1 94.06 87 GLU B C 1
ATOM 3364 O O . GLU B 1 87 ? 12.68 -5.035 21.328 1 94.06 87 GLU B O 1
ATOM 3369 N N . TRP B 1 88 ? 14.516 -5.586 20.047 1 94.81 88 TRP B N 1
ATOM 3370 C CA . TRP B 1 88 ? 14.352 -4.445 19.156 1 94.81 88 TRP B CA 1
ATOM 3371 C C . TRP B 1 88 ? 13.883 -4.898 17.781 1 94.81 88 TRP B C 1
ATOM 3373 O O . TRP B 1 88 ? 14.344 -5.922 17.266 1 94.81 88 TRP B O 1
ATOM 3383 N N . GLN B 1 89 ? 12.992 -4.113 17.312 1 96.19 89 GLN B N 1
ATOM 3384 C CA . GLN B 1 89 ? 12.609 -4.297 15.922 1 96.19 89 GLN B CA 1
ATOM 3385 C C . GLN B 1 89 ? 12.969 -3.07 15.086 1 96.19 89 GLN B C 1
ATOM 3387 O O . GLN B 1 89 ? 12.586 -1.948 15.43 1 96.19 89 GLN B O 1
ATOM 3392 N N . LEU B 1 90 ? 13.688 -3.324 14.016 1 97.06 90 LEU B N 1
ATOM 3393 C CA . LEU B 1 90 ? 14.055 -2.295 13.047 1 97.06 90 LEU B CA 1
ATOM 3394 C C . LEU B 1 90 ? 13.289 -2.475 11.742 1 97.06 90 LEU B C 1
ATOM 3396 O O . LEU B 1 90 ? 13.102 -3.602 11.273 1 97.06 90 LEU B O 1
ATOM 3400 N N . GLU B 1 91 ? 12.852 -1.349 11.234 1 97.38 91 GLU B N 1
ATOM 3401 C CA . GLU B 1 91 ? 12.289 -1.346 9.883 1 97.38 91 GLU B CA 1
ATOM 3402 C C . GLU B 1 91 ? 13.148 -0.532 8.93 1 97.38 91 GLU B C 1
ATOM 3404 O O . GLU B 1 91 ? 13.461 0.629 9.195 1 97.38 91 GLU B O 1
ATOM 3409 N N . GLY B 1 92 ? 13.555 -1.208 7.922 1 97.94 92 GLY B N 1
ATOM 3410 C CA . GLY B 1 92 ? 14.305 -0.552 6.863 1 97.94 92 GLY B CA 1
ATOM 3411 C C . GLY B 1 92 ? 13.594 -0.576 5.523 1 97.94 92 GLY B C 1
ATOM 3412 O O . GLY B 1 92 ? 12.695 -1.396 5.305 1 97.94 92 GLY B O 1
ATOM 3413 N N . ARG B 1 93 ? 13.961 0.366 4.707 1 97.31 93 ARG B N 1
ATOM 3414 C CA . ARG B 1 93 ? 13.523 0.412 3.316 1 97.31 93 ARG B CA 1
ATOM 3415 C C . ARG B 1 93 ? 14.711 0.525 2.371 1 97.31 93 ARG B C 1
ATOM 3417 O O . ARG B 1 93 ? 15.766 1.044 2.75 1 97.31 93 ARG B O 1
ATOM 3424 N N . GLU B 1 94 ? 14.531 0.034 1.186 1 96.62 94 GLU B N 1
ATOM 3425 C CA . GLU B 1 94 ? 15.594 0.195 0.194 1 96.62 94 GLU B CA 1
ATOM 3426 C C . GLU B 1 94 ? 15.859 1.67 -0.096 1 96.62 94 GLU B C 1
ATOM 3428 O O . GLU B 1 94 ? 15.008 2.521 0.159 1 96.62 94 GLU B O 1
ATOM 3433 N N . LEU B 1 95 ? 16.953 1.923 -0.698 1 94.12 95 LEU B N 1
ATOM 3434 C CA . LEU B 1 95 ? 17.453 3.277 -0.92 1 94.12 95 LEU B CA 1
ATOM 3435 C C . LEU B 1 95 ? 16.453 4.098 -1.724 1 94.12 95 LEU B C 1
ATOM 3437 O O . LEU B 1 95 ? 16.375 5.32 -1.563 1 94.12 95 LEU B O 1
ATOM 3441 N N . GLY B 1 96 ? 15.688 3.406 -2.48 1 94.88 96 GLY B N 1
ATOM 3442 C CA . GLY B 1 96 ? 14.672 4.094 -3.264 1 94.88 96 GLY B CA 1
ATOM 3443 C C . GLY B 1 96 ? 13.617 4.77 -2.408 1 94.88 96 GLY B C 1
ATOM 3444 O O . GLY B 1 96 ? 12.82 5.559 -2.912 1 94.88 96 GLY B O 1
ATOM 3445 N N . TRP B 1 97 ? 13.648 4.527 -1.103 1 96.19 97 TRP B N 1
ATOM 3446 C CA . TRP B 1 97 ? 12.727 5.164 -0.17 1 96.19 97 TRP B CA 1
ATOM 3447 C C . TRP B 1 97 ? 12.844 6.684 -0.24 1 96.19 97 TRP B C 1
ATOM 3449 O O . TRP B 1 97 ? 11.844 7.398 -0.109 1 96.19 97 TRP B O 1
ATOM 3459 N N . TYR B 1 98 ? 13.969 7.223 -0.568 1 94.94 98 TYR B N 1
ATOM 3460 C CA . TYR B 1 98 ? 14.18 8.664 -0.649 1 94.94 98 TYR B CA 1
ATOM 3461 C C . TYR B 1 98 ? 13.406 9.266 -1.822 1 94.94 98 TYR B C 1
ATOM 3463 O O . TYR B 1 98 ? 13.086 10.453 -1.819 1 94.94 98 TYR B O 1
ATOM 3471 N N . LEU B 1 99 ? 13.117 8.477 -2.793 1 96.38 99 LEU B N 1
ATOM 3472 C CA . LEU B 1 99 ? 12.289 8.938 -3.9 1 96.38 99 LEU B CA 1
ATOM 3473 C C . LEU B 1 99 ? 10.836 9.086 -3.465 1 96.38 99 LEU B C 1
ATOM 3475 O O . LEU B 1 99 ? 10.086 9.867 -4.062 1 96.38 99 LEU B O 1
ATOM 3479 N N . ALA B 1 100 ? 10.445 8.328 -2.457 1 94.12 100 ALA B N 1
ATOM 3480 C CA . ALA B 1 100 ? 9.102 8.438 -1.908 1 94.12 100 ALA B CA 1
ATOM 3481 C C . ALA B 1 100 ? 9.0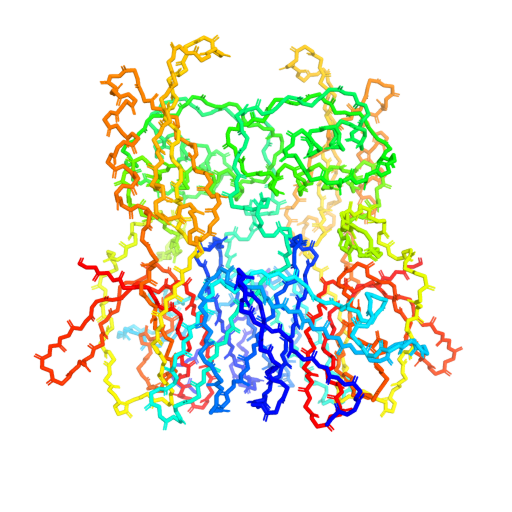16 9.555 -0.875 1 94.12 100 ALA B C 1
ATOM 3483 O O . ALA B 1 100 ? 7.922 10.016 -0.538 1 94.12 100 ALA B O 1
ATOM 3484 N N . LYS B 1 101 ? 10.117 9.984 -0.397 1 93.5 101 LYS B N 1
ATOM 3485 C CA . LYS B 1 101 ? 10.188 11.016 0.631 1 93.5 101 LYS B CA 1
ATOM 3486 C C . LYS B 1 101 ? 10.281 12.406 0.008 1 93.5 101 LYS B C 1
ATOM 3488 O O . LYS B 1 101 ? 9.781 13.383 0.573 1 93.5 101 LYS B O 1
ATOM 3493 N N . ASN B 1 102 ? 10.914 12.469 -1.111 1 94.81 102 ASN B N 1
ATOM 3494 C CA . ASN B 1 102 ? 11.195 13.766 -1.722 1 94.81 102 ASN B CA 1
ATOM 3495 C C . ASN B 1 102 ? 10.258 14.047 -2.889 1 94.81 102 ASN B C 1
ATOM 3497 O O . ASN B 1 102 ? 9.898 13.141 -3.639 1 94.81 102 ASN B O 1
ATOM 3501 N N . LYS B 1 103 ? 9.938 15.359 -3.031 1 93.69 103 LYS B N 1
ATOM 3502 C CA . LYS B 1 103 ? 9 15.789 -4.062 1 93.69 103 LYS B CA 1
ATOM 3503 C C . LYS B 1 103 ? 9.711 16.562 -5.164 1 93.69 103 LYS B C 1
ATOM 3505 O O . LYS B 1 103 ? 10.82 17.062 -4.961 1 93.69 103 LYS B O 1
ATOM 3510 N N . GLY B 1 104 ? 9.078 16.578 -6.293 1 91.81 104 GLY B N 1
ATOM 3511 C CA . GLY B 1 104 ? 9.438 17.469 -7.375 1 91.81 104 GLY B CA 1
ATOM 3512 C C . GLY B 1 104 ? 8.438 18.594 -7.586 1 91.81 104 GLY B C 1
ATOM 3513 O O . GLY B 1 104 ? 7.246 18.422 -7.305 1 91.81 104 GLY B O 1
ATOM 3514 N N . THR B 1 105 ? 8.922 19.672 -8.062 1 91.5 105 THR B N 1
ATOM 3515 C CA . THR B 1 105 ? 8.062 20.828 -8.328 1 91.5 105 THR B CA 1
ATOM 3516 C C . THR B 1 105 ? 7.457 20.734 -9.727 1 91.5 105 THR B C 1
ATOM 3518 O O . THR B 1 105 ? 8.078 21.156 -10.703 1 91.5 105 THR B O 1
ATOM 3521 N N . ARG B 1 106 ? 6.285 20.188 -9.797 1 90 106 ARG B N 1
ATOM 3522 C CA . ARG B 1 106 ? 5.441 20.094 -10.984 1 90 106 ARG B CA 1
ATOM 3523 C C . ARG B 1 106 ? 6.254 19.656 -12.203 1 90 106 ARG B C 1
ATOM 3525 O O . ARG B 1 106 ? 6.301 20.359 -13.211 1 90 106 ARG B O 1
ATOM 3532 N N . PRO B 1 107 ? 6.82 18.453 -12.18 1 93.38 107 PRO B N 1
ATOM 3533 C CA . PRO B 1 107 ? 7.629 18 -13.305 1 93.38 107 PRO B CA 1
ATOM 3534 C C . PRO B 1 107 ? 6.824 17.875 -14.602 1 93.38 107 PRO B C 1
ATOM 3536 O O . PRO B 1 107 ? 5.629 17.562 -14.555 1 93.38 107 PRO B O 1
ATOM 3539 N N . TYR B 1 108 ? 7.484 18.203 -15.672 1 93.69 108 TYR B N 1
ATOM 3540 C CA . TYR B 1 108 ? 6.93 18.078 -17.016 1 93.69 108 TYR B CA 1
ATOM 3541 C C . TYR B 1 108 ? 7.707 17.062 -17.844 1 93.69 108 TYR B C 1
ATOM 3543 O O . TYR B 1 108 ? 8.914 17.188 -18.016 1 93.69 108 TYR B O 1
ATOM 3551 N N . LEU B 1 109 ? 7.02 16.031 -18.234 1 95.31 109 LEU B N 1
ATOM 3552 C CA . LEU B 1 109 ? 7.613 14.992 -19.078 1 95.31 109 LEU B CA 1
ATOM 3553 C C . LEU B 1 109 ? 7.039 15.031 -20.484 1 95.31 109 LEU B C 1
ATOM 3555 O O . LEU B 1 109 ? 5.824 14.953 -20.672 1 95.31 109 LEU B O 1
ATOM 3559 N N . LYS B 1 110 ? 7.898 15.18 -21.453 1 93.69 110 LYS B N 1
ATOM 3560 C CA . LYS B 1 110 ? 7.477 15.25 -22.844 1 93.69 110 LYS B CA 1
ATOM 3561 C C . LYS B 1 110 ? 8.461 14.516 -23.75 1 93.69 110 LYS B C 1
ATOM 3563 O O . LYS B 1 110 ? 9.602 14.945 -23.922 1 93.69 110 LYS B O 1
ATOM 3568 N N . GLY B 1 111 ? 8.023 13.438 -24.391 1 95 111 GLY B N 1
ATOM 3569 C CA . GLY B 1 111 ? 8.867 12.602 -25.234 1 95 111 GLY B CA 1
ATOM 3570 C C . GLY B 1 111 ? 8.68 11.117 -24.969 1 95 111 GLY B C 1
ATOM 3571 O O . GLY B 1 111 ? 7.609 10.688 -24.547 1 95 111 GLY B O 1
ATOM 3572 N N . GLU B 1 112 ? 9.688 10.383 -25.391 1 97 112 GLU B N 1
ATOM 3573 C CA . GLU B 1 112 ? 9.633 8.969 -25.062 1 97 112 GLU B CA 1
ATOM 3574 C C . GLU B 1 112 ? 9.625 8.766 -23.547 1 97 112 GLU B C 1
ATOM 3576 O O . GLU B 1 112 ? 10.516 9.242 -22.844 1 97 112 GLU B O 1
ATOM 3581 N N . ALA B 1 113 ? 8.672 8.016 -23.016 1 97.38 113 ALA B N 1
ATOM 3582 C CA . ALA B 1 113 ? 8.359 7.984 -21.594 1 97.38 113 ALA B CA 1
ATOM 3583 C C . ALA B 1 113 ? 9.547 7.484 -20.781 1 97.38 113 ALA B C 1
ATOM 3585 O O . ALA B 1 113 ? 9.867 8.039 -19.719 1 97.38 113 ALA B O 1
ATOM 3586 N N . GLY B 1 114 ? 10.195 6.422 -21.234 1 98.56 114 GLY B N 1
ATOM 3587 C CA . GLY B 1 114 ? 11.336 5.895 -20.516 1 98.56 114 GLY B CA 1
ATOM 3588 C C . GLY B 1 114 ? 12.5 6.871 -20.438 1 98.56 114 GLY B C 1
ATOM 3589 O O . GLY B 1 114 ? 13.094 7.051 -19.375 1 98.56 114 GLY B O 1
ATOM 3590 N N . ALA B 1 115 ? 12.781 7.488 -21.516 1 98.69 115 ALA B N 1
ATOM 3591 C CA . ALA B 1 115 ? 13.859 8.469 -21.578 1 98.69 115 ALA B CA 1
ATOM 3592 C C . ALA B 1 115 ? 13.547 9.688 -20.703 1 98.69 115 ALA B C 1
ATOM 3594 O O . ALA B 1 115 ? 14.422 10.188 -20 1 98.69 115 ALA B O 1
ATOM 3595 N N . GLU B 1 116 ? 12.32 10.164 -20.781 1 98.5 116 GLU B N 1
ATOM 3596 C CA . GLU B 1 116 ? 11.906 11.312 -20 1 98.5 116 GLU B CA 1
ATOM 3597 C C . GLU B 1 116 ? 11.961 11.008 -18.5 1 98.5 116 GLU B C 1
ATOM 3599 O O . GLU B 1 116 ? 12.414 11.836 -17.703 1 98.5 116 GLU B O 1
ATOM 3604 N N . LEU B 1 117 ? 11.516 9.789 -18.156 1 98.69 117 LEU B N 1
ATOM 3605 C CA . LEU B 1 117 ? 11.539 9.383 -16.75 1 98.69 117 LEU B CA 1
ATOM 3606 C C . LEU B 1 117 ? 12.969 9.289 -16.234 1 98.69 117 LEU B C 1
ATOM 3608 O O . LEU B 1 117 ? 13.266 9.781 -15.148 1 98.69 117 LEU B O 1
ATOM 3612 N N . GLN B 1 118 ? 13.836 8.672 -17.031 1 98.75 118 GLN B N 1
ATOM 3613 C CA . GLN B 1 118 ? 15.242 8.555 -16.656 1 98.75 118 GLN B CA 1
ATOM 3614 C C . GLN B 1 118 ? 15.875 9.93 -16.438 1 98.75 118 GLN B C 1
ATOM 3616 O O . GLN B 1 118 ? 16.531 10.164 -15.43 1 98.75 118 GLN B O 1
ATOM 3621 N N . LYS B 1 119 ? 15.633 10.797 -17.375 1 98.56 119 LYS B N 1
ATOM 3622 C CA . LYS B 1 119 ? 16.172 12.148 -17.281 1 98.56 119 LYS B CA 1
ATOM 3623 C C . LYS B 1 119 ? 15.664 12.859 -16.031 1 98.56 119 LYS B C 1
ATOM 3625 O O . LYS B 1 119 ? 16.438 13.492 -15.312 1 98.56 119 LYS B O 1
ATOM 3630 N N . TYR B 1 120 ? 14.43 12.727 -15.758 1 98.38 120 TYR B N 1
ATOM 3631 C CA . TYR B 1 120 ? 13.805 13.367 -14.609 1 98.38 120 TYR B CA 1
ATOM 3632 C C . TYR B 1 120 ? 14.398 12.852 -13.305 1 98.38 120 TYR B C 1
ATOM 3634 O O . TYR B 1 120 ? 14.859 13.633 -12.469 1 98.38 120 TYR B O 1
ATOM 3642 N N . ILE B 1 121 ? 14.453 11.555 -13.133 1 98.25 121 ILE B N 1
ATOM 3643 C CA . ILE B 1 121 ? 14.922 10.984 -11.875 1 98.25 121 ILE B CA 1
ATOM 3644 C C . ILE B 1 121 ? 16.422 11.242 -11.719 1 98.25 121 ILE B C 1
ATOM 3646 O O . ILE B 1 121 ? 16.891 11.516 -10.609 1 98.25 121 ILE B O 1
ATOM 3650 N N . GLN B 1 122 ? 17.172 11.195 -12.797 1 97.88 122 GLN B N 1
ATOM 3651 C CA . GLN B 1 122 ? 18.609 11.477 -12.742 1 97.88 122 GLN B CA 1
ATOM 3652 C C . GLN B 1 122 ? 18.875 12.914 -12.281 1 97.88 122 GLN B C 1
ATOM 3654 O O . GLN B 1 122 ? 19.891 13.195 -11.656 1 97.88 122 GLN B O 1
ATOM 3659 N N . SER B 1 123 ? 17.938 13.789 -12.578 1 96.75 123 SER B N 1
ATOM 3660 C CA . SER B 1 123 ? 18.094 15.18 -12.164 1 96.75 123 SER B CA 1
ATOM 3661 C C . SER B 1 123 ? 18.062 15.312 -10.641 1 96.75 123 SER B C 1
ATOM 3663 O O . SER B 1 123 ? 18.453 16.344 -10.102 1 96.75 123 SER B O 1
ATOM 3665 N N . THR B 1 124 ? 17.625 14.305 -9.938 1 94 124 THR B N 1
ATOM 3666 C CA . THR B 1 124 ? 17.594 14.32 -8.477 1 94 124 THR B CA 1
ATOM 3667 C C . THR B 1 124 ? 18.922 13.828 -7.906 1 94 124 THR B C 1
ATOM 3669 O O . THR B 1 124 ? 19.109 13.797 -6.691 1 94 124 THR B O 1
ATOM 3672 N N . GLY B 1 125 ? 19.812 13.289 -8.703 1 93.06 125 GLY B N 1
ATOM 3673 C CA . GLY B 1 125 ? 21.109 12.805 -8.266 1 93.06 125 GLY B CA 1
ATOM 3674 C C . GLY B 1 125 ? 21.188 11.289 -8.164 1 93.06 125 GLY B C 1
ATOM 3675 O O . GLY B 1 125 ? 22.203 10.734 -7.746 1 93.06 125 GLY B O 1
ATOM 3676 N N . VAL B 1 126 ? 20.172 10.617 -8.516 1 94.31 126 VAL B N 1
ATOM 3677 C CA . VAL B 1 126 ? 20.109 9.156 -8.445 1 94.31 126 VAL B CA 1
ATOM 3678 C C . VAL B 1 126 ? 20.5 8.562 -9.797 1 94.31 126 VAL B C 1
ATOM 3680 O O . VAL B 1 126 ? 20.031 9.016 -10.844 1 94.31 126 VAL B O 1
ATOM 3683 N N . ASP B 1 127 ? 21.406 7.645 -9.789 1 96.5 127 ASP B N 1
ATOM 3684 C CA . ASP B 1 127 ? 21.672 6.883 -11 1 96.5 127 ASP B CA 1
ATOM 3685 C C . ASP B 1 127 ? 20.5 5.973 -11.359 1 96.5 127 ASP B C 1
ATOM 3687 O O . ASP B 1 127 ? 20.359 4.887 -10.797 1 96.5 127 ASP B O 1
ATOM 3691 N N . PHE B 1 128 ? 19.703 6.383 -12.234 1 98.06 128 PHE B N 1
ATOM 3692 C CA . PHE B 1 128 ? 18.469 5.738 -12.641 1 98.06 128 PHE B CA 1
ATOM 3693 C C . PHE B 1 128 ? 18.484 5.391 -14.125 1 98.06 128 PHE B C 1
ATOM 3695 O O . PHE B 1 128 ? 18.812 6.238 -14.961 1 98.06 128 PHE B O 1
ATOM 3702 N N . ARG B 1 129 ? 18.219 4.191 -14.414 1 98.19 129 ARG B N 1
ATOM 3703 C CA . ARG B 1 129 ? 18.266 3.691 -15.781 1 98.19 129 ARG B CA 1
ATOM 3704 C C . ARG B 1 129 ? 16.922 3.102 -16.203 1 98.19 129 ARG B C 1
ATOM 3706 O O . A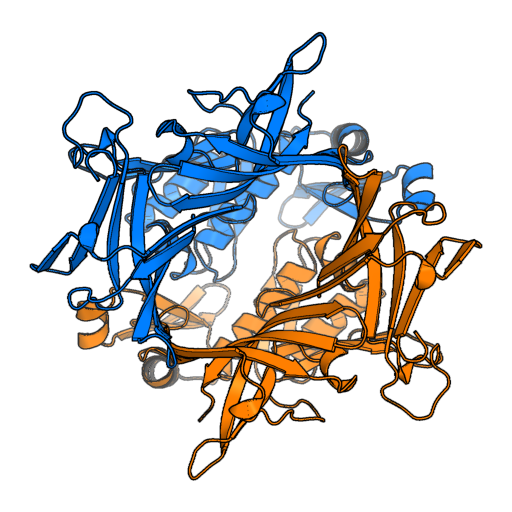RG B 1 129 ? 16.422 2.176 -15.562 1 98.19 129 ARG B O 1
ATOM 3713 N N . CYS B 1 130 ? 16.375 3.611 -17.172 1 98.62 130 CYS B N 1
ATOM 3714 C CA . CYS B 1 130 ? 15.062 3.197 -17.656 1 98.62 130 CYS B CA 1
ATOM 3715 C C . CYS B 1 130 ? 15.117 2.832 -19.141 1 98.62 130 CYS B C 1
ATOM 3717 O O . CYS B 1 130 ? 15.648 3.588 -19.953 1 98.62 130 CYS B O 1
ATOM 3719 N N . PRO B 1 131 ? 14.609 1.686 -19.5 1 98.31 131 PRO B N 1
ATOM 3720 C CA . PRO B 1 131 ? 14.539 1.33 -20.922 1 98.31 131 PRO B CA 1
ATOM 3721 C C . PRO B 1 131 ? 13.461 2.107 -21.672 1 98.31 131 PRO B C 1
ATOM 3723 O O . PRO B 1 131 ? 12.734 2.902 -21.078 1 98.31 131 PRO B O 1
ATOM 3726 N N . VAL B 1 132 ? 13.492 1.832 -22.984 1 97.81 132 VAL B N 1
ATOM 3727 C CA . VAL B 1 132 ? 12.375 2.326 -23.781 1 97.81 132 VAL B CA 1
ATOM 3728 C C . VAL B 1 132 ? 11.078 1.667 -23.328 1 97.81 132 VAL B C 1
ATOM 3730 O O . VAL B 1 132 ? 11 0.441 -23.219 1 97.81 132 VAL B O 1
ATOM 3733 N N . LEU B 1 133 ? 10.031 2.484 -23 1 96.88 133 LEU B N 1
ATOM 3734 C CA . LEU B 1 133 ? 8.797 1.94 -22.438 1 96.88 133 LEU B CA 1
ATOM 3735 C C . LEU B 1 133 ? 7.758 1.732 -23.531 1 96.88 133 LEU B C 1
ATOM 3737 O O . LEU B 1 133 ? 6.73 1.088 -23.312 1 96.88 133 LEU B O 1
ATOM 3741 N N . GLY B 1 134 ? 7.969 2.316 -24.719 1 92.12 134 GLY B N 1
ATOM 3742 C CA . GLY B 1 134 ? 7.133 1.987 -25.859 1 92.12 134 GLY B CA 1
ATOM 3743 C C . GLY B 1 134 ? 6.012 2.984 -26.094 1 92.12 134 GLY B C 1
ATOM 3744 O O . GLY B 1 134 ? 5.043 2.684 -26.781 1 92.12 134 GLY B O 1
ATOM 3745 N N . PHE B 1 135 ? 6.039 4.16 -25.438 1 92.06 135 PHE B N 1
ATOM 3746 C CA . PHE B 1 135 ? 5.043 5.199 -25.672 1 92.06 135 PHE B CA 1
ATOM 3747 C C . PHE B 1 135 ? 5.621 6.578 -25.391 1 92.06 135 PHE B C 1
ATOM 3749 O O . PHE B 1 135 ? 6.715 6.695 -24.828 1 92.06 135 PHE B O 1
ATOM 3756 N N . SER B 1 136 ? 4.941 7.582 -25.859 1 92.25 136 SER B N 1
ATOM 3757 C CA . SER B 1 136 ? 5.32 8.961 -25.578 1 92.25 136 SER B CA 1
ATOM 3758 C C . SER B 1 136 ? 4.387 9.594 -24.547 1 92.25 136 SER B C 1
ATOM 3760 O O . SER B 1 136 ? 3.199 9.266 -24.5 1 92.25 136 SER B O 1
ATOM 3762 N N . ILE B 1 137 ? 5.004 10.453 -23.766 1 91.5 137 ILE B N 1
ATOM 3763 C CA . ILE B 1 137 ? 4.242 11.133 -22.734 1 91.5 137 ILE B CA 1
ATOM 3764 C C . ILE B 1 137 ? 4.312 12.641 -22.938 1 91.5 137 ILE B C 1
ATOM 3766 O O . ILE B 1 137 ? 5.316 13.164 -23.438 1 91.5 137 ILE B O 1
ATOM 3770 N N . ASP B 1 138 ? 3.264 13.289 -22.719 1 88.88 138 ASP B N 1
ATOM 3771 C CA . ASP B 1 138 ? 3.119 14.742 -22.672 1 88.88 138 ASP B CA 1
ATOM 3772 C C . ASP B 1 138 ? 2.236 15.172 -21.5 1 88.88 138 ASP B C 1
ATOM 3774 O O . ASP B 1 138 ? 1.036 15.391 -21.672 1 88.88 138 ASP B O 1
ATOM 3778 N N . GLU B 1 139 ? 2.924 15.336 -20.312 1 87.88 139 GLU B N 1
ATOM 3779 C CA . GLU B 1 139 ? 2.137 15.531 -19.109 1 87.88 139 GLU B CA 1
ATOM 3780 C C . GLU B 1 139 ? 2.869 16.438 -18.109 1 87.88 139 GLU B C 1
ATOM 3782 O O . GLU B 1 139 ? 4.074 16.266 -17.891 1 87.88 139 GLU B O 1
ATOM 3787 N N . ARG B 1 140 ? 2.156 17.406 -17.562 1 89.38 140 ARG B N 1
ATOM 3788 C CA . ARG B 1 140 ? 2.598 18.188 -16.422 1 89.38 140 ARG B CA 1
ATOM 3789 C C . ARG B 1 140 ? 2.012 17.641 -15.125 1 89.38 140 ARG B C 1
ATOM 3791 O O . ARG B 1 140 ? 0.792 17.594 -14.953 1 89.38 140 ARG B O 1
ATOM 3798 N N . TYR B 1 141 ? 2.877 17.203 -14.258 1 89.44 141 TYR B N 1
ATOM 3799 C CA . TYR B 1 141 ? 2.443 16.688 -12.961 1 89.44 141 TYR B CA 1
ATOM 3800 C C . TYR B 1 141 ? 2.305 17.812 -11.945 1 89.44 141 TYR B C 1
ATOM 3802 O O . TYR B 1 141 ? 2.896 18.891 -12.117 1 89.44 141 TYR B O 1
ATOM 3810 N N . GLY B 1 142 ? 1.482 17.562 -10.93 1 86.5 142 GLY B N 1
ATOM 3811 C CA . GLY B 1 142 ? 1.529 18.438 -9.758 1 86.5 142 GLY B CA 1
ATOM 3812 C C . GLY B 1 142 ? 2.729 18.172 -8.867 1 86.5 142 GLY B C 1
ATOM 3813 O O . GLY B 1 142 ? 3.582 17.344 -9.195 1 86.5 142 GLY B O 1
ATOM 3814 N N . THR B 1 143 ? 2.807 19 -7.859 1 90.5 143 THR B N 1
ATOM 3815 C CA . THR B 1 143 ? 3.812 18.734 -6.836 1 90.5 143 THR B CA 1
ATOM 3816 C C . THR B 1 143 ? 3.533 17.406 -6.137 1 90.5 143 THR B C 1
ATOM 3818 O O . THR B 1 143 ? 2.51 17.25 -5.465 1 90.5 143 THR B O 1
ATOM 3821 N N . MET B 1 144 ? 4.379 16.406 -6.344 1 91.88 144 MET B N 1
ATOM 3822 C CA . MET B 1 144 ? 4.227 15.07 -5.77 1 91.88 144 MET B CA 1
ATOM 3823 C C . MET B 1 144 ? 5.582 14.383 -5.613 1 91.88 144 MET B C 1
ATOM 3825 O O . MET B 1 144 ? 6.598 14.898 -6.078 1 91.88 144 MET B O 1
ATOM 3829 N N . THR B 1 145 ? 5.605 13.289 -5.016 1 95 145 THR B N 1
ATOM 3830 C CA . THR B 1 145 ? 6.859 12.586 -4.777 1 95 145 THR B CA 1
ATOM 3831 C C . THR B 1 145 ? 7.398 11.984 -6.074 1 95 145 THR B C 1
ATOM 3833 O O . THR B 1 145 ? 6.629 11.68 -6.988 1 95 145 THR B O 1
ATOM 3836 N N . HIS B 1 146 ? 8.688 11.789 -6.109 1 97.25 146 HIS B N 1
ATOM 3837 C CA . HIS B 1 146 ? 9.305 11.188 -7.285 1 97.25 146 HIS B CA 1
ATOM 3838 C C . HIS B 1 146 ? 8.773 9.781 -7.523 1 97.25 146 HIS B C 1
ATOM 3840 O O . HIS B 1 146 ? 8.578 9.375 -8.672 1 97.25 146 HIS B O 1
ATOM 3846 N N . SER B 1 147 ? 8.516 9.078 -6.453 1 96.88 147 SER B N 1
ATOM 3847 C CA . SER B 1 147 ? 8.008 7.719 -6.562 1 96.88 147 SER B CA 1
ATOM 3848 C C . SER B 1 147 ? 6.633 7.695 -7.223 1 96.88 147 SER B C 1
ATOM 3850 O O . SER B 1 147 ? 6.32 6.781 -7.992 1 96.88 147 SER B O 1
ATOM 3852 N N . GLU B 1 148 ? 5.812 8.664 -6.965 1 94.5 148 GLU B N 1
ATOM 3853 C CA . GLU B 1 148 ? 4.492 8.734 -7.582 1 94.5 148 GLU B CA 1
ATOM 3854 C C . GLU B 1 148 ? 4.602 8.945 -9.094 1 94.5 148 GLU B C 1
ATOM 3856 O O . GLU B 1 148 ? 3.828 8.359 -9.859 1 94.5 148 GLU B O 1
ATOM 3861 N N . VAL B 1 149 ? 5.52 9.742 -9.492 1 95.94 149 VAL B N 1
ATOM 3862 C CA . VAL B 1 149 ? 5.754 9.961 -10.914 1 95.94 149 VAL B CA 1
ATOM 3863 C C . VAL B 1 149 ? 6.215 8.656 -11.562 1 95.94 149 VAL B C 1
ATOM 3865 O O . VAL B 1 149 ? 5.707 8.266 -12.617 1 95.94 149 VAL B O 1
ATOM 3868 N N . ILE B 1 150 ? 7.113 7.969 -10.891 1 98.06 150 ILE B N 1
ATOM 3869 C CA . ILE B 1 150 ? 7.625 6.699 -11.398 1 98.06 150 ILE B CA 1
ATOM 3870 C C . ILE B 1 150 ? 6.473 5.719 -11.594 1 98.06 150 ILE B C 1
ATOM 3872 O O . ILE B 1 150 ? 6.301 5.156 -12.672 1 98.06 150 ILE B O 1
ATOM 3876 N N . LEU B 1 151 ? 5.684 5.551 -10.586 1 96.19 151 LEU B N 1
ATOM 3877 C CA . LEU B 1 151 ? 4.602 4.566 -10.602 1 96.19 151 LEU B CA 1
ATOM 3878 C C . LEU B 1 151 ? 3.564 4.922 -11.664 1 96.19 151 LEU B C 1
ATOM 3880 O O . LEU B 1 151 ? 3.033 4.039 -12.336 1 96.19 151 LEU B O 1
ATOM 3884 N N . ASP B 1 152 ? 3.287 6.176 -11.859 1 94.19 152 ASP B N 1
ATOM 3885 C CA . ASP B 1 152 ? 2.314 6.598 -12.859 1 94.19 152 ASP B CA 1
ATOM 3886 C C . ASP B 1 152 ? 2.816 6.309 -14.273 1 94.19 152 ASP B C 1
ATOM 3888 O O . ASP B 1 152 ? 2.074 5.781 -15.109 1 94.19 152 ASP B O 1
ATOM 3892 N N . VAL B 1 153 ? 4.047 6.66 -14.484 1 96.94 153 VAL B N 1
ATOM 3893 C CA . VAL B 1 153 ? 4.625 6.449 -15.805 1 96.94 153 VAL B CA 1
ATOM 3894 C C . VAL B 1 153 ? 4.656 4.953 -16.125 1 96.94 153 VAL B C 1
ATOM 3896 O O . VAL B 1 153 ? 4.324 4.539 -17.234 1 96.94 153 VAL B O 1
ATOM 3899 N N . LEU B 1 154 ? 5.012 4.152 -15.172 1 97.38 154 LEU B N 1
ATOM 3900 C CA . LEU B 1 154 ? 5.082 2.711 -15.398 1 97.38 154 LEU B CA 1
ATOM 3901 C C . LEU B 1 154 ? 3.686 2.123 -15.586 1 97.38 154 LEU B C 1
ATOM 3903 O O . LEU B 1 154 ? 3.508 1.176 -16.359 1 97.38 154 LEU B O 1
ATOM 3907 N N . GLN B 1 155 ? 2.707 2.639 -14.891 1 93.62 155 GLN B N 1
ATOM 3908 C CA . GLN B 1 155 ? 1.327 2.215 -15.102 1 93.62 155 GLN B CA 1
ATOM 3909 C C . GLN B 1 155 ? 0.863 2.543 -16.516 1 93.62 155 GLN B C 1
ATOM 3911 O O . GLN B 1 155 ? 0.215 1.721 -17.172 1 93.62 155 GLN B O 1
ATOM 3916 N N . LYS B 1 156 ? 1.168 3.658 -16.969 1 92.31 156 LYS B N 1
ATOM 3917 C CA . LYS B 1 156 ? 0.812 4.051 -18.328 1 92.31 156 LYS B CA 1
ATOM 3918 C C . LYS B 1 156 ? 1.509 3.164 -19.359 1 92.31 156 LYS B C 1
ATOM 3920 O O . LYS B 1 156 ? 0.931 2.838 -20.391 1 92.31 156 LYS B O 1
ATOM 3925 N N . ALA B 1 157 ? 2.736 2.82 -19.047 1 95.12 157 ALA B N 1
ATOM 3926 C CA . ALA B 1 157 ? 3.426 1.878 -19.922 1 95.12 157 ALA B CA 1
ATOM 3927 C C . ALA B 1 157 ? 2.646 0.572 -20.047 1 95.12 157 ALA B C 1
ATOM 3929 O O . ALA B 1 157 ? 2.467 0.052 -21.156 1 95.12 157 ALA B O 1
ATOM 3930 N N . TYR B 1 158 ? 2.17 0.043 -18.969 1 91.38 158 TYR B N 1
ATOM 3931 C CA . TYR B 1 158 ? 1.37 -1.177 -18.969 1 91.38 158 TYR B CA 1
ATOM 3932 C C . TYR B 1 158 ? 0.107 -1.002 -19.797 1 91.38 158 TYR B C 1
ATOM 3934 O O . TYR B 1 158 ? -0.245 -1.876 -20.594 1 91.38 158 TYR B O 1
ATOM 3942 N N . GLU B 1 159 ? -0.46 0.102 -19.641 1 85.81 159 GLU B N 1
ATOM 3943 C CA . GLU B 1 159 ? -1.702 0.381 -20.359 1 85.81 159 GLU B CA 1
ATOM 3944 C C . GLU B 1 159 ? -1.473 0.436 -21.859 1 85.81 159 GLU B C 1
ATOM 3946 O O . GLU B 1 159 ? -2.322 -0.001 -22.641 1 85.81 159 GLU B O 1
ATOM 3951 N N . HIS B 1 160 ? -0.33 0.927 -22.266 1 87.06 160 HIS B N 1
ATOM 3952 C CA . HIS B 1 160 ? -0.038 1.116 -23.672 1 87.06 160 HIS B CA 1
ATOM 3953 C C . HIS B 1 160 ? 0.511 -0.162 -24.297 1 87.06 160 HIS B C 1
ATOM 3955 O O . HIS B 1 160 ? 0.212 -0.471 -25.453 1 87.06 160 HIS B O 1
ATOM 3961 N N . THR B 1 161 ? 1.263 -0.898 -23.516 1 87.81 161 THR B N 1
ATOM 3962 C CA . THR B 1 161 ? 2.049 -1.937 -24.172 1 87.81 161 THR B CA 1
ATOM 3963 C C . THR B 1 161 ? 1.636 -3.32 -23.672 1 87.81 161 THR B C 1
ATOM 3965 O O . THR B 1 161 ? 1.964 -4.332 -24.297 1 87.81 161 THR B O 1
ATOM 3968 N N . GLY B 1 162 ? 1.028 -3.352 -22.531 1 84.31 162 GLY B N 1
ATOM 3969 C CA . GLY B 1 162 ? 0.723 -4.629 -21.906 1 84.31 162 GLY B CA 1
ATOM 3970 C C . GLY B 1 162 ? 1.858 -5.164 -21.047 1 84.31 162 GLY B C 1
ATOM 3971 O O . GLY B 1 162 ? 1.715 -6.195 -20.391 1 84.31 162 GLY B O 1
ATOM 3972 N N . TYR B 1 163 ? 2.998 -4.43 -21.062 1 91.88 163 TYR B N 1
ATOM 3973 C CA . TYR B 1 163 ? 4.145 -4.855 -20.266 1 91.88 163 TYR B CA 1
ATOM 3974 C C . TYR B 1 163 ? 4.215 -4.074 -18.953 1 91.88 163 TYR B C 1
ATOM 3976 O O . TYR B 1 163 ? 4.086 -2.85 -18.953 1 91.88 163 TYR B O 1
ATOM 3984 N N . ARG B 1 164 ? 4.414 -4.824 -17.906 1 95.12 164 ARG B N 1
ATOM 3985 C CA . ARG B 1 164 ? 4.629 -4.195 -16.609 1 95.12 164 ARG B CA 1
ATOM 3986 C C . ARG B 1 164 ? 6.117 -4.09 -16.281 1 95.12 164 ARG B C 1
ATOM 3988 O O . ARG B 1 164 ? 6.922 -4.879 -16.781 1 95.12 164 ARG B O 1
ATOM 3995 N N . PHE B 1 165 ? 6.375 -3.084 -15.492 1 97.69 165 PHE B N 1
ATOM 3996 C CA . PHE B 1 165 ? 7.762 -2.828 -15.117 1 97.69 165 PHE B CA 1
ATOM 3997 C C . PHE B 1 165 ? 7.895 -2.68 -13.609 1 97.69 165 PHE B C 1
ATOM 3999 O O . PHE B 1 165 ? 6.91 -2.412 -12.914 1 97.69 165 PHE B O 1
ATOM 4006 N N . TYR B 1 166 ? 9.086 -3.002 -13.109 1 97.12 166 TYR B N 1
ATOM 4007 C CA . TYR B 1 166 ? 9.422 -2.834 -11.703 1 97.12 166 TYR B CA 1
ATOM 4008 C C . TYR B 1 166 ? 10.852 -2.334 -11.539 1 97.12 166 TYR B C 1
ATOM 4010 O O . TYR B 1 166 ? 11.602 -2.244 -12.508 1 97.12 166 TYR B O 1
ATOM 4018 N N . LEU B 1 167 ? 11.195 -1.95 -10.32 1 97.19 167 LEU B N 1
ATOM 4019 C CA . LEU B 1 167 ? 12.523 -1.407 -10.062 1 97.19 167 LEU B CA 1
ATOM 4020 C C . LEU B 1 167 ? 13.422 -2.455 -9.422 1 97.19 167 LEU B C 1
ATOM 4022 O O . LEU B 1 167 ? 12.984 -3.207 -8.547 1 97.19 167 LEU B O 1
ATOM 4026 N N . GLU B 1 168 ? 14.672 -2.422 -9.828 1 94.25 168 GLU B N 1
ATOM 4027 C CA . GLU B 1 168 ? 15.742 -3.195 -9.203 1 94.25 168 GLU B CA 1
ATOM 4028 C C . GLU B 1 168 ? 16.844 -2.285 -8.68 1 94.25 168 GLU B C 1
ATOM 4030 O O . GLU B 1 168 ? 17.125 -1.239 -9.266 1 94.25 168 GLU B O 1
ATOM 4035 N N . TYR B 1 169 ? 17.375 -2.734 -7.656 1 94.31 169 TYR B N 1
ATOM 4036 C CA . TYR B 1 169 ? 18.469 -2.021 -7.012 1 94.31 169 TYR B CA 1
ATOM 4037 C C . TYR B 1 169 ? 19.766 -2.814 -7.117 1 94.31 169 TYR B C 1
ATOM 4039 O O . TYR B 1 169 ? 19.891 -3.895 -6.531 1 94.31 169 TYR B O 1
ATOM 4047 N N . LEU B 1 170 ? 20.688 -2.227 -7.852 1 91.44 170 LEU B N 1
ATOM 4048 C CA . LEU B 1 170 ? 21.922 -2.957 -8.141 1 91.44 170 LEU B CA 1
ATOM 4049 C C . LEU B 1 170 ? 23.125 -2.211 -7.598 1 91.44 170 LEU B C 1
ATOM 4051 O O . LEU B 1 170 ? 23.188 -0.981 -7.664 1 91.44 170 LEU B O 1
ATOM 4055 N N . ARG B 1 171 ? 23.984 -3.004 -7.047 1 90.81 171 ARG B N 1
ATOM 4056 C CA . ARG B 1 171 ? 25.234 -2.465 -6.5 1 90.81 171 ARG B CA 1
ATOM 4057 C C . ARG B 1 171 ? 26.438 -2.957 -7.297 1 90.81 171 ARG B C 1
ATOM 4059 O O . ARG B 1 171 ? 26.469 -4.117 -7.711 1 90.81 171 ARG B O 1
ATOM 4066 N N . THR B 1 172 ? 27.281 -2.012 -7.559 1 88.19 172 THR B N 1
ATOM 4067 C CA . THR B 1 172 ? 28.609 -2.34 -8.078 1 88.19 172 THR B CA 1
ATOM 4068 C C . THR B 1 172 ? 29.688 -2.062 -7.027 1 88.19 172 THR B C 1
ATOM 4070 O O . THR B 1 172 ? 29.375 -1.723 -5.887 1 88.19 172 THR B O 1
ATOM 4073 N N . ASP B 1 173 ? 30.953 -2.334 -7.359 1 85.31 173 ASP B N 1
ATOM 4074 C CA . ASP B 1 173 ? 32.062 -2.049 -6.445 1 85.31 173 ASP B CA 1
ATOM 4075 C C . ASP B 1 173 ? 32.156 -0.551 -6.168 1 85.31 173 ASP B C 1
ATOM 4077 O O . ASP B 1 173 ? 32.688 -0.143 -5.137 1 85.31 173 ASP B O 1
ATOM 4081 N N . GLN B 1 174 ? 31.578 0.222 -7.062 1 83.69 174 GLN B N 1
ATOM 4082 C CA . GLN B 1 174 ? 31.812 1.657 -6.961 1 83.69 174 GLN B CA 1
ATOM 4083 C C . GLN B 1 174 ? 30.516 2.416 -6.707 1 83.69 174 GLN B C 1
ATOM 4085 O O . GLN B 1 174 ? 30.531 3.539 -6.195 1 83.69 174 GLN B O 1
ATOM 4090 N N . SER B 1 175 ? 29.469 1.767 -7.152 1 86.44 175 SER B N 1
ATOM 4091 C CA . SER B 1 175 ? 28.266 2.598 -7.141 1 86.44 175 SER B CA 1
ATOM 4092 C C . SER B 1 175 ? 27 1.75 -6.996 1 86.44 175 SER B C 1
ATOM 4094 O O . SER B 1 175 ? 27.094 0.534 -6.812 1 86.44 175 SER B O 1
ATOM 4096 N N . TYR B 1 176 ? 25.938 2.445 -6.754 1 89.44 176 TYR B N 1
ATOM 4097 C CA . TYR B 1 176 ? 24.594 1.879 -6.746 1 89.44 176 TYR B CA 1
ATOM 4098 C C . TYR B 1 176 ? 23.719 2.539 -7.805 1 89.44 176 TYR B C 1
ATOM 4100 O O . TYR B 1 176 ? 23.891 3.717 -8.125 1 89.44 176 TYR B O 1
ATOM 4108 N N . TYR B 1 177 ? 22.906 1.723 -8.484 1 94.62 177 TYR B N 1
ATOM 4109 C CA . TYR B 1 177 ? 21.953 2.336 -9.406 1 94.62 177 TYR B CA 1
ATOM 4110 C C . TYR B 1 177 ? 20.625 1.604 -9.383 1 94.62 177 TYR B C 1
ATOM 4112 O O . TYR B 1 177 ? 20.531 0.469 -8.906 1 94.62 177 TYR B O 1
ATOM 4120 N N . ILE B 1 178 ? 19.625 2.311 -9.75 1 97.25 178 ILE B N 1
ATOM 4121 C CA . ILE B 1 178 ? 18.266 1.787 -9.875 1 97.25 178 ILE B CA 1
ATOM 4122 C C . ILE B 1 178 ? 17.938 1.549 -11.344 1 97.25 178 ILE B C 1
ATOM 4124 O O . ILE B 1 178 ? 18.172 2.416 -12.188 1 97.25 178 ILE B O 1
ATOM 4128 N N . VAL B 1 179 ? 17.438 0.394 -11.633 1 97.25 179 VAL B N 1
ATOM 4129 C CA . VAL B 1 179 ? 17.109 0.077 -13.016 1 97.25 179 VAL B CA 1
ATOM 4130 C C . VAL B 1 179 ? 15.641 -0.341 -13.109 1 97.25 179 VAL B C 1
ATOM 4132 O O . VAL B 1 179 ? 15.141 -1.066 -12.242 1 97.25 179 VAL B O 1
ATOM 4135 N N . VAL B 1 180 ? 14.961 0.196 -14.102 1 98.25 180 VAL B N 1
ATOM 4136 C CA . VAL B 1 180 ? 13.617 -0.266 -14.438 1 98.25 180 VAL B CA 1
ATOM 4137 C C . VAL B 1 180 ? 13.703 -1.519 -15.305 1 98.25 180 VAL B C 1
ATOM 4139 O O . VAL B 1 180 ? 14.359 -1.517 -16.344 1 98.25 180 VAL B O 1
ATOM 4142 N N . ALA B 1 181 ? 13.078 -2.533 -14.82 1 97.56 181 ALA B N 1
ATOM 4143 C CA . ALA B 1 181 ? 13.094 -3.801 -15.547 1 97.56 181 ALA B CA 1
ATOM 4144 C C . ALA B 1 181 ? 11.68 -4.254 -15.875 1 97.56 181 ALA B C 1
ATOM 4146 O O . ALA B 1 181 ? 10.727 -3.947 -15.148 1 97.56 181 ALA B O 1
ATOM 4147 N N . ARG B 1 182 ? 11.586 -4.945 -16.984 1 97.38 182 ARG B N 1
ATOM 4148 C CA . ARG B 1 182 ? 10.297 -5.527 -17.359 1 97.38 182 ARG B CA 1
ATOM 4149 C C . ARG B 1 182 ? 10.008 -6.781 -16.531 1 97.38 182 ARG B C 1
ATOM 4151 O O . ARG B 1 182 ? 10.898 -7.605 -16.312 1 97.38 182 ARG B O 1
ATOM 4158 N N . GLU B 1 183 ? 8.758 -6.914 -16.156 1 97 183 GLU B N 1
ATOM 4159 C CA . GLU B 1 183 ? 8.375 -8.102 -15.398 1 97 183 GLU B CA 1
ATOM 4160 C C . GLU B 1 183 ? 8.711 -9.375 -16.156 1 97 183 GLU B C 1
ATOM 4162 O O . GLU B 1 183 ? 8.5 -9.453 -17.375 1 97 183 GLU B O 1
ATOM 4167 N N . GLY B 1 184 ? 9.266 -10.344 -15.453 1 97.19 184 GLY B N 1
ATOM 4168 C CA . GLY B 1 184 ? 9.484 -11.672 -16 1 97.19 184 GLY B CA 1
ATOM 4169 C C . GLY B 1 184 ? 10.82 -11.812 -16.719 1 97.19 184 GLY B C 1
ATOM 4170 O O . GLY B 1 184 ? 11.102 -12.852 -17.312 1 97.19 184 GLY B O 1
ATOM 4171 N N . THR B 1 185 ? 11.641 -10.758 -16.688 1 96.31 185 THR B N 1
ATOM 4172 C CA . THR B 1 185 ? 12.891 -10.805 -17.438 1 96.31 185 THR B CA 1
ATOM 4173 C C . THR B 1 185 ? 14.07 -11.047 -16.516 1 96.31 185 THR B C 1
ATOM 4175 O O . THR B 1 185 ? 15.219 -10.773 -16.875 1 96.31 185 THR B O 1
ATOM 4178 N N . ASN B 1 186 ? 13.75 -11.469 -15.312 1 94.75 186 ASN B N 1
ATOM 4179 C CA . ASN B 1 186 ? 14.82 -11.789 -14.383 1 94.75 186 ASN B CA 1
ATOM 4180 C C . ASN B 1 186 ? 15.75 -12.859 -14.938 1 94.75 186 ASN B C 1
ATOM 4182 O O . ASN B 1 186 ? 15.297 -13.789 -15.617 1 94.75 186 ASN B O 1
ATOM 4186 N N . ASN B 1 187 ? 17.047 -12.695 -14.648 1 90.06 187 ASN B N 1
ATOM 4187 C CA . ASN B 1 187 ? 18.078 -13.578 -15.18 1 90.06 187 ASN B CA 1
ATOM 4188 C C . ASN B 1 187 ? 18.016 -14.969 -14.562 1 90.06 187 ASN B C 1
ATOM 4190 O O . ASN B 1 187 ? 18.297 -15.961 -15.227 1 90.06 187 ASN B O 1
ATOM 4194 N N . GLN B 1 188 ? 17.719 -14.992 -13.344 1 91.69 188 GLN B N 1
ATOM 4195 C CA . GLN B 1 188 ? 17.531 -16.266 -12.648 1 91.69 188 GLN B CA 1
ATOM 4196 C C . GLN B 1 188 ? 16.062 -16.547 -12.398 1 91.69 188 GLN B C 1
ATOM 4198 O O . GLN B 1 188 ? 15.359 -15.727 -11.789 1 91.69 188 GLN B O 1
ATOM 4203 N N . VAL B 1 189 ? 15.625 -17.703 -12.859 1 96.31 189 VAL B N 1
ATOM 4204 C CA . VAL B 1 189 ? 14.211 -18.062 -12.734 1 96.31 189 VAL B CA 1
ATOM 4205 C C . VAL B 1 189 ? 14.055 -19.219 -11.75 1 96.31 189 VAL B C 1
ATOM 4207 O O . VAL B 1 189 ? 14.367 -20.359 -12.07 1 96.31 189 VAL B O 1
ATOM 4210 N N . PRO B 1 190 ? 13.602 -18.906 -10.57 1 96.69 190 PRO B N 1
ATOM 4211 C CA . PRO B 1 190 ? 13.367 -19.984 -9.609 1 96.69 190 PRO B CA 1
ATOM 4212 C C . PRO B 1 190 ? 12.32 -20.984 -10.086 1 96.69 190 PRO B C 1
ATOM 4214 O O . PRO B 1 190 ? 11.328 -20.594 -10.711 1 96.69 190 PRO B O 1
ATOM 4217 N N . VAL B 1 191 ? 12.586 -22.281 -9.805 1 97.06 191 VAL B N 1
ATOM 4218 C CA . VAL B 1 191 ? 11.625 -23.359 -10.023 1 97.06 191 VAL B CA 1
ATOM 4219 C C . VAL B 1 191 ? 11.211 -23.969 -8.688 1 97.06 191 VAL B C 1
ATOM 4221 O O . VAL B 1 191 ? 12.047 -24.484 -7.949 1 97.06 191 VAL B O 1
ATOM 4224 N N . PHE B 1 192 ? 9.898 -23.875 -8.43 1 97.19 192 PHE B N 1
ATOM 4225 C CA . PHE B 1 192 ? 9.398 -24.438 -7.184 1 97.19 192 PHE B CA 1
ATOM 4226 C C . PHE B 1 192 ? 8.703 -25.766 -7.434 1 97.19 192 PHE B C 1
ATOM 4228 O O . PHE B 1 192 ? 7.992 -25.922 -8.43 1 97.19 192 PHE B O 1
ATOM 4235 N N . ILE B 1 193 ? 8.938 -26.672 -6.512 1 95.5 193 ILE B N 1
ATOM 4236 C CA . ILE B 1 193 ? 8.328 -27.984 -6.625 1 95.5 193 ILE B CA 1
ATOM 4237 C C . ILE B 1 193 ? 7.391 -28.219 -5.441 1 95.5 193 ILE B C 1
ATOM 4239 O O . ILE B 1 193 ? 7.547 -27.609 -4.387 1 95.5 193 ILE B O 1
ATOM 4243 N N . ARG B 1 194 ? 6.48 -29.062 -5.621 1 91.19 194 ARG B N 1
ATOM 4244 C CA . ARG B 1 194 ? 5.418 -29.328 -4.656 1 91.19 194 ARG B CA 1
ATOM 4245 C C . ARG B 1 194 ? 5.992 -29.719 -3.299 1 91.19 194 ARG B C 1
ATOM 4247 O O . ARG B 1 194 ? 5.496 -29.281 -2.258 1 91.19 194 ARG B O 1
ATOM 4254 N N . ASP B 1 195 ? 7.047 -30.484 -3.242 1 90.5 195 ASP B N 1
ATOM 4255 C CA . ASP B 1 195 ? 7.621 -31 -2.004 1 90.5 195 ASP B CA 1
ATOM 4256 C C . ASP B 1 195 ? 8.164 -29.859 -1.135 1 90.5 195 ASP B C 1
ATOM 4258 O O . ASP B 1 195 ? 8.359 -30.047 0.07 1 90.5 195 ASP B O 1
ATOM 4262 N N . GLN B 1 196 ? 8.406 -28.75 -1.755 1 90.81 196 GLN B N 1
ATOM 4263 C CA . GLN B 1 196 ? 8.953 -27.609 -1.03 1 90.81 196 GLN B CA 1
ATOM 4264 C C . GLN B 1 196 ? 7.836 -26.719 -0.5 1 90.81 196 GLN B C 1
ATOM 4266 O O . GLN B 1 196 ? 8.094 -25.781 0.269 1 90.81 196 GLN B O 1
ATOM 4271 N N . MET B 1 197 ? 6.613 -27 -0.896 1 94.62 197 MET B N 1
ATOM 4272 C CA . MET B 1 197 ? 5.512 -26.094 -0.592 1 94.62 197 MET B CA 1
ATOM 4273 C C . MET B 1 197 ? 4.824 -26.5 0.709 1 94.62 197 MET B C 1
ATOM 4275 O O . MET B 1 197 ? 4.41 -27.641 0.874 1 94.62 197 MET B O 1
ATOM 4279 N N . GLU B 1 198 ? 4.793 -25.516 1.582 1 95.06 198 GLU B N 1
ATOM 4280 C CA . GLU B 1 198 ? 4.023 -25.688 2.811 1 95.06 198 GLU B CA 1
ATOM 4281 C C . GLU B 1 198 ? 2.543 -25.391 2.58 1 95.06 198 GLU B C 1
ATOM 4283 O O . GLU B 1 198 ? 1.683 -25.922 3.285 1 95.06 198 GLU B O 1
ATOM 4288 N N . SER B 1 199 ? 2.252 -24.562 1.68 1 95.44 199 SER B N 1
ATOM 4289 C CA . SER B 1 199 ? 0.892 -24.234 1.272 1 95.44 199 SER B CA 1
ATOM 4290 C C . SER B 1 199 ? 0.834 -23.859 -0.203 1 95.44 199 SER B C 1
ATOM 4292 O O . SER B 1 199 ? 1.824 -23.391 -0.767 1 95.44 199 SER B O 1
ATOM 4294 N N . SER B 1 200 ? -0.256 -24.125 -0.746 1 96.38 200 SER B N 1
ATOM 4295 C CA . SER B 1 200 ? -0.525 -23.781 -2.139 1 96.38 200 SER B CA 1
ATOM 4296 C C . SER B 1 200 ? -2.018 -23.578 -2.383 1 96.38 200 SER B C 1
ATOM 4298 O O . SER B 1 200 ? -2.834 -24.391 -1.941 1 96.38 200 SER B O 1
ATOM 4300 N N . SER B 1 201 ? -2.305 -22.453 -2.996 1 96.62 201 SER B N 1
ATOM 4301 C CA . SER B 1 201 ? -3.695 -22.188 -3.352 1 96.62 201 SER B CA 1
ATOM 4302 C C . SER B 1 201 ? -3.809 -21.672 -4.777 1 96.62 201 SER B C 1
ATOM 4304 O O . SER B 1 201 ? -2.854 -21.094 -5.316 1 96.62 201 SER B O 1
ATOM 4306 N N . ARG B 1 202 ? -4.906 -21.953 -5.387 1 96.19 202 ARG B N 1
ATOM 4307 C CA . ARG B 1 202 ? -5.203 -21.484 -6.738 1 96.19 202 ARG B CA 1
ATOM 4308 C C . ARG B 1 202 ? -6.535 -20.734 -6.785 1 96.19 202 ARG B C 1
ATOM 4310 O O . ARG B 1 202 ? -7.473 -21.094 -6.07 1 96.19 202 ARG B O 1
ATOM 4317 N N . GLY B 1 203 ? -6.551 -19.734 -7.602 1 96.06 203 GLY B N 1
ATOM 4318 C CA . GLY B 1 203 ? -7.785 -18.969 -7.723 1 96.06 203 GLY B CA 1
ATOM 4319 C C . GLY B 1 203 ? -7.746 -17.953 -8.852 1 96.06 203 GLY B C 1
ATOM 4320 O O . GLY B 1 203 ? -7.16 -18.203 -9.898 1 96.06 203 GLY B O 1
ATOM 4321 N N . SER B 1 204 ? -8.555 -16.969 -8.664 1 96.12 204 SER B N 1
ATOM 4322 C CA . SER B 1 204 ? -8.648 -15.891 -9.641 1 96.12 204 SER B CA 1
ATOM 4323 C C . SER B 1 204 ? -8.898 -14.547 -8.961 1 96.12 204 SER B C 1
ATOM 4325 O O . SER B 1 204 ? -9.328 -14.508 -7.809 1 96.12 204 SER B O 1
ATOM 4327 N N . SER B 1 205 ? -8.547 -13.523 -9.68 1 96.5 205 SER B N 1
ATOM 4328 C CA . SER B 1 205 ? -8.68 -12.172 -9.156 1 96.5 205 SER B CA 1
ATOM 4329 C C . SER B 1 205 ? -9.195 -11.211 -10.219 1 96.5 205 SER B C 1
ATOM 4331 O O . SER B 1 205 ? -8.797 -11.289 -11.383 1 96.5 205 SER B O 1
ATOM 4333 N N . ILE B 1 206 ? -10.086 -10.289 -9.781 1 96.12 206 ILE B N 1
ATOM 4334 C CA . ILE B 1 206 ? -10.586 -9.273 -10.695 1 96.12 206 ILE B CA 1
ATOM 4335 C C . ILE B 1 206 ? -9.898 -7.938 -10.414 1 96.12 206 ILE B C 1
ATOM 4337 O O . ILE B 1 206 ? -10.336 -6.891 -10.898 1 96.12 206 ILE B O 1
ATOM 4341 N N . GLU B 1 207 ? -8.805 -7.934 -9.648 1 93.31 207 GLU B N 1
ATOM 4342 C CA . GLU B 1 207 ? -8.094 -6.711 -9.281 1 93.31 207 GLU B CA 1
ATOM 4343 C C . GLU B 1 207 ? -7.652 -5.938 -10.523 1 93.31 207 GLU B C 1
ATOM 4345 O O . GLU B 1 207 ? -7.742 -4.711 -10.562 1 93.31 207 GLU B O 1
ATOM 4350 N N . ASP B 1 208 ? -7.242 -6.629 -11.555 1 90.5 208 ASP B N 1
ATOM 4351 C CA . ASP B 1 208 ? -6.734 -5.992 -12.766 1 90.5 208 ASP B CA 1
ATOM 4352 C C . ASP B 1 208 ? -7.695 -6.195 -13.938 1 90.5 208 ASP B C 1
ATOM 4354 O O . ASP B 1 208 ? -7.277 -6.172 -15.094 1 90.5 208 ASP B O 1
ATOM 4358 N N . THR B 1 209 ? -8.922 -6.5 -13.648 1 94.56 209 THR B N 1
ATOM 4359 C CA . THR B 1 209 ? -9.945 -6.699 -14.672 1 94.56 209 THR B CA 1
ATOM 4360 C C . THR B 1 209 ? -10.688 -5.398 -14.953 1 94.56 209 THR B C 1
ATOM 4362 O O . THR B 1 209 ? -11.023 -4.656 -14.031 1 94.56 209 THR B O 1
ATOM 4365 N N . TYR B 1 210 ? -10.875 -5.164 -16.172 1 95.56 210 TYR B N 1
ATOM 4366 C CA . TYR B 1 210 ? -11.664 -4.027 -16.625 1 95.56 210 TYR B CA 1
ATOM 4367 C C . TYR B 1 210 ? -12.734 -4.465 -17.625 1 95.56 210 TYR B C 1
ATOM 4369 O O . TYR B 1 210 ? -12.43 -5.16 -18.594 1 95.56 210 TYR B O 1
ATOM 4377 N N . THR B 1 211 ? -13.914 -4.031 -17.375 1 96.94 211 THR B N 1
ATOM 4378 C CA . THR B 1 211 ? -15.047 -4.469 -18.188 1 96.94 211 THR B CA 1
ATOM 4379 C C . THR B 1 211 ? -15.398 -3.418 -19.234 1 96.94 211 THR B C 1
ATOM 4381 O O . THR B 1 211 ? -16.156 -3.693 -20.172 1 96.94 211 THR B O 1
ATOM 4384 N N . VAL B 1 212 ? -14.875 -2.199 -19.078 1 97 212 VAL B N 1
ATOM 4385 C CA . VAL B 1 212 ? -15.039 -1.077 -20 1 97 212 VAL B CA 1
ATOM 4386 C C . VAL B 1 212 ? -13.68 -0.422 -20.25 1 97 212 VAL B C 1
ATOM 4388 O O . VAL B 1 212 ? -12.906 -0.208 -19.312 1 97 212 VAL B O 1
ATOM 4391 N N . VAL B 1 213 ? -13.367 -0.167 -21.531 1 96.62 213 VAL B N 1
ATOM 4392 C CA . VAL B 1 213 ? -12.133 0.529 -21.875 1 96.62 213 VAL B CA 1
ATOM 4393 C C . VAL B 1 213 ? -12.445 1.732 -22.75 1 96.62 213 VAL B C 1
ATOM 4395 O O . VAL B 1 213 ? -13.164 1.607 -23.75 1 96.62 213 VAL B O 1
ATOM 4398 N N . THR B 1 214 ? -12 2.869 -22.328 1 97.25 214 THR B N 1
ATOM 4399 C CA . THR B 1 214 ? -12.102 4.086 -23.125 1 97.25 214 THR B CA 1
ATOM 4400 C C . THR B 1 214 ? -10.719 4.523 -23.625 1 97.25 214 THR B C 1
ATOM 4402 O O . THR B 1 214 ? -9.797 4.68 -22.828 1 97.25 214 THR B O 1
ATOM 4405 N N . ALA B 1 215 ? -10.57 4.648 -24.938 1 96.38 215 ALA B N 1
ATOM 4406 C CA . ALA B 1 215 ? -9.359 5.195 -25.547 1 96.38 215 ALA B CA 1
ATOM 4407 C C . ALA B 1 215 ? -9.578 6.641 -25.984 1 96.38 215 ALA B C 1
ATOM 4409 O O . ALA B 1 215 ? -10.555 6.949 -26.672 1 96.38 215 ALA B O 1
ATOM 4410 N N . GLN B 1 216 ? -8.641 7.484 -25.531 1 95.31 216 GLN B N 1
ATOM 4411 C CA . GLN B 1 216 ? -8.805 8.906 -25.812 1 95.31 216 GLN B CA 1
ATOM 4412 C C . GLN B 1 216 ? -7.578 9.469 -26.531 1 95.31 216 GLN B C 1
ATOM 4414 O O . GLN B 1 216 ? -6.441 9.164 -26.172 1 95.31 216 GLN B O 1
ATOM 4419 N N . LYS B 1 217 ? -7.859 10.25 -27.609 1 92.44 217 LYS B N 1
ATOM 4420 C CA . LYS B 1 217 ? -6.836 11.031 -28.297 1 92.44 217 LYS B CA 1
ATOM 4421 C C . LYS B 1 217 ? -6.922 12.508 -27.922 1 92.44 217 LYS B C 1
ATOM 4423 O O . LYS B 1 217 ? -7.992 13.117 -28.016 1 92.44 217 LYS B O 1
ATOM 4428 N N . TRP B 1 218 ? -5.812 12.922 -27.391 1 88.06 218 TRP B N 1
ATOM 4429 C CA . TRP B 1 218 ? -5.762 14.32 -26.969 1 88.06 218 TRP B CA 1
ATOM 4430 C C . TRP B 1 218 ? -4.973 15.164 -27.969 1 88.06 218 TRP B C 1
ATOM 4432 O O . TRP B 1 218 ? -3.961 14.711 -28.516 1 88.06 218 TRP B O 1
ATOM 4442 N N . LYS B 1 219 ? -5.555 16.391 -28.281 1 84.31 219 LYS B N 1
ATOM 4443 C CA . LYS B 1 219 ? -4.895 17.422 -29.078 1 84.31 219 LYS B CA 1
ATOM 4444 C C . LYS B 1 219 ? -5.062 18.797 -28.438 1 84.31 219 LYS B C 1
ATOM 4446 O O . LYS B 1 219 ? -6.184 19.219 -28.141 1 84.31 219 LYS B O 1
ATOM 4451 N N . ASP B 1 220 ? -3.947 19.453 -28.172 1 81.12 220 ASP B N 1
ATOM 4452 C CA . ASP B 1 220 ? -3.951 20.797 -27.594 1 81.12 220 ASP B CA 1
ATOM 4453 C C . ASP B 1 220 ? -4.789 20.844 -26.312 1 81.12 220 ASP B C 1
ATOM 4455 O O . ASP B 1 220 ? -5.672 21.703 -26.188 1 81.12 220 ASP B O 1
ATOM 4459 N N . GLU B 1 221 ? -4.711 19.797 -25.422 1 79.5 221 GLU B N 1
ATOM 4460 C CA . GLU B 1 221 ? -5.328 19.703 -24.094 1 79.5 221 GLU B CA 1
ATOM 4461 C C . GLU B 1 221 ? -6.832 19.484 -24.203 1 79.5 221 GLU B C 1
ATOM 4463 O O . GLU B 1 221 ? -7.574 19.75 -23.25 1 79.5 221 GLU B O 1
ATOM 4468 N N . LYS B 1 222 ? -7.242 19.125 -25.453 1 87.31 222 LYS B N 1
ATOM 4469 C CA . LYS B 1 222 ? -8.641 18.75 -25.672 1 87.31 222 LYS B CA 1
ATOM 4470 C C . LYS B 1 222 ? -8.758 17.344 -26.234 1 87.31 222 LYS B C 1
ATOM 4472 O O . LYS B 1 222 ? -7.844 16.875 -26.922 1 87.31 222 LYS B O 1
ATOM 4477 N N . ILE B 1 223 ? -9.891 16.75 -25.906 1 92.31 223 ILE B N 1
ATOM 4478 C CA . ILE B 1 223 ? -10.148 15.422 -26.453 1 92.31 223 ILE B CA 1
ATOM 4479 C C . ILE B 1 223 ? -10.492 15.539 -27.938 1 92.31 223 ILE B C 1
ATOM 4481 O O . ILE B 1 223 ? -11.492 16.172 -28.297 1 92.31 223 ILE B O 1
ATOM 4485 N N . ALA B 1 224 ? -9.734 15 -28.781 1 93.56 224 ALA B N 1
ATOM 4486 C CA . ALA B 1 224 ? -9.961 14.992 -30.234 1 93.56 224 ALA B CA 1
ATOM 4487 C C . ALA B 1 224 ? -10.836 13.812 -30.641 1 93.56 224 ALA B C 1
ATOM 4489 O O . ALA B 1 224 ? -11.625 13.922 -31.578 1 93.56 224 ALA B O 1
ATOM 4490 N N . SER B 1 225 ? -10.625 12.75 -29.984 1 94.81 225 SER B N 1
ATOM 4491 C CA . SER B 1 225 ? -11.391 11.531 -30.25 1 94.81 225 SER B CA 1
ATOM 4492 C C . SER B 1 225 ? -11.469 10.656 -29 1 94.81 225 SER B C 1
ATOM 4494 O O . SER B 1 225 ? -10.523 10.602 -28.203 1 94.81 225 SER B O 1
ATOM 4496 N N . SER B 1 226 ? -12.625 10.055 -28.781 1 96.31 226 SER B N 1
ATOM 4497 C CA . SER B 1 226 ? -12.852 9.148 -27.656 1 96.31 226 SER B CA 1
ATOM 4498 C C . SER B 1 226 ? -13.75 7.984 -28.047 1 96.31 226 SER B C 1
ATOM 4500 O O . SER B 1 226 ? -14.844 8.188 -28.578 1 96.31 226 SER B O 1
ATOM 4502 N N . VAL B 1 227 ? -13.234 6.793 -27.875 1 97.81 227 VAL B N 1
ATOM 4503 C CA . VAL B 1 227 ? -14.008 5.594 -28.172 1 97.81 227 VAL B CA 1
ATOM 4504 C C . VAL B 1 227 ? -14.086 4.699 -26.938 1 97.81 227 VAL B C 1
ATOM 4506 O O . VAL B 1 227 ? -13.07 4.418 -26.312 1 97.81 227 VAL B O 1
ATOM 4509 N N . THR B 1 228 ? -15.258 4.297 -26.594 1 97.69 228 THR B N 1
ATOM 4510 C CA . THR B 1 228 ? -15.5 3.412 -25.469 1 97.69 228 THR B CA 1
ATOM 4511 C C . THR B 1 228 ? -16 2.053 -25.938 1 97.69 228 THR B C 1
ATOM 4513 O O . THR B 1 228 ? -16.906 1.978 -26.781 1 97.69 228 THR B O 1
ATOM 4516 N N . LYS B 1 229 ? -15.391 1.028 -25.531 1 97.88 229 LYS B N 1
ATOM 4517 C CA . LYS B 1 229 ? -15.812 -0.351 -25.75 1 97.88 229 LYS B CA 1
ATOM 4518 C C . LYS B 1 229 ? -16.156 -1.045 -24.438 1 97.88 229 LYS B C 1
ATOM 4520 O O . LYS B 1 229 ? -15.516 -0.786 -23.406 1 97.88 229 LYS B O 1
ATOM 4525 N N . SER B 1 230 ? -17.188 -1.893 -24.438 1 97.44 230 SER B N 1
ATOM 4526 C CA . SER B 1 230 ? -17.609 -2.574 -23.219 1 97.44 230 SER B CA 1
ATOM 4527 C C . SER B 1 230 ? -17.859 -4.055 -23.469 1 97.44 230 SER B C 1
ATOM 4529 O O . SER B 1 230 ? -18.25 -4.445 -24.578 1 97.44 230 SER B O 1
ATOM 4531 N N . ASN B 1 231 ? -17.484 -4.871 -22.562 1 96.75 231 ASN B N 1
ATOM 4532 C CA . ASN B 1 231 ? -17.906 -6.266 -22.5 1 96.75 231 ASN B CA 1
ATOM 4533 C C . ASN B 1 231 ? -19.188 -6.426 -21.688 1 96.75 231 ASN B C 1
ATOM 4535 O O . ASN B 1 231 ? -19.156 -6.516 -20.453 1 96.75 231 ASN B O 1
ATOM 4539 N N . ALA B 1 232 ? -20.312 -6.492 -22.312 1 95.06 232 ALA B N 1
ATOM 4540 C CA . ALA B 1 232 ? -21.625 -6.453 -21.672 1 95.06 232 ALA B CA 1
ATOM 4541 C C . ALA B 1 232 ? -21.781 -7.598 -20.672 1 95.06 232 ALA B C 1
ATOM 4543 O O . ALA B 1 232 ? -22.328 -7.406 -19.594 1 95.06 232 ALA B O 1
ATOM 4544 N N . GLY B 1 233 ? -21.359 -8.734 -21.125 1 93.69 233 GLY B N 1
ATOM 4545 C CA . GLY B 1 233 ? -21.422 -9.875 -20.219 1 93.69 233 GLY B CA 1
ATOM 4546 C C . GLY B 1 233 ? -20.625 -9.656 -18.953 1 93.69 233 GLY B C 1
ATOM 4547 O O . GLY B 1 233 ? -21.125 -9.922 -17.859 1 93.69 233 GLY B O 1
ATOM 4548 N N . ALA B 1 234 ? -19.438 -9.117 -19.094 1 94.5 234 ALA B N 1
ATOM 4549 C CA . ALA B 1 234 ? -18.578 -8.867 -17.953 1 94.5 234 ALA B CA 1
ATOM 4550 C C . ALA B 1 234 ? -19.141 -7.746 -17.078 1 94.5 234 ALA B C 1
ATOM 4552 O O . ALA B 1 234 ? -19.062 -7.812 -15.844 1 94.5 234 ALA B O 1
ATOM 4553 N N . VAL B 1 235 ? -19.703 -6.73 -17.703 1 94.56 235 VAL B N 1
ATOM 4554 C CA . VAL B 1 235 ? -20.297 -5.637 -16.938 1 94.56 235 VAL B CA 1
ATOM 4555 C C . VAL B 1 235 ? -21.438 -6.172 -16.062 1 94.56 235 VAL B C 1
ATOM 4557 O O . VAL B 1 235 ? -21.531 -5.82 -14.891 1 94.56 235 VAL B O 1
ATOM 4560 N N . THR B 1 236 ? -22.172 -7.031 -16.609 1 92.56 236 THR B N 1
ATOM 4561 C CA . THR B 1 236 ? -23.297 -7.605 -15.891 1 92.56 236 THR B CA 1
ATOM 4562 C C . THR B 1 236 ? -22.812 -8.484 -14.742 1 92.56 236 THR B C 1
ATOM 4564 O O . THR B 1 236 ? -23.359 -8.414 -13.633 1 92.56 236 THR B O 1
ATOM 4567 N N . ASN B 1 237 ? -21.766 -9.188 -14.953 1 92.94 237 ASN B N 1
ATOM 4568 C CA . ASN B 1 237 ? -21.312 -10.195 -14 1 92.94 237 ASN B CA 1
ATOM 4569 C C . ASN B 1 237 ? -20.391 -9.586 -12.945 1 92.94 237 ASN B C 1
ATOM 4571 O O . ASN B 1 237 ? -20.438 -9.977 -11.781 1 92.94 237 ASN B O 1
ATOM 4575 N N . LEU B 1 238 ? -19.531 -8.641 -13.336 1 93.75 238 LEU B N 1
ATOM 4576 C CA . LEU B 1 238 ? -18.469 -8.172 -12.461 1 93.75 238 LEU B CA 1
ATOM 4577 C C . LEU B 1 238 ? -18.672 -6.711 -12.086 1 93.75 238 LEU B C 1
ATOM 4579 O O . LEU B 1 238 ? -18.031 -6.207 -11.156 1 93.75 238 LEU B O 1
ATOM 4583 N N . GLY B 1 239 ? -19.578 -6.074 -12.773 1 91.19 239 GLY B N 1
ATOM 4584 C CA . GLY B 1 239 ? -19.75 -4.645 -12.57 1 91.19 239 GLY B CA 1
ATOM 4585 C C . GLY B 1 239 ? -18.938 -3.799 -13.531 1 91.19 239 GLY B C 1
ATOM 4586 O O . GLY B 1 239 ? -18.125 -4.324 -14.297 1 91.19 239 GLY B O 1
ATOM 4587 N N . ARG B 1 240 ? -19.281 -2.564 -13.523 1 92.44 240 ARG B N 1
ATOM 4588 C CA . ARG B 1 240 ? -18.578 -1.626 -14.398 1 92.44 240 ARG B CA 1
ATOM 4589 C C . ARG B 1 240 ? -17.234 -1.213 -13.812 1 92.44 240 ARG B C 1
ATOM 4591 O O . ARG B 1 240 ? -17.188 -0.606 -12.734 1 92.44 240 ARG B O 1
ATOM 4598 N N . MET B 1 241 ? -16.203 -1.58 -14.383 1 94.88 241 MET B N 1
ATOM 4599 C CA . MET B 1 241 ? -14.82 -1.203 -14.117 1 94.88 241 MET B CA 1
ATOM 4600 C C . MET B 1 241 ? -14.156 -0.631 -15.359 1 94.88 241 MET B C 1
ATOM 4602 O O . MET B 1 241 ? -13.883 -1.362 -16.312 1 94.88 241 MET B O 1
ATOM 4606 N N . GLU B 1 242 ? -13.875 0.687 -15.281 1 95 242 GLU B N 1
ATOM 4607 C CA . GLU B 1 242 ? -13.484 1.374 -16.516 1 95 242 GLU B CA 1
ATOM 4608 C C . GLU B 1 242 ? -12.016 1.786 -16.469 1 95 242 GLU B C 1
ATOM 4610 O O . GLU B 1 242 ? -11.562 2.398 -15.492 1 95 242 GLU B O 1
ATOM 4615 N N . GLU B 1 243 ? -11.312 1.38 -17.5 1 94.25 243 GLU B N 1
ATOM 4616 C CA . GLU B 1 243 ? -9.953 1.854 -17.766 1 94.25 243 GLU B CA 1
ATOM 4617 C C . GLU B 1 243 ? -9.961 2.934 -18.859 1 94.25 243 GLU B C 1
ATOM 4619 O O . GLU B 1 243 ? -10.711 2.844 -19.828 1 94.25 243 GLU B O 1
ATOM 4624 N N . ILE B 1 244 ? -9.203 3.99 -18.656 1 94.75 244 ILE B N 1
ATOM 4625 C CA . ILE B 1 244 ? -9.023 5.039 -19.656 1 94.75 244 ILE B CA 1
ATOM 4626 C C . ILE B 1 244 ? -7.574 5.066 -20.125 1 94.75 244 ILE B C 1
ATOM 4628 O O . ILE B 1 244 ? -6.652 5.195 -19.312 1 94.75 244 ILE B O 1
ATOM 4632 N N . ILE B 1 245 ? -7.438 4.953 -21.438 1 92.62 245 ILE B N 1
ATOM 4633 C CA . ILE B 1 245 ? -6.109 4.922 -22.047 1 92.62 245 ILE B CA 1
ATOM 4634 C C . ILE B 1 245 ? -5.945 6.113 -22.984 1 92.62 245 ILE B C 1
ATOM 4636 O O . ILE B 1 245 ? -6.773 6.328 -23.875 1 92.62 245 ILE B O 1
ATOM 4640 N N . GLU B 1 246 ? -4.965 6.891 -22.766 1 89.62 246 GLU B N 1
ATOM 4641 C CA . GLU B 1 246 ? -4.625 7.949 -23.703 1 89.62 246 GLU B CA 1
ATOM 4642 C C . GLU B 1 246 ? -3.771 7.414 -24.859 1 89.62 246 GLU B C 1
ATOM 4644 O O . GLU B 1 246 ? -2.717 6.82 -24.625 1 89.62 246 GLU B O 1
ATOM 4649 N N . VAL B 1 247 ? -4.254 7.668 -26.062 1 91.38 247 VAL B N 1
ATOM 4650 C CA . VAL B 1 247 ? -3.596 7.074 -27.219 1 91.38 247 VAL B CA 1
ATOM 4651 C C . VAL B 1 247 ? -2.818 8.148 -27.984 1 91.38 247 VAL B C 1
ATOM 4653 O O . VAL B 1 247 ? -3.152 9.328 -27.906 1 91.38 247 VAL B O 1
ATOM 4656 N N . GLU B 1 248 ? -1.846 7.68 -28.688 1 86.81 248 GLU B N 1
ATOM 4657 C CA . GLU B 1 248 ? -0.984 8.578 -29.453 1 86.81 248 GLU B CA 1
ATOM 4658 C C . GLU B 1 248 ? -1.647 8.992 -30.75 1 86.81 248 GLU B C 1
ATOM 4660 O O . GLU B 1 248 ? -2.643 8.398 -31.172 1 86.81 248 GLU B O 1
ATOM 4665 N N . GLU B 1 249 ? -0.956 9.984 -31.438 1 84.81 249 GLU B N 1
ATOM 4666 C CA . GLU B 1 249 ? -1.495 10.57 -32.656 1 84.81 249 GLU B CA 1
ATOM 4667 C C . GLU B 1 249 ? -1.645 9.516 -33.75 1 84.81 249 GLU B C 1
ATOM 4669 O O . GLU B 1 249 ? -2.646 9.5 -34.469 1 84.81 249 GLU B O 1
ATOM 4674 N N . LYS B 1 250 ? -0.792 8.641 -33.875 1 87.25 250 LYS B N 1
ATOM 4675 C CA . LYS B 1 250 ? -0.777 7.672 -34.969 1 87.25 250 LYS B CA 1
ATOM 4676 C C . LYS B 1 250 ? -1.664 6.473 -34.656 1 87.25 250 LYS B C 1
ATOM 4678 O O . LYS B 1 250 ? -1.903 5.625 -35.5 1 87.25 250 LYS B O 1
ATOM 4683 N N . GLU B 1 251 ? -2.17 6.363 -33.438 1 89.81 251 GLU B N 1
ATOM 4684 C CA . GLU B 1 251 ? -2.955 5.211 -33 1 89.81 251 GLU B CA 1
ATOM 4685 C C . GLU B 1 251 ? -4.445 5.441 -33.219 1 89.81 251 GLU B C 1
ATOM 4687 O O . GLU B 1 251 ? -4.922 6.574 -33.156 1 89.81 251 GLU B O 1
ATOM 4692 N N . ASP B 1 252 ? -5.113 4.434 -33.562 1 93.94 252 ASP B N 1
ATOM 4693 C CA . ASP B 1 252 ? -6.566 4.473 -33.688 1 93.94 252 ASP B CA 1
ATOM 4694 C C . ASP B 1 252 ? -7.246 4.098 -32.375 1 93.94 252 ASP B C 1
ATOM 4696 O O . ASP B 1 252 ? -7.152 2.951 -31.938 1 93.94 252 ASP B O 1
ATOM 4700 N N . PRO B 1 253 ? -7.984 4.977 -31.781 1 95.56 253 PRO B N 1
ATOM 4701 C CA . PRO B 1 253 ? -8.602 4.715 -30.469 1 95.56 253 PRO B CA 1
ATOM 4702 C C . PRO B 1 253 ? -9.508 3.492 -30.484 1 95.56 253 PRO B C 1
ATOM 4704 O O . PRO B 1 253 ? -9.555 2.74 -29.5 1 95.56 253 PRO B O 1
ATOM 4707 N N . ALA B 1 254 ? -10.219 3.299 -31.578 1 96.62 254 ALA B N 1
ATOM 4708 C CA . ALA B 1 254 ? -11.141 2.174 -31.656 1 96.62 254 ALA B CA 1
ATOM 4709 C C . ALA B 1 254 ? -10.398 0.844 -31.609 1 96.62 254 ALA B C 1
ATOM 4711 O O . ALA B 1 254 ? -10.82 -0.084 -30.906 1 96.62 254 ALA B O 1
ATOM 4712 N N . THR B 1 255 ? -9.367 0.769 -32.312 1 95.81 255 THR B N 1
ATOM 4713 C CA . THR B 1 255 ? -8.562 -0.443 -32.344 1 95.81 255 THR B CA 1
ATOM 4714 C C . THR B 1 255 ? -7.945 -0.72 -30.969 1 95.81 255 THR B C 1
ATOM 4716 O O . THR B 1 255 ? -8.008 -1.845 -30.469 1 95.81 255 THR B O 1
ATOM 4719 N N . ILE B 1 256 ? -7.438 0.331 -30.328 1 94.12 256 ILE B N 1
ATOM 4720 C CA . ILE B 1 256 ? -6.777 0.185 -29.031 1 94.12 256 ILE B CA 1
ATOM 4721 C C . ILE B 1 256 ? -7.801 -0.23 -27.984 1 94.12 256 ILE B C 1
ATOM 4723 O O . ILE B 1 256 ? -7.562 -1.16 -27.203 1 94.12 256 ILE B O 1
ATOM 4727 N N . ALA B 1 257 ? -8.945 0.394 -27.953 1 96.56 257 ALA B N 1
ATOM 4728 C CA . ALA B 1 257 ? -9.977 0.084 -26.969 1 96.56 257 ALA B CA 1
ATOM 4729 C C . ALA B 1 257 ? -10.445 -1.363 -27.109 1 96.56 257 ALA B C 1
ATOM 4731 O O . ALA B 1 257 ? -10.633 -2.057 -26.109 1 96.56 257 ALA B O 1
ATOM 4732 N N . THR B 1 258 ? -10.586 -1.835 -28.359 1 96.5 258 THR B N 1
ATOM 4733 C CA . THR B 1 258 ? -11.055 -3.193 -28.625 1 96.5 258 THR B CA 1
ATOM 4734 C C . THR B 1 258 ? -10.023 -4.215 -28.156 1 96.5 258 THR B C 1
ATOM 4736 O O . THR B 1 258 ? -10.367 -5.16 -27.438 1 96.5 258 THR B O 1
ATOM 4739 N N . GLN B 1 259 ? -8.836 -3.967 -28.531 1 94.06 259 GLN B N 1
ATOM 4740 C CA . GLN B 1 259 ? -7.762 -4.898 -28.188 1 94.06 259 GLN B CA 1
ATOM 4741 C C . GLN B 1 259 ? -7.555 -4.957 -26.672 1 94.06 259 GLN B C 1
ATOM 4743 O O . GLN B 1 259 ? -7.445 -6.043 -26.094 1 94.06 259 GLN B O 1
ATOM 4748 N N . LYS B 1 260 ? -7.59 -3.82 -26.062 1 93.5 260 LYS B N 1
ATOM 4749 C CA . LYS B 1 260 ? -7.344 -3.76 -24.625 1 93.5 260 LYS B CA 1
ATOM 4750 C C . LYS B 1 260 ? -8.5 -4.375 -23.844 1 93.5 260 LYS B C 1
ATOM 4752 O O . LYS B 1 260 ? -8.289 -5.008 -22.812 1 93.5 260 LYS B O 1
ATOM 4757 N N . LEU B 1 261 ? -9.68 -4.191 -24.312 1 95.88 261 LEU B N 1
ATOM 4758 C CA . LEU B 1 261 ? -10.836 -4.793 -23.656 1 95.88 261 LEU B CA 1
ATOM 4759 C C . LEU B 1 261 ? -10.719 -6.316 -23.641 1 95.88 261 LEU B C 1
ATOM 4761 O O . LEU B 1 261 ? -11.008 -6.953 -22.625 1 95.88 261 LEU B O 1
ATOM 4765 N N . ILE B 1 262 ? -10.281 -6.91 -24.703 1 92.88 262 ILE B N 1
ATOM 4766 C CA . ILE B 1 262 ? -10.125 -8.359 -24.812 1 92.88 262 ILE B CA 1
ATOM 4767 C C . ILE B 1 262 ? -9.07 -8.836 -23.812 1 92.88 262 ILE B C 1
ATOM 4769 O O . ILE B 1 262 ? -9.273 -9.836 -23.109 1 92.88 262 ILE B O 1
ATOM 4773 N N . GLU B 1 263 ? -8.102 -8.055 -23.656 1 88.69 263 GLU B N 1
ATOM 4774 C CA . GLU B 1 263 ? -6.988 -8.414 -22.781 1 88.69 263 GLU B CA 1
ATOM 4775 C C . GLU B 1 263 ? -7.367 -8.273 -21.312 1 88.69 263 GLU B C 1
ATOM 4777 O O . GLU B 1 263 ? -6.945 -9.078 -20.469 1 88.69 263 GLU B O 1
ATOM 4782 N N . LEU B 1 264 ? -8.18 -7.301 -21 1 90.81 264 LEU B N 1
ATOM 4783 C CA . LEU B 1 264 ? -8.352 -6.883 -19.609 1 90.81 264 LEU B CA 1
ATOM 4784 C C . LEU B 1 264 ? -9.656 -7.418 -19.031 1 90.81 264 LEU B C 1
ATOM 4786 O O . LEU B 1 264 ? -9.852 -7.398 -17.812 1 90.81 264 LEU B O 1
ATOM 4790 N N . SER B 1 265 ? -10.523 -7.973 -19.812 1 91.5 265 SER B N 1
ATOM 4791 C CA . SER B 1 265 ? -11.883 -8.242 -19.359 1 91.5 265 SER B CA 1
ATOM 4792 C C . SER B 1 265 ? -11.977 -9.594 -18.656 1 91.5 265 SER B C 1
ATOM 4794 O O . SER B 1 265 ? -13.039 -9.969 -18.156 1 91.5 265 SER B O 1
ATOM 4796 N N . ASN B 1 266 ? -10.891 -10.289 -18.641 1 89.56 266 ASN B N 1
ATOM 4797 C CA . ASN B 1 266 ? -10.922 -11.578 -17.969 1 89.56 266 ASN B CA 1
ATOM 4798 C C . ASN B 1 266 ? -10.148 -11.555 -16.656 1 89.56 266 ASN B C 1
ATOM 4800 O O . ASN B 1 266 ? -9.062 -10.969 -16.578 1 89.56 266 ASN B O 1
ATOM 4804 N N . PRO B 1 267 ? -10.734 -12.211 -15.641 1 93.12 267 PRO B N 1
ATOM 4805 C CA . PRO B 1 267 ? -9.992 -12.328 -14.383 1 93.12 267 PRO B CA 1
ATOM 4806 C C . PRO B 1 267 ? -8.664 -13.062 -14.555 1 93.12 267 PRO B C 1
ATOM 4808 O O . PRO B 1 267 ? -8.547 -13.945 -15.414 1 93.12 267 PRO B O 1
ATOM 4811 N N . LYS B 1 268 ? -7.754 -12.68 -13.758 1 94 268 LYS B N 1
ATOM 4812 C CA . LYS B 1 268 ? -6.445 -13.32 -13.812 1 94 268 LYS B CA 1
ATOM 4813 C C . LYS B 1 268 ? -6.395 -14.547 -12.898 1 94 268 LYS B C 1
ATOM 4815 O O . LYS B 1 268 ? -6.945 -14.523 -11.797 1 94 268 LYS B O 1
ATOM 4820 N N . LEU B 1 269 ? -5.723 -15.539 -13.383 1 96.44 269 LEU B N 1
ATOM 4821 C CA . LEU B 1 269 ? -5.473 -16.688 -12.531 1 96.44 269 LEU B CA 1
ATOM 4822 C C . LEU B 1 269 ? -4.367 -16.391 -11.523 1 96.44 269 LEU B C 1
ATOM 4824 O O . LEU B 1 269 ? -3.365 -15.758 -11.859 1 96.44 269 LEU B O 1
ATOM 4828 N N . THR B 1 270 ? -4.605 -16.797 -10.344 1 97.12 270 THR B N 1
ATOM 4829 C CA . THR B 1 270 ? -3.668 -16.5 -9.273 1 97.12 270 THR B CA 1
ATOM 4830 C C . THR B 1 270 ? -3.258 -17.781 -8.547 1 97.12 270 THR B C 1
ATOM 4832 O O . THR B 1 270 ? -3.949 -18.797 -8.625 1 97.12 270 THR B O 1
ATOM 4835 N N . ARG B 1 271 ? -2.137 -17.703 -7.922 1 97 271 ARG B N 1
ATOM 4836 C CA . ARG B 1 271 ? -1.621 -18.766 -7.059 1 97 271 ARG B CA 1
ATOM 4837 C C . ARG B 1 271 ? -0.874 -18.188 -5.863 1 97 271 ARG B C 1
ATOM 4839 O O . ARG B 1 271 ? -0.152 -17.188 -6.004 1 97 271 ARG B O 1
ATOM 4846 N N . LYS B 1 272 ? -1.125 -18.75 -4.75 1 97.12 272 LYS B N 1
ATOM 4847 C CA . LYS B 1 272 ? -0.375 -18.406 -3.545 1 97.12 272 LYS B CA 1
ATOM 4848 C C . LYS B 1 272 ? 0.373 -19.625 -2.998 1 97.12 272 LYS B C 1
ATOM 4850 O O . LYS B 1 272 ? -0.219 -20.688 -2.801 1 97.12 272 LYS B O 1
ATOM 4855 N N . ILE B 1 273 ? 1.648 -19.422 -2.742 1 97.81 273 ILE B N 1
ATOM 4856 C CA . ILE B 1 273 ? 2.412 -20.562 -2.225 1 97.81 273 ILE B CA 1
ATOM 4857 C C . ILE B 1 273 ? 3.311 -20.094 -1.08 1 97.81 273 ILE B C 1
ATOM 4859 O O . ILE B 1 273 ? 3.656 -18.906 -0.995 1 97.81 273 ILE B O 1
ATOM 4863 N N . THR B 1 274 ? 3.607 -20.969 -0.206 1 97.88 274 THR B N 1
ATOM 4864 C CA . THR B 1 274 ? 4.66 -20.844 0.794 1 97.88 274 THR B CA 1
ATOM 4865 C C . THR B 1 274 ? 5.711 -21.938 0.621 1 97.88 274 THR B C 1
ATOM 4867 O O . THR B 1 274 ? 5.383 -23.125 0.63 1 97.88 274 THR B O 1
ATOM 4870 N N . VAL B 1 275 ? 6.879 -21.5 0.44 1 97.25 275 VAL B N 1
ATOM 4871 C CA . VAL B 1 275 ? 7.957 -22.453 0.181 1 97.25 275 VAL B CA 1
ATOM 4872 C C . VAL B 1 275 ? 9.055 -22.281 1.232 1 97.25 275 VAL B C 1
ATOM 4874 O O . VAL B 1 275 ? 9.344 -21.172 1.665 1 97.25 275 VAL B O 1
ATOM 4877 N N . LYS B 1 276 ? 9.688 -23.391 1.571 1 95.75 276 LYS B N 1
ATOM 4878 C CA . LYS B 1 276 ? 10.867 -23.406 2.438 1 95.75 276 LYS B CA 1
ATOM 4879 C C . LYS B 1 276 ? 12.07 -24 1.716 1 95.75 276 LYS B C 1
ATOM 4881 O O . LYS B 1 276 ? 11.961 -25.062 1.077 1 95.75 276 LYS B O 1
ATOM 4886 N N . HIS B 1 277 ? 13.141 -23.266 1.839 1 94.31 277 HIS B N 1
ATOM 4887 C CA . HIS B 1 277 ? 14.344 -23.75 1.183 1 94.31 277 HIS B CA 1
ATOM 4888 C C . HIS B 1 277 ? 15.594 -23.094 1.761 1 94.31 277 HIS B C 1
ATOM 4890 O O . HIS B 1 277 ? 15.516 -22 2.332 1 94.31 277 HIS B O 1
ATOM 4896 N N . GLU B 1 278 ? 16.766 -23.688 1.568 1 93.25 278 GLU B N 1
ATOM 4897 C CA . GLU B 1 278 ? 18.016 -23.172 2.117 1 93.25 278 GLU B CA 1
ATOM 4898 C C . GLU B 1 278 ? 18.812 -22.406 1.063 1 93.25 278 GLU B C 1
ATOM 4900 O O . GLU B 1 278 ? 19.859 -21.828 1.366 1 93.25 278 GLU B O 1
ATOM 4905 N N . ASP B 1 279 ? 18.281 -22.344 -0.124 1 93.38 279 ASP B N 1
ATOM 4906 C CA . ASP B 1 279 ? 18.984 -21.703 -1.227 1 93.38 279 ASP B CA 1
ATOM 4907 C C . ASP B 1 279 ? 19.094 -20.188 -1.008 1 93.38 279 ASP B C 1
ATOM 4909 O O . ASP B 1 279 ? 18.078 -19.484 -0.999 1 93.38 279 ASP B O 1
ATOM 4913 N N . PRO B 1 280 ? 20.312 -19.609 -0.951 1 94.06 280 PRO B N 1
ATOM 4914 C CA . PRO B 1 280 ? 20.484 -18.188 -0.69 1 94.06 280 PRO B CA 1
ATOM 4915 C C . PRO B 1 280 ? 20 -17.312 -1.848 1 94.06 280 PRO B C 1
ATOM 4917 O O . PRO B 1 280 ? 19.797 -16.109 -1.677 1 94.06 280 PRO B O 1
ATOM 4920 N N . MET B 1 281 ? 19.734 -17.891 -2.977 1 92.25 281 MET B N 1
ATOM 4921 C CA . MET B 1 281 ? 19.25 -17.109 -4.121 1 92.25 281 MET B CA 1
ATOM 4922 C C . MET B 1 281 ? 17.859 -16.562 -3.852 1 92.25 281 MET B C 1
ATOM 4924 O O . MET B 1 281 ? 17.422 -15.617 -4.512 1 92.25 281 MET B O 1
ATOM 4928 N N . LEU B 1 282 ? 17.172 -17.094 -2.852 1 94.12 282 LEU B N 1
ATOM 4929 C CA . LEU B 1 282 ? 15.812 -16.688 -2.539 1 94.12 282 LEU B CA 1
ATOM 4930 C C . LEU B 1 282 ? 15.789 -15.305 -1.89 1 94.12 282 LEU B C 1
ATOM 4932 O O . LEU B 1 282 ? 14.742 -14.656 -1.845 1 94.12 282 LEU B O 1
ATOM 4936 N N . CYS B 1 283 ? 16.969 -14.875 -1.451 1 95.19 283 CYS B N 1
ATOM 4937 C CA . CYS B 1 283 ? 17 -13.57 -0.798 1 95.19 283 CYS B CA 1
ATOM 4938 C C . CYS B 1 283 ? 16.734 -12.453 -1.797 1 95.19 283 CYS B C 1
ATOM 4940 O O . CYS B 1 283 ? 16.234 -11.391 -1.425 1 95.19 283 CYS B O 1
ATOM 4942 N N . GLY B 1 284 ? 17 -12.688 -3.066 1 93.56 284 GLY B N 1
ATOM 4943 C CA . GLY B 1 284 ? 16.859 -11.672 -4.094 1 93.56 284 GLY B CA 1
ATOM 4944 C C . GLY B 1 284 ? 15.5 -11.703 -4.777 1 93.56 284 GLY B C 1
ATOM 4945 O O . GLY B 1 284 ? 15.18 -10.82 -5.57 1 93.56 284 GLY B O 1
ATOM 4946 N N . LEU B 1 285 ? 14.711 -12.758 -4.465 1 96.56 285 LEU B N 1
ATOM 4947 C CA . LEU B 1 285 ? 13.391 -12.906 -5.066 1 96.56 285 LEU B CA 1
ATOM 4948 C C . LEU B 1 285 ? 12.5 -11.719 -4.715 1 96.56 285 LEU B C 1
ATOM 4950 O O . LEU B 1 285 ? 12.398 -11.336 -3.547 1 96.56 285 LEU B O 1
ATOM 4954 N N . ARG B 1 286 ? 11.844 -11.102 -5.738 1 97.19 286 ARG B N 1
ATOM 4955 C CA . ARG B 1 286 ? 11.023 -9.922 -5.484 1 97.19 286 ARG B CA 1
ATOM 4956 C C . ARG B 1 286 ? 9.852 -9.844 -6.461 1 97.19 286 ARG B C 1
ATOM 4958 O O . ARG B 1 286 ? 9.812 -10.586 -7.449 1 97.19 286 ARG B O 1
ATOM 4965 N N . ALA B 1 287 ? 8.945 -8.969 -6.168 1 97.94 287 ALA B N 1
ATOM 4966 C CA . ALA B 1 287 ? 7.832 -8.695 -7.074 1 97.94 287 ALA B CA 1
ATOM 4967 C C . ALA B 1 287 ? 8.336 -8.312 -8.461 1 97.94 287 ALA B C 1
ATOM 4969 O O . ALA B 1 287 ? 9.297 -7.559 -8.594 1 97.94 287 ALA B O 1
ATOM 4970 N N . GLY B 1 288 ? 7.672 -8.891 -9.453 1 97.75 288 GLY B N 1
ATOM 4971 C CA . GLY B 1 288 ? 8.055 -8.648 -10.836 1 97.75 288 GLY B CA 1
ATOM 497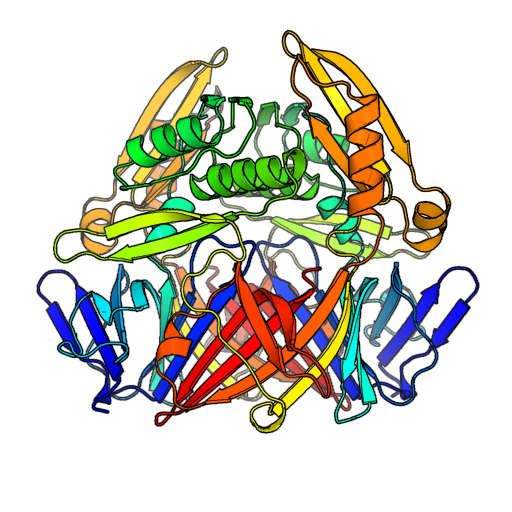2 C C . GLY B 1 288 ? 8.828 -9.805 -11.453 1 97.75 288 GLY B C 1
ATOM 4973 O O . GLY B 1 288 ? 8.945 -9.891 -12.672 1 97.75 288 GLY B O 1
ATOM 4974 N N . TRP B 1 289 ? 9.312 -10.734 -10.664 1 97.88 289 TRP B N 1
ATOM 4975 C CA . TRP B 1 289 ? 10.086 -11.867 -11.156 1 97.88 289 TRP B CA 1
ATOM 4976 C C . TRP B 1 289 ? 9.172 -12.938 -11.758 1 97.88 289 TRP B C 1
ATOM 4978 O O . TRP B 1 289 ? 8.039 -13.117 -11.297 1 97.88 289 TRP B O 1
ATOM 4988 N N . LEU B 1 290 ? 9.734 -13.602 -12.742 1 98.19 290 LEU B N 1
ATOM 4989 C CA . LEU B 1 290 ? 9.164 -14.844 -13.234 1 98.19 290 LEU B CA 1
ATOM 4990 C C . LEU B 1 290 ? 9.609 -16.031 -12.367 1 98.19 290 LEU B C 1
ATOM 4992 O O . LEU B 1 290 ? 10.781 -16.125 -12 1 98.19 290 LEU B O 1
ATOM 4996 N N . VAL B 1 291 ? 8.664 -16.828 -12.031 1 98.12 291 VAL B N 1
ATOM 4997 C CA . VAL B 1 291 ? 8.961 -18.094 -11.367 1 98.12 291 VAL B CA 1
ATOM 4998 C C . VAL B 1 291 ? 8.227 -19.234 -12.062 1 98.12 291 VAL B C 1
ATOM 5000 O O . VAL B 1 291 ? 7.207 -19 -12.727 1 98.12 291 VAL B O 1
ATOM 5003 N N . LEU B 1 292 ? 8.781 -20.375 -11.906 1 98.06 292 LEU B N 1
ATOM 5004 C CA . LEU B 1 292 ? 8.133 -21.578 -12.445 1 98.06 292 LEU B CA 1
ATOM 5005 C C . LEU B 1 292 ? 7.672 -22.484 -11.32 1 98.06 292 LEU B C 1
ATOM 5007 O O . LEU B 1 292 ? 8.312 -22.562 -10.266 1 98.06 292 LEU B O 1
ATOM 5011 N N . ILE B 1 293 ? 6.582 -23.125 -11.523 1 97.31 293 ILE B N 1
ATOM 5012 C CA . ILE B 1 293 ? 6.098 -24.172 -10.625 1 97.31 293 ILE B CA 1
ATOM 5013 C C . ILE B 1 293 ? 6.023 -25.5 -11.367 1 97.31 293 ILE B C 1
ATOM 5015 O O . ILE B 1 293 ? 5.395 -25.594 -12.422 1 97.31 293 ILE B O 1
ATOM 5019 N N . GLN B 1 294 ? 6.668 -26.453 -10.82 1 96.75 294 GLN B N 1
ATOM 5020 C CA . GLN B 1 294 ? 6.621 -27.797 -11.398 1 96.75 294 GLN B CA 1
ATOM 5021 C C . GLN B 1 294 ? 5.266 -28.453 -11.141 1 96.75 294 GLN B C 1
ATOM 5023 O O . GLN B 1 294 ? 4.934 -28.781 -10 1 96.75 294 GLN B O 1
ATOM 5028 N N . GLU B 1 295 ? 4.559 -28.594 -12.227 1 94 295 GLU B N 1
ATOM 5029 C CA . GLU B 1 295 ? 3.314 -29.359 -12.188 1 94 295 GLU B CA 1
ATOM 5030 C C . GLU B 1 295 ? 3.561 -30.828 -12.477 1 94 295 GLU B C 1
ATOM 5032 O O . GLU B 1 295 ? 4.711 -31.281 -12.555 1 94 295 GLU B O 1
ATOM 5037 N N . ALA B 1 296 ? 2.506 -31.656 -12.5 1 91.62 296 ALA B N 1
ATOM 5038 C CA . ALA B 1 296 ? 2.635 -33.094 -12.742 1 91.62 296 ALA B CA 1
ATOM 5039 C C . ALA B 1 296 ? 3.266 -33.375 -14.102 1 91.62 296 ALA B C 1
ATOM 5041 O O . ALA B 1 296 ? 4.176 -34.188 -14.219 1 91.62 296 ALA B O 1
ATOM 5042 N N . GLU B 1 297 ? 2.895 -32.5 -15.094 1 93.75 297 GLU B N 1
ATOM 5043 C CA . GLU B 1 297 ? 3.301 -32.844 -16.453 1 93.75 297 GLU B CA 1
ATOM 5044 C C . GLU B 1 297 ? 4.055 -31.672 -17.094 1 93.75 297 GLU B C 1
ATOM 5046 O O . GLU B 1 297 ? 4.59 -31.812 -18.203 1 93.75 297 GLU B O 1
ATOM 5051 N N . TYR B 1 298 ? 4.09 -30.562 -16.547 1 94.88 298 TYR B N 1
ATOM 5052 C CA . TYR B 1 298 ? 4.711 -29.391 -17.156 1 94.88 298 TYR B CA 1
ATOM 5053 C C . TYR B 1 298 ? 5.109 -28.375 -16.094 1 94.88 298 TYR B C 1
ATOM 5055 O O . TYR B 1 298 ? 4.859 -28.578 -14.898 1 94.88 298 TYR B O 1
ATOM 5063 N N . LYS B 1 299 ? 5.809 -27.375 -16.5 1 96.25 299 LYS B N 1
ATOM 5064 C CA . LYS B 1 299 ? 6.121 -26.234 -15.641 1 96.25 299 LYS B CA 1
ATOM 5065 C C . LYS B 1 299 ? 5.238 -25.047 -15.977 1 96.25 299 LYS B C 1
ATOM 5067 O O . LYS B 1 299 ? 5.176 -24.609 -17.141 1 96.25 299 LYS B O 1
ATOM 5072 N N . SER B 1 300 ? 4.535 -24.562 -15.016 1 96.62 300 SER B N 1
ATOM 5073 C CA . SER B 1 300 ? 3.715 -23.375 -15.219 1 96.62 300 SER B CA 1
ATOM 5074 C C . SER B 1 300 ? 4.5 -22.094 -14.906 1 96.62 300 SER B C 1
ATOM 5076 O O . SER B 1 300 ? 5.414 -22.109 -14.078 1 96.62 300 SER B O 1
ATOM 5078 N N . LYS B 1 301 ? 4.207 -21.016 -15.625 1 97.69 301 LYS B N 1
ATOM 5079 C CA . LYS B 1 301 ? 4.891 -19.734 -15.5 1 97.69 301 LYS B CA 1
ATOM 5080 C C . LYS B 1 301 ? 4.043 -18.719 -14.719 1 97.69 301 LYS B C 1
ATOM 5082 O O . LYS B 1 301 ? 2.855 -18.562 -15 1 97.69 301 LYS B O 1
ATOM 5087 N N . TRP B 1 302 ? 4.691 -18.109 -13.727 1 98.25 302 TRP B N 1
ATOM 5088 C CA . TRP B 1 302 ? 3.975 -17.188 -12.859 1 98.25 302 TRP B CA 1
ATOM 5089 C C . TRP B 1 302 ? 4.805 -15.93 -12.594 1 98.25 302 TRP B C 1
ATOM 5091 O O . TRP B 1 302 ? 6.031 -16 -12.484 1 98.25 302 TRP B O 1
ATOM 5101 N N . ILE B 1 303 ? 4.152 -14.758 -12.469 1 98 303 ILE B N 1
ATOM 5102 C CA . ILE B 1 303 ? 4.793 -13.516 -12.047 1 98 303 ILE B CA 1
ATOM 5103 C C . ILE B 1 303 ? 4.543 -13.273 -10.562 1 98 303 ILE B C 1
ATOM 5105 O O . ILE B 1 303 ? 3.424 -13.461 -10.078 1 98 303 ILE B O 1
ATOM 5109 N N . VAL B 1 304 ? 5.586 -12.898 -9.875 1 98.25 304 VAL B N 1
ATOM 5110 C CA . VAL B 1 304 ? 5.453 -12.57 -8.461 1 98.25 304 VAL B CA 1
ATOM 5111 C C . VAL B 1 304 ? 4.789 -11.203 -8.305 1 98.25 304 VAL B C 1
ATOM 5113 O O . VAL B 1 304 ? 5.359 -10.18 -8.688 1 98.25 304 VAL B O 1
ATOM 5116 N N . VAL B 1 305 ? 3.631 -11.203 -7.715 1 97.38 305 VAL B N 1
ATOM 5117 C CA . VAL B 1 305 ? 2.92 -9.961 -7.434 1 97.38 305 VAL B CA 1
ATOM 5118 C C . VAL B 1 305 ? 3.391 -9.383 -6.102 1 97.38 305 VAL B C 1
ATOM 5120 O O . VAL B 1 305 ? 3.607 -8.172 -5.984 1 97.38 305 VAL B O 1
ATOM 5123 N N . SER B 1 306 ? 3.502 -10.266 -5.184 1 97.88 306 SER B N 1
ATOM 5124 C CA . SER B 1 306 ? 4.07 -9.891 -3.893 1 97.88 306 SER B CA 1
ATOM 5125 C C . SER B 1 306 ? 4.871 -11.039 -3.289 1 97.88 306 SER B C 1
ATOM 5127 O O . SER B 1 306 ? 4.621 -12.211 -3.596 1 97.88 306 SER B O 1
ATOM 5129 N N . GLU B 1 307 ? 5.84 -10.664 -2.51 1 98.19 307 GLU B N 1
ATOM 5130 C CA . GLU B 1 307 ? 6.738 -11.594 -1.835 1 98.19 307 GLU B CA 1
ATOM 5131 C C . GLU B 1 307 ? 6.977 -11.18 -0.386 1 98.19 307 GLU B C 1
ATOM 5133 O O . GLU B 1 307 ? 7.141 -10 -0.094 1 98.19 307 GLU B O 1
ATOM 5138 N N . GLN B 1 308 ? 6.879 -12.156 0.461 1 98 308 GLN B N 1
ATOM 5139 C CA . GLN B 1 308 ? 7.336 -12.016 1.84 1 98 308 GLN B CA 1
ATOM 5140 C C . GLN B 1 308 ? 8.273 -13.156 2.227 1 98 308 GLN B C 1
ATOM 5142 O O . GLN B 1 308 ? 7.898 -14.328 2.17 1 98 308 GLN B O 1
ATOM 5147 N N . THR B 1 309 ? 9.461 -12.797 2.604 1 98.12 309 THR B N 1
ATOM 5148 C CA . THR B 1 309 ? 10.469 -13.789 2.953 1 98.12 309 THR B CA 1
ATOM 5149 C C . THR B 1 309 ? 10.953 -13.586 4.387 1 98.12 309 THR B C 1
ATOM 5151 O O . THR B 1 309 ? 11.156 -12.453 4.824 1 98.12 309 THR B O 1
ATOM 5154 N N . SER B 1 310 ? 11.062 -14.672 5.051 1 97 310 SER B N 1
ATOM 5155 C CA . SER B 1 310 ? 11.727 -14.672 6.348 1 97 310 SER B CA 1
ATOM 5156 C C . SER B 1 310 ? 12.922 -15.617 6.359 1 97 310 SER B C 1
ATOM 5158 O O . SER B 1 310 ? 12.977 -16.562 5.574 1 97 310 SER B O 1
ATOM 5160 N N . PHE B 1 311 ? 13.82 -15.234 7.148 1 94.75 311 PHE B N 1
ATOM 5161 C CA . PHE B 1 311 ? 15.031 -16.031 7.316 1 94.75 311 PHE B CA 1
ATOM 5162 C C . PHE B 1 311 ? 15.289 -16.312 8.789 1 94.75 311 PHE B C 1
ATOM 5164 O O . PHE B 1 311 ? 15.367 -15.391 9.609 1 94.75 311 PHE B O 1
ATOM 5171 N N . LYS B 1 312 ? 15.367 -17.594 9.055 1 89.88 312 LYS B N 1
ATOM 5172 C CA . LYS B 1 312 ? 15.641 -18.031 10.422 1 89.88 312 LYS B CA 1
ATOM 5173 C C . LYS B 1 312 ? 16.422 -19.344 10.422 1 89.88 312 LYS B C 1
ATOM 5175 O O . LYS B 1 312 ? 16.031 -20.312 9.781 1 89.88 312 LYS B O 1
ATOM 5180 N N . ASN B 1 313 ? 17.547 -19.312 11.062 1 86.94 313 ASN B N 1
ATOM 5181 C CA . ASN B 1 313 ? 18.375 -20.516 11.266 1 86.94 313 ASN B CA 1
ATOM 5182 C C . ASN B 1 313 ? 18.719 -21.172 9.938 1 86.94 313 ASN B C 1
ATOM 5184 O O . ASN B 1 313 ? 18.578 -22.391 9.789 1 86.94 313 ASN B O 1
ATOM 5188 N N . GLY B 1 314 ? 19.031 -20.422 8.969 1 88.06 314 GLY B N 1
ATOM 5189 C CA . GLY B 1 314 ? 19.516 -20.953 7.703 1 88.06 314 GLY B CA 1
ATOM 5190 C C . GLY B 1 314 ? 18.406 -21.312 6.738 1 88.06 314 GLY B C 1
ATOM 5191 O O . GLY B 1 314 ? 18.672 -21.766 5.625 1 88.06 314 GLY B O 1
ATOM 5192 N N . MET B 1 315 ? 17.188 -21.062 7.133 1 93 315 MET B N 1
ATOM 5193 C CA . MET B 1 315 ? 16.047 -21.453 6.316 1 93 315 MET B CA 1
ATOM 5194 C C . MET B 1 315 ? 15.281 -20.219 5.824 1 93 315 MET B C 1
ATOM 5196 O O . MET B 1 315 ? 14.977 -19.312 6.609 1 93 315 MET B O 1
ATOM 5200 N N . TYR B 1 316 ? 15.039 -20.234 4.543 1 95.38 316 TYR B N 1
ATOM 5201 C CA . TYR B 1 316 ? 14.172 -19.234 3.943 1 95.38 316 TYR B CA 1
ATOM 5202 C C . TYR B 1 316 ? 12.727 -19.719 3.871 1 95.38 316 TYR B C 1
ATOM 5204 O O . TYR B 1 316 ? 12.469 -20.828 3.404 1 95.38 316 TYR B O 1
ATOM 5212 N N . THR B 1 317 ? 11.836 -18.969 4.379 1 97.56 317 THR B N 1
ATOM 5213 C CA . THR B 1 317 ? 10.414 -19.156 4.137 1 97.56 317 THR B CA 1
ATOM 5214 C C . THR B 1 317 ? 9.867 -18.047 3.238 1 97.56 317 THR B C 1
ATOM 5216 O O . THR B 1 317 ? 9.852 -16.875 3.625 1 97.56 317 THR B O 1
ATOM 5219 N N . VAL B 1 318 ? 9.391 -18.469 2.082 1 98.06 318 VAL B N 1
ATOM 5220 C CA . VAL B 1 318 ? 8.977 -17.5 1.075 1 98.06 318 VAL B CA 1
ATOM 5221 C C . VAL B 1 318 ? 7.48 -17.641 0.796 1 98.06 318 VAL B C 1
ATOM 5223 O O . VAL B 1 318 ? 7.02 -18.719 0.4 1 98.06 318 VAL B O 1
ATOM 5226 N N . GLN B 1 319 ? 6.754 -16.609 1.034 1 98.12 319 GLN B N 1
ATOM 5227 C CA . GLN B 1 319 ? 5.348 -16.5 0.661 1 98.12 319 GLN B CA 1
ATOM 5228 C C . GLN B 1 319 ? 5.172 -15.688 -0.615 1 98.12 319 GLN B C 1
ATOM 5230 O O . GLN B 1 319 ? 5.637 -14.547 -0.697 1 98.12 319 GLN B O 1
ATOM 5235 N N . LEU B 1 320 ? 4.461 -16.297 -1.567 1 98.25 320 LEU B N 1
ATOM 5236 C CA . LEU B 1 320 ? 4.336 -15.656 -2.869 1 98.25 320 LEU B CA 1
ATOM 5237 C C . LEU B 1 320 ? 2.871 -15.539 -3.277 1 98.25 320 LEU B C 1
ATOM 5239 O O . LEU B 1 320 ? 2.105 -16.5 -3.143 1 98.25 320 LEU B O 1
ATOM 5243 N N . ASP B 1 321 ? 2.48 -14.367 -3.699 1 97.69 321 ASP B N 1
ATOM 5244 C CA . ASP B 1 321 ? 1.282 -14.156 -4.508 1 97.69 321 ASP B CA 1
ATOM 5245 C C . ASP B 1 321 ? 1.628 -14.07 -5.992 1 97.69 321 ASP B C 1
ATOM 5247 O O . ASP B 1 321 ? 2.402 -13.203 -6.406 1 97.69 321 ASP B O 1
ATOM 5251 N N . LEU B 1 322 ? 1.021 -14.961 -6.703 1 98.19 322 LEU B N 1
ATOM 5252 C CA . LEU B 1 322 ? 1.444 -15.133 -8.086 1 98.19 322 LEU B CA 1
ATOM 5253 C C . LEU B 1 322 ? 0.286 -14.883 -9.047 1 98.19 322 LEU B C 1
ATOM 5255 O O . LEU B 1 322 ? -0.87 -15.156 -8.719 1 98.19 322 LEU B O 1
ATOM 5259 N N . GLU B 1 323 ? 0.665 -14.383 -10.156 1 96.94 323 GLU B N 1
ATOM 5260 C CA . GLU B 1 323 ? -0.252 -14.219 -11.281 1 96.94 323 GLU B CA 1
ATOM 5261 C C . GLU B 1 323 ? 0.213 -15.023 -12.492 1 96.94 323 GLU B C 1
ATOM 5263 O O . GLU B 1 323 ? 1.393 -15 -12.852 1 96.94 323 GLU B O 1
ATOM 5268 N N . ARG B 1 324 ? -0.698 -15.672 -13.133 1 96.12 324 ARG B N 1
ATOM 5269 C CA . ARG B 1 324 ? -0.352 -16.562 -14.234 1 96.12 324 ARG B CA 1
ATOM 5270 C C . ARG B 1 324 ? 0.16 -15.773 -15.43 1 96.12 324 ARG B C 1
ATOM 5272 O O . ARG B 1 324 ? -0.385 -14.719 -15.766 1 96.12 324 ARG B O 1
ATOM 5279 N N . ARG B 1 325 ? 1.178 -16.328 -15.938 1 89.94 325 ARG B N 1
ATOM 5280 C CA . ARG B 1 325 ? 1.706 -15.82 -17.203 1 89.94 325 ARG B CA 1
ATOM 5281 C C . ARG B 1 325 ? 1.518 -16.828 -18.328 1 89.94 325 ARG B C 1
ATOM 5283 O O . ARG B 1 325 ? 1.852 -18.016 -18.156 1 89.94 325 ARG B O 1
ATOM 5290 N N . GLN B 1 326 ? 0.787 -16.547 -19.359 1 76 326 GLN B N 1
ATOM 5291 C CA . GLN B 1 326 ? 0.601 -17.453 -20.484 1 76 326 GLN B CA 1
ATOM 5292 C C . GLN B 1 326 ? 1.785 -17.391 -21.438 1 76 326 GLN B C 1
ATOM 5294 O O . GLN B 1 326 ? 2.459 -16.359 -21.547 1 76 326 GLN B O 1
#

Radius of gyration: 24.69 Å; Cα contacts (8 Å, |Δi|>4): 1622; chains: 2; bounding box: 65×68×71 Å

Foldseek 3Di:
DQFKWKWKDDDPDIDTQVVFFPKKKKKFFQLDQKIKIKTKGDPGPDDDWQIKIWMFGPQDPDHGPDQVRTQAIFTFHDKDADPPPRMMMTMTIGNCVVLQVDKDAFDWFWFQLQVSLCVVVVVVVAAEHGDRLPDTDTDTGHTHGNRVSVSVSQVLSCLQPVWGWHWDWGDDPVDIHIYIDTFAPDPDAAEAEPVFWPDKDKDWDLPQAAFKEKEFEDDPNDTPDIDMDGNVVLCVVPNHGYYYHYDYPVDDRVVSRVVSNVVRHDIWMKMKTKGKDLNSVCSNDHFRHWYWYDDPPDIFIWGFRMWMWMDDPSMIIIITITTGDD/DQFKWKWKDDDPDIDTQVVFFPKKKKKFFQLDQKIKIKTKGDPGPDDDWQIKIWMFGPQDPDHGPDQVRTQAIFTFHDKDADPPPRMMMTMTIGNCVVLQVDKDAFDWFWFQLQVSLCVVVVVVVAAEHGDRLPDTDTDTGHIHGNRVSVSVSQVLSCLQPVWGWHWDWGDDPVDIHIYIDTFAPDPDAAEAEPVFWPDKDKDWDLPQAAFKEKEFEDDPNDTPDIDMDGNVVLCVVPNHHYHYHYDYPVDDRVVSRVVSNVVRHDIWMKMKTKGKDLNRVVSNDHFRHWYWYDDPVDIFIWGFRMWMWMDDPSMIIIITITTGDD

InterPro domains:
  IPR056937 YqbQ/XkdQ [PF24032] (25-323)

=== Feature glossary ===
A reading guide for the features in this record.

Start from the sequence.

  · This is the polypeptide sequence — one letter per residue, N-terminus first. Length ranges from a few dozen residues for small domains to over a thousand for large multi-domain proteins.

Fold it, and you get atomic coordinates and the backbone conformation that goes with them.

  · Structure coordinates are given as an mmCIF _atom_site loop: one row per atom with element, residue name, chain id, sequence number, and x/y/z position in Å. Only the four main-chain atoms per residue are included here; side chains are omitted to keep the record compact.

  · Backbone dihedral angles. Every residue except chain termini has a φ (preceding-C → N → Cα → C) and a ψ (N → Cα → C → next-N). They are reported in degrees following the IUPAC sign convention. Secondary structure is essentially a statement about which (φ, ψ) basin each residue occupies.

  · The SS8 string is DSSP's per-residue secondary-structure call. α-helix (H) means an i→i+4 H-bond ladder; β-strand (E) means the residue participates in a β-sheet; 3₁₀ (G) and π (I) are tighter and wider helices; T/S are turns/bends; '-' is loop.

  · SS3 is a coarse helix/strand/coil call (letters a/b/c) made by the P-SEA algorithm from inter-Cα distances and dihedrals. It is less detailed than DSSP but needs only Cα positions.

Summarize the fold with a handful of shape descriptors and a per-residue structural alphabet.

  · Radius of gyration (Rg) is the root-mean-square distance of Cα atoms from their centroid — a single number for overall size and compactness. A globular domain of N residues has Rg ≈ 2.2·N^0.38 Å; an extended or disordered chain has a much larger Rg. The Cα contact count is the number of residue pairs whose Cα atoms are within 8 Å and are more than four positions apart in sequence — a standard proxy for tertiary packing density. The bounding box is the smallest axis-aligned box enclosing all Cα atoms.

  · The Foldseek 3Di string encodes local tertiary geometry as a 20-letter alphabet — one character per residue — derived from the relative positions of nearby Cα atoms. Unlike the amino-acid sequence, 3Di is a direct function of the 3D structure, so two proteins with the same fold have similar 3Di strings even at low sequence identity.

  · Solvent-accessible surface area (SASA) is the area in Å² traced out by the centre of a 1.4 Å probe sphere (a water molecule) rolled over the protein's van der Waals surface (Shrake–Rupley / Lee–Richards construction). Buried residues have near-zero SASA; fully exposed residues can exceed 200 Å². The total SASA scales roughly with the number of surface residues.

Ask how reliable the model is.

  · pLDDT (predicted Local Distance Difference Test) is AlphaFold's per-residue confidence score, ranging from 0 to 100. Values above 90 indicate high confidence (typically well-packed cores); 70–90 is confident; 50–70 low confidence; below 50 usually means the region is disordered or the prediction is unreliable there. AlphaFold stores pLDDT in the mmCIF B-factor column.

  · B-factor (Debye–Waller factor) reflects atomic displacement in the crystal lattice. It is an experimental observable (units Å²), not a prediction; low values mean the atom is pinned down, high values mean it moves or is heterogeneous across the crystal.

  · Predicted Aligned Error (PAE) is an AlphaFold confidence matrix: entry (i, j) is the expected error in the position of residue j, in ångströms, when the prediction is superimposed on the true structure at residue i. Low PAE within a block of residues means that block is internally rigid and well-predicted; high PAE between two blocks means their relative placement is uncertain even if each block individually is confident.

Place it in context: what it resembles, what it is annotated as, and how it looks.

  · Nearest PDB neighbors are the top structural matches found by Foldseek when searching this structure against the entire Protein Data Bank. Each hit reports a TM-score (0 to 1; >0.5 almost always implies the same fold) and an E-value. These are *structural* homologs — they may share no detectable sequence similarity.

  · Functional annotations link the protein to curated databases. InterPro entries identify conserved domains and families by matching the sequence against member-database signatures (Pfam, PROSITE, CDD, …). Gene Ontology (GO) terms describe molecular function, biological process, and cellular component in a controlled vocabulary. CATH places the structure in a hierarchical fold classification (Class/Architecture/Topology/Homologous-superfamily). The organism is the source species.

  · Three diagnostic plots accompany the record. The Cα contact map visualizes the tertiary structure as a 2D adjacency matrix (8 Å cutoff, sequence-local contacts suppressed). The Ramachandran plot shows the distribution of backbone (φ, ψ) torsions, with points in the α and β basins reflecting secondary structure content. The PAE plot shows AlphaFold's inter-residue confidence as a color matrix.

  · Six rendered views show the 3D structure from the faces of a cube — i.e. along ±x, ±y, ±z. Rendering representation is drawn randomly per protein from cartoon (secondary-structure ribbons), sticks (backbone bonds), or molecular surface; coloring is either N→C rainbow (blue at the N-terminus through red at the C-terminus) or one color per chain.